Protein AF-A0A194AIV4-F1 (afdb_monomer_lite)

Organism: NCBI:txid1592317

Foldseek 3Di:
DLVLVLLLVLLLQLQVQLLVLCLVQVCVQQQAPQNQDDDPVRFGQQDSSHTPSSLVRSQVSQLVSCVVSPHHSVLSNVLSNQLSVLQSVLSRVCRVVVHDPPDDDQCSRLLSSLLRSLVVCCVVVVDDPVSSVVSSVVSSVVSVVVSVVLVCLLVVLVVVPPCPQFDSGSNLSVLLCQQEPPPDPPVVCVPPVPLQCCQAPPVCVVCVVVVNQVVQLVLLLPFAAAEDEDAFALDDPLQFQAKEWEFEQQQVVAHPPLLVSLLVPQLVDAGAEYEYQANLHQASGYDCVVSLVSVLSNLVSHHHNNHYEYEYESSDRPVCVVSCVVSVYHYADLAKDWDDDPNATEIEQEYHYCQHSNRGDPCSSCVVPDASHAYEYGHAACQCVVVCLRPHQEYEYEQQLQLQEADPPRGHPGRSHPDDNQQSAAWDDDPNHIYHYFNHSADYRRRGGDPRRGYIYMYTYRYPPPPPPPPDDDDDDDDDDDDDDDDDDDDDDDDD

Secondary structure (DSSP, 8-state):
-HHHHHHHHHHHHHHHHHHHHHHHHTTTT--BTTTT-B-TTSSBSS-TT-BHHHHHHHHHHHHHHHHHTTS-HHHHHHHHHHHHHHHHHHHHHHHHTTPPTT---TTTHHHHHHHHHHHHHHHHHT--HHHHHHHHHHHHHHHHHHHHHHHHHHHHTTTT-TT--S---HHHHHHHHHHHT---HHHHHHHSHHHIIIIIIIIHHHHHHTT-HHHHHHHHH-PEEEEEEEE-TT--GGGTT-EEEEE----TTTSTTHHHHHHHHGGG-EESEEEE-S---S-SSS--HHHHHHHHHHHHT-EESS-EEE---TT--GGGHHHHHHTTEEE-SSEEEEEEETTEEEEEEEPPPTTTT----HHHHTTTS-TTS-EEEE-SSGGGHHHHTTT-SEEEE-SSGGGSBEETTTEES----SS-GGGSSEEEEETTEEEEE---SS--SSS--BS---EEEEEEEEPPP-----PPP---------PPPP----------

Sequence (496 aa):
MLVYLKILILLWLINFAPPLAAYFFEDKGNLPVDRGKAWLDGEPLLGSHKTFRGLGAGLVFGLFFGYALGLTPWTGGICALLSMLGDLCSSFVKRRLKIPSGNDRPGLDQGVEGFLPLVYLRYHLGLPWVDLVLMLVVFSGVAYVGSRMYKAFLQSATSRYADYPRPLNPRVLTKELASCHLQSRFWRSCIHFEDAIYYHLIIQTVFKTLGLYNRGKANALCFERNDMEIQLDHLPAPFDEFRILFMSDLHLDGLPGLSERLVSLLPKIKVDLCLLGGDYRMATHGSYRDSLTRLEMVMAAIRSRHGICAVLGNHDCIEMTDALMGMGVQVLVNDALCIKKQGEYLWIAGADDPHYYKCHNIDQTFEAVPRGDCTIFLAHSPELYREVCSRADLYLAGHTHGGQIRIPPLGPVFTHCKAPRRVCSGRWLEESMQGYTSNGVGVSGVPVRFNCPGEIVVLTLRCPPQTRETGKPGTNQRQTDARPPQTHADQGHKMP

Structure (mmCIF, N/CA/C/O backbone):
data_AF-A0A194AIV4-F1
#
_entry.id   AF-A0A194AIV4-F1
#
loop_
_atom_site.group_PDB
_atom_site.id
_atom_site.type_symbol
_atom_site.label_atom_id
_atom_site.label_alt_id
_atom_site.label_comp_id
_atom_site.label_asym_id
_atom_site.label_entity_id
_atom_site.label_seq_id
_atom_site.pdbx_PDB_ins_code
_atom_site.Cartn_x
_atom_site.Cartn_y
_atom_site.Cartn_z
_atom_site.occupancy
_atom_site.B_iso_or_equiv
_atom_site.auth_seq_id
_atom_site.auth_comp_id
_atom_site.auth_asym_id
_atom_site.auth_atom_id
_atom_site.pdbx_PDB_model_num
ATOM 1 N N . MET A 1 1 ? 29.571 8.278 -39.350 1.00 71.12 1 MET A N 1
ATOM 2 C CA . MET A 1 1 ? 29.276 8.567 -37.924 1.00 71.12 1 MET A CA 1
ATOM 3 C C . MET A 1 1 ? 27.793 8.403 -37.574 1.00 71.12 1 MET A C 1
ATOM 5 O O . MET A 1 1 ? 27.490 7.609 -36.696 1.00 71.12 1 MET A O 1
ATOM 9 N N . LEU A 1 2 ? 26.862 9.070 -38.274 1.00 86.31 2 LEU A N 1
ATOM 10 C CA . LEU A 1 2 ? 25.426 9.034 -37.938 1.00 86.31 2 LEU A CA 1
ATOM 11 C C . LEU A 1 2 ? 24.788 7.627 -37.996 1.00 86.31 2 LEU A C 1
ATOM 13 O O . LEU A 1 2 ? 23.965 7.298 -37.149 1.00 86.31 2 LEU A O 1
ATOM 17 N N . VAL A 1 3 ? 25.184 6.782 -38.957 1.00 89.25 3 VAL A N 1
ATOM 18 C CA . VAL A 1 3 ? 24.656 5.407 -39.098 1.00 89.25 3 VAL A CA 1
ATOM 19 C C . VAL A 1 3 ? 25.043 4.520 -37.908 1.00 89.25 3 VAL A C 1
ATOM 21 O O . VAL A 1 3 ? 24.182 3.854 -37.345 1.00 89.25 3 VAL A O 1
ATOM 24 N N . TYR A 1 4 ? 26.304 4.564 -37.469 1.00 92.81 4 TYR A N 1
ATOM 25 C CA . TYR A 1 4 ? 26.781 3.796 -36.309 1.00 92.81 4 TYR A CA 1
ATOM 26 C C . TYR A 1 4 ? 26.043 4.183 -35.026 1.00 92.81 4 TYR A C 1
ATOM 28 O O . TYR A 1 4 ? 25.624 3.316 -34.265 1.00 92.81 4 TYR A O 1
ATOM 36 N N . LEU A 1 5 ? 25.816 5.485 -34.816 1.00 93.75 5 LEU A N 1
ATOM 37 C CA . LEU A 1 5 ? 25.061 5.967 -33.663 1.00 93.75 5 LEU A CA 1
ATOM 38 C C . LEU A 1 5 ? 23.611 5.462 -33.687 1.00 93.75 5 LEU A C 1
ATOM 40 O O . LEU A 1 5 ? 23.116 4.996 -32.666 1.00 93.75 5 LEU A O 1
ATOM 44 N N . LYS A 1 6 ? 22.945 5.488 -34.850 1.00 94.56 6 LYS A N 1
ATOM 45 C CA . LYS A 1 6 ? 21.593 4.927 -35.015 1.00 94.56 6 LYS A CA 1
ATOM 46 C C . LYS A 1 6 ? 21.546 3.434 -34.680 1.00 94.56 6 LYS A C 1
ATOM 48 O O . LYS A 1 6 ? 20.629 3.005 -33.992 1.00 94.56 6 LYS A O 1
ATOM 53 N N . ILE A 1 7 ? 22.536 2.658 -35.125 1.00 94.94 7 ILE A N 1
ATOM 54 C CA . ILE A 1 7 ? 22.637 1.224 -34.811 1.00 94.94 7 ILE A CA 1
ATOM 55 C C . ILE A 1 7 ? 22.781 1.009 -33.302 1.00 94.94 7 ILE A C 1
ATOM 57 O O . ILE A 1 7 ? 22.031 0.225 -32.728 1.00 94.94 7 ILE A O 1
ATOM 61 N N . LEU A 1 8 ? 23.700 1.727 -32.650 1.00 95.94 8 LEU A N 1
ATOM 62 C CA . LEU A 1 8 ? 23.910 1.614 -31.205 1.00 95.94 8 LEU A CA 1
ATOM 63 C C . LEU A 1 8 ? 22.645 1.983 -30.419 1.00 95.94 8 LEU A C 1
ATOM 65 O O . LEU A 1 8 ? 22.233 1.222 -29.546 1.00 95.94 8 LEU A O 1
ATOM 69 N N . ILE A 1 9 ? 21.985 3.090 -30.779 1.00 95.44 9 ILE A N 1
ATOM 70 C CA . ILE A 1 9 ? 20.716 3.511 -30.167 1.00 95.44 9 ILE A C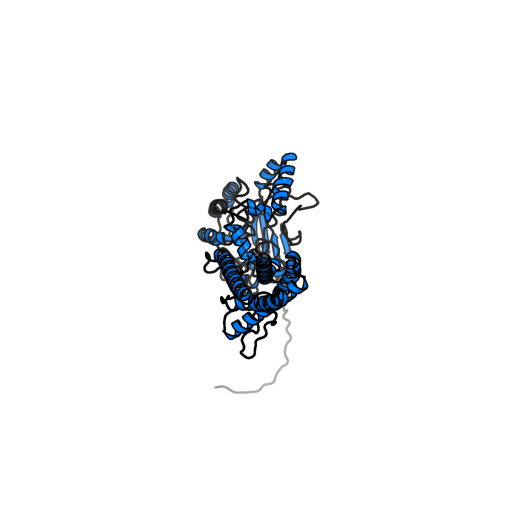A 1
ATOM 71 C C . ILE A 1 9 ? 19.643 2.434 -30.344 1.00 95.44 9 ILE A C 1
ATOM 73 O O . ILE A 1 9 ? 18.975 2.084 -29.374 1.00 95.44 9 ILE A O 1
ATOM 77 N N . LEU A 1 10 ? 19.495 1.875 -31.549 1.00 96.56 10 LEU A N 1
ATOM 78 C CA . LEU A 1 10 ? 18.532 0.806 -31.813 1.00 96.56 10 LEU A CA 1
ATOM 79 C C . LEU A 1 10 ? 18.778 -0.404 -30.900 1.00 96.56 10 LEU A C 1
ATOM 81 O O . LEU A 1 10 ? 17.843 -0.888 -30.265 1.00 96.56 10 LEU A O 1
ATOM 85 N N . LEU A 1 11 ? 20.024 -0.878 -30.808 1.00 96.06 11 LEU A N 1
ATOM 86 C CA . LEU A 1 11 ? 20.362 -2.044 -29.989 1.00 96.06 11 LEU A CA 1
ATOM 87 C C . LEU A 1 11 ? 20.164 -1.778 -28.492 1.00 96.06 11 LEU A C 1
ATOM 89 O O . LEU A 1 11 ? 19.662 -2.653 -27.787 1.00 96.06 11 LEU A O 1
ATOM 93 N N . TRP A 1 12 ? 20.504 -0.584 -27.997 1.00 95.56 12 TRP A N 1
ATOM 94 C CA . TRP A 1 12 ? 20.231 -0.214 -26.606 1.00 95.56 12 TRP A CA 1
ATOM 95 C C . TRP A 1 12 ? 18.732 -0.168 -26.310 1.00 95.56 12 TRP A C 1
ATOM 97 O O . TRP A 1 12 ? 18.305 -0.697 -25.289 1.00 95.56 12 TRP A O 1
ATOM 107 N N . LEU A 1 13 ? 17.921 0.396 -27.211 1.00 95.25 13 LEU A N 1
ATOM 108 C CA . LEU A 1 13 ? 16.466 0.436 -27.049 1.00 95.25 13 LEU A CA 1
ATOM 109 C C . LEU A 1 13 ? 15.864 -0.972 -27.027 1.00 95.25 13 LEU A C 1
ATOM 111 O O . LEU A 1 13 ? 15.069 -1.275 -26.141 1.00 95.25 13 LEU A O 1
ATOM 115 N N . ILE A 1 14 ? 16.280 -1.849 -27.944 1.00 96.25 14 ILE A N 1
ATOM 116 C CA . ILE A 1 14 ? 15.830 -3.248 -27.994 1.00 96.25 14 ILE A CA 1
ATOM 117 C C . ILE A 1 14 ? 16.113 -3.966 -26.667 1.00 96.25 14 ILE A C 1
ATOM 119 O O . ILE A 1 14 ? 15.210 -4.590 -26.114 1.00 96.25 14 ILE A O 1
ATOM 123 N N . ASN A 1 15 ? 17.333 -3.853 -26.133 1.00 93.50 15 ASN A N 1
ATOM 124 C CA . ASN A 1 15 ? 17.729 -4.551 -24.902 1.00 93.50 15 ASN A CA 1
ATOM 125 C C . ASN A 1 15 ? 17.188 -3.886 -23.626 1.00 93.50 15 ASN A C 1
ATOM 127 O O . ASN A 1 15 ? 17.048 -4.537 -22.593 1.00 93.50 15 ASN A O 1
ATOM 131 N N . PHE A 1 16 ? 16.804 -2.611 -23.698 1.00 92.12 16 PHE A N 1
ATOM 132 C CA . PHE A 1 16 ? 16.085 -1.927 -22.625 1.00 92.12 16 PHE A CA 1
ATOM 133 C C . PHE A 1 16 ? 14.576 -2.237 -22.614 1.00 92.12 16 PHE A C 1
ATOM 135 O O . PHE A 1 16 ? 13.912 -2.050 -21.593 1.00 92.12 16 PHE A O 1
ATOM 142 N N . ALA A 1 17 ? 14.013 -2.756 -23.709 1.00 94.00 17 ALA A N 1
ATOM 143 C CA . ALA A 1 17 ? 12.579 -3.025 -23.808 1.00 94.00 17 ALA A CA 1
ATOM 144 C C . ALA A 1 17 ? 12.070 -4.079 -22.800 1.00 94.00 17 ALA A C 1
ATOM 146 O O . ALA A 1 17 ? 11.049 -3.817 -22.160 1.00 94.00 17 ALA A O 1
ATOM 147 N N . PRO A 1 18 ? 12.737 -5.236 -22.581 1.00 91.56 18 PRO A N 1
ATOM 148 C CA . PRO A 1 18 ? 12.290 -6.216 -21.590 1.00 91.56 18 PRO A CA 1
ATOM 149 C C . PRO A 1 18 ? 12.192 -5.684 -20.146 1.00 91.56 18 PRO A C 1
ATOM 151 O O . PRO A 1 18 ? 11.129 -5.870 -19.541 1.00 91.56 18 PRO A O 1
ATOM 154 N N . PRO A 1 19 ? 13.217 -5.018 -19.561 1.00 87.56 19 PRO A N 1
ATOM 155 C CA . PRO A 1 19 ? 13.099 -4.462 -18.212 1.00 87.56 19 PRO A CA 1
ATOM 156 C C . PRO A 1 19 ? 12.070 -3.327 -18.138 1.00 87.56 19 PRO A C 1
ATOM 158 O O . PRO A 1 19 ? 11.345 -3.235 -17.149 1.00 87.56 19 PRO A O 1
ATOM 161 N N . LEU A 1 20 ? 11.927 -2.518 -19.193 1.00 88.38 20 LEU A N 1
ATOM 162 C CA . LEU A 1 20 ? 10.895 -1.482 -19.263 1.00 88.38 20 LEU A CA 1
ATOM 163 C C . LEU A 1 20 ? 9.480 -2.082 -19.298 1.00 88.38 20 LEU A C 1
ATOM 165 O O . LEU A 1 20 ? 8.585 -1.625 -18.591 1.00 88.38 20 LEU A O 1
ATOM 169 N N . ALA A 1 21 ? 9.268 -3.153 -20.064 1.00 88.75 21 ALA A N 1
ATOM 170 C CA . ALA A 1 21 ? 7.999 -3.873 -20.087 1.00 88.75 21 ALA A CA 1
ATOM 171 C C . ALA A 1 21 ? 7.703 -4.546 -18.739 1.00 88.75 21 ALA A C 1
ATOM 173 O O . ALA A 1 21 ? 6.559 -4.537 -18.290 1.00 88.75 21 ALA A O 1
ATOM 174 N N . ALA A 1 22 ? 8.719 -5.085 -18.059 1.00 85.25 22 ALA A N 1
ATOM 175 C CA . ALA A 1 22 ? 8.568 -5.578 -16.692 1.00 85.25 22 ALA A CA 1
ATOM 176 C C . ALA A 1 22 ? 8.137 -4.466 -15.730 1.00 85.25 22 ALA A C 1
ATOM 178 O O . ALA A 1 22 ? 7.220 -4.667 -14.935 1.00 85.25 22 ALA A O 1
ATOM 179 N N . TYR A 1 23 ? 8.728 -3.277 -15.868 1.00 83.69 23 TYR A N 1
ATOM 180 C CA . TYR A 1 23 ? 8.311 -2.104 -15.116 1.00 83.69 23 TYR A CA 1
ATOM 181 C C . TYR A 1 23 ? 6.868 -1.705 -15.429 1.00 83.69 23 TYR A C 1
ATOM 183 O O . TYR A 1 23 ? 6.163 -1.338 -14.506 1.00 83.69 23 TYR A O 1
ATOM 191 N N . PHE A 1 24 ? 6.378 -1.772 -16.672 1.00 83.75 24 PHE A N 1
ATOM 192 C CA . PHE A 1 24 ? 5.019 -1.309 -16.994 1.00 83.75 24 PHE A CA 1
ATOM 193 C C . PHE A 1 24 ? 3.895 -2.333 -16.780 1.00 83.75 24 PHE A C 1
ATOM 195 O O . PHE A 1 24 ? 2.754 -1.946 -16.507 1.00 83.75 24 PHE A O 1
ATOM 202 N N . PHE A 1 25 ? 4.196 -3.624 -16.888 1.00 83.31 25 PHE A N 1
ATOM 203 C CA . PHE A 1 25 ? 3.178 -4.674 -16.882 1.00 83.31 25 PHE A CA 1
ATOM 204 C C . PHE A 1 25 ? 3.181 -5.553 -15.623 1.00 83.31 25 PHE A C 1
ATOM 206 O O . PHE A 1 25 ? 2.296 -6.396 -15.513 1.00 83.31 25 PHE A O 1
ATOM 213 N N . GLU A 1 26 ? 4.089 -5.342 -14.659 1.00 79.56 26 GLU A N 1
ATOM 214 C CA . GLU A 1 26 ? 4.160 -6.115 -13.398 1.00 79.56 26 GLU A CA 1
ATOM 215 C C . GLU A 1 26 ? 4.180 -7.629 -13.673 1.00 79.56 26 GLU A C 1
ATOM 217 O O . GLU A 1 26 ? 5.079 -8.117 -14.360 1.00 79.56 26 GLU A O 1
ATOM 222 N N . ASP A 1 27 ? 3.176 -8.365 -13.200 1.00 77.56 27 ASP A N 1
ATOM 223 C CA . ASP A 1 27 ? 3.040 -9.807 -13.403 1.00 77.56 27 ASP A CA 1
ATOM 224 C C . ASP A 1 27 ? 2.264 -10.169 -14.671 1.00 77.56 27 ASP A C 1
ATOM 226 O O . ASP A 1 27 ? 2.250 -11.320 -15.109 1.00 77.56 27 ASP A O 1
ATOM 230 N N . LYS A 1 28 ? 1.656 -9.189 -15.347 1.00 81.88 28 LYS A N 1
ATOM 231 C CA . LYS A 1 28 ? 0.917 -9.452 -16.584 1.00 81.88 28 LYS A CA 1
ATOM 232 C C . LYS A 1 28 ? 1.886 -9.895 -17.679 1.00 81.88 28 LYS A C 1
ATOM 234 O O . LYS A 1 28 ? 2.810 -9.171 -18.057 1.00 81.88 28 LYS A O 1
ATOM 239 N N . GLY A 1 29 ? 1.654 -11.101 -18.198 1.00 82.69 29 GLY A N 1
ATOM 240 C CA . GLY A 1 29 ? 2.465 -11.698 -19.261 1.00 82.69 29 GLY A CA 1
ATOM 241 C C . GLY A 1 29 ? 3.865 -12.139 -18.818 1.00 82.69 29 GLY A C 1
ATOM 242 O O . GLY A 1 29 ? 4.733 -12.324 -19.671 1.00 82.69 29 GLY A O 1
ATOM 243 N N . ASN A 1 30 ? 4.110 -12.319 -17.516 1.00 86.69 30 ASN A N 1
ATOM 244 C CA . ASN A 1 30 ? 5.410 -12.741 -16.980 1.00 86.69 30 ASN A CA 1
ATOM 245 C C . ASN A 1 30 ? 5.723 -14.243 -17.176 1.00 86.69 30 ASN A C 1
ATOM 247 O O . ASN A 1 30 ? 6.713 -14.722 -16.631 1.00 86.69 30 ASN A O 1
ATOM 251 N N . LEU A 1 31 ? 4.922 -14.980 -17.960 1.00 90.62 31 LEU A N 1
ATOM 252 C CA . LEU A 1 31 ? 5.116 -16.411 -18.197 1.00 90.62 31 LEU A CA 1
ATOM 253 C C . LEU A 1 31 ? 6.537 -16.685 -18.733 1.00 90.62 31 LEU A C 1
ATOM 255 O O . LEU A 1 31 ? 6.888 -16.154 -19.801 1.00 90.62 31 LEU A O 1
ATOM 259 N N . PRO A 1 32 ? 7.336 -17.525 -18.043 1.00 92.38 32 PRO A N 1
ATOM 260 C CA . PRO A 1 32 ? 8.650 -17.920 -18.522 1.00 92.38 32 PRO A CA 1
ATOM 261 C C . PRO A 1 32 ? 8.560 -18.644 -19.865 1.00 92.38 32 PRO A C 1
ATOM 263 O O . PRO A 1 32 ? 7.668 -19.465 -20.090 1.00 92.38 32 PRO A O 1
ATOM 266 N N . VAL A 1 33 ? 9.509 -18.366 -20.755 1.00 93.25 33 VAL A N 1
ATOM 267 C CA . VAL A 1 33 ? 9.576 -18.955 -22.101 1.00 93.25 33 VAL A CA 1
ATOM 268 C C . VAL A 1 33 ? 9.741 -20.472 -22.028 1.00 93.25 33 VAL A C 1
ATOM 270 O O . VAL A 1 33 ? 9.138 -21.203 -22.811 1.00 93.25 33 VAL A O 1
ATOM 273 N N . ASP A 1 34 ? 10.501 -20.955 -21.045 1.00 91.81 34 ASP A N 1
ATOM 274 C CA . ASP A 1 34 ? 10.696 -22.382 -20.785 1.00 91.81 34 ASP A CA 1
ATOM 275 C C . ASP A 1 34 ? 9.549 -23.036 -19.997 1.00 91.81 34 ASP A C 1
ATOM 277 O O . ASP A 1 34 ? 9.544 -24.257 -19.834 1.00 91.81 34 ASP A O 1
ATOM 281 N N . ARG A 1 35 ? 8.570 -22.253 -19.520 1.00 91.19 35 ARG A N 1
ATOM 282 C CA . ARG A 1 35 ? 7.464 -22.704 -18.658 1.00 91.19 35 ARG A CA 1
ATOM 283 C C . ARG A 1 35 ? 7.943 -23.499 -17.433 1.00 91.19 35 ARG A C 1
ATOM 285 O O . ARG A 1 35 ? 7.277 -24.446 -17.022 1.00 91.19 35 ARG A O 1
ATOM 292 N N . GLY A 1 36 ? 9.108 -23.145 -16.884 1.00 87.81 36 GLY A N 1
ATOM 293 C CA . GLY A 1 36 ? 9.690 -23.811 -15.715 1.00 87.81 36 GLY A CA 1
ATOM 294 C C . GLY A 1 36 ? 10.303 -25.186 -16.000 1.00 87.81 36 GLY A C 1
ATOM 295 O O . GLY A 1 36 ? 10.618 -25.916 -15.065 1.00 87.81 36 GLY A O 1
ATOM 296 N N . LYS A 1 37 ? 10.478 -25.567 -17.272 1.00 92.12 37 LYS A N 1
ATOM 297 C CA . LYS A 1 37 ? 11.114 -26.840 -17.626 1.00 92.12 37 LYS A CA 1
ATOM 298 C C . LYS A 1 37 ? 12.606 -26.825 -17.295 1.00 92.12 37 LYS A C 1
ATOM 300 O O . LYS A 1 37 ? 13.325 -25.884 -17.636 1.00 92.12 37 LYS A O 1
ATOM 305 N N . ALA A 1 38 ? 13.069 -27.914 -16.692 1.00 92.62 38 ALA A N 1
ATOM 306 C CA . ALA A 1 38 ? 14.486 -28.211 -16.548 1.00 92.62 38 ALA A CA 1
ATOM 307 C C . ALA A 1 38 ? 15.055 -28.823 -17.837 1.00 92.62 38 ALA A C 1
ATOM 309 O O . ALA A 1 38 ? 14.328 -29.388 -18.660 1.00 92.62 38 ALA A O 1
ATOM 310 N N . TRP A 1 39 ? 16.367 -28.708 -18.008 1.00 94.06 39 TRP A N 1
ATOM 311 C CA . TRP A 1 39 ? 17.115 -29.446 -19.021 1.00 94.06 39 TRP A CA 1
ATOM 312 C C . TRP A 1 39 ? 17.615 -30.787 -18.464 1.00 94.06 39 TRP A C 1
ATOM 314 O O . TRP A 1 39 ? 17.350 -31.143 -17.319 1.00 94.06 39 TRP A O 1
ATOM 324 N N . LEU A 1 40 ? 18.373 -31.525 -19.275 1.00 92.62 40 LEU A N 1
ATOM 325 C CA . LEU A 1 40 ? 18.909 -32.853 -18.960 1.00 92.62 40 LEU A CA 1
ATOM 326 C C . LEU A 1 40 ? 19.802 -32.907 -17.708 1.00 92.62 40 LEU A C 1
ATOM 328 O O . LEU A 1 40 ? 19.974 -33.975 -17.136 1.00 92.62 40 LEU A O 1
ATOM 332 N N . ASP A 1 41 ? 20.373 -31.783 -17.282 1.00 89.19 41 ASP A N 1
ATOM 333 C CA . ASP A 1 41 ? 21.214 -31.679 -16.082 1.00 89.19 41 ASP A CA 1
ATOM 334 C C . ASP A 1 41 ? 20.437 -31.254 -14.823 1.00 89.19 41 ASP A C 1
ATOM 336 O O . ASP A 1 41 ? 21.047 -30.978 -13.794 1.00 89.19 41 ASP A O 1
ATOM 340 N N . GLY A 1 42 ? 19.103 -31.178 -14.896 1.00 88.44 42 GLY A N 1
ATOM 341 C CA . GLY A 1 42 ? 18.236 -30.774 -13.787 1.00 88.44 42 GLY A CA 1
ATOM 342 C C . GLY A 1 42 ? 18.148 -29.263 -13.556 1.00 88.44 42 GLY A C 1
ATOM 343 O O . GLY A 1 42 ? 17.267 -28.817 -12.824 1.00 88.44 42 GLY A O 1
ATOM 344 N N . GLU A 1 43 ? 18.987 -28.458 -14.211 1.00 90.69 43 GLU A N 1
ATOM 345 C CA . GLU A 1 43 ? 18.936 -26.997 -14.118 1.00 90.69 43 GLU A CA 1
ATOM 346 C C . GLU A 1 43 ? 17.839 -26.425 -15.035 1.00 90.69 43 GLU A C 1
ATOM 348 O O . GLU A 1 43 ? 17.595 -26.980 -16.118 1.00 90.69 43 GLU A O 1
ATOM 353 N N . PRO A 1 44 ? 17.215 -25.279 -14.686 1.00 90.81 44 PRO A N 1
ATOM 354 C CA . PRO A 1 44 ? 16.241 -24.605 -15.548 1.00 90.81 44 PRO A CA 1
ATOM 355 C C . PRO A 1 44 ? 16.773 -24.401 -16.971 1.00 90.81 44 PRO A C 1
ATOM 357 O O . PRO A 1 44 ? 17.961 -24.124 -17.150 1.00 90.81 44 PRO A O 1
ATOM 360 N N . LEU A 1 45 ? 15.917 -24.506 -17.991 1.00 92.56 45 LEU A N 1
ATOM 361 C CA . LEU A 1 45 ? 16.334 -24.351 -19.389 1.00 92.56 45 LEU A CA 1
ATOM 362 C C . LEU A 1 45 ? 16.833 -22.928 -19.686 1.00 92.56 45 LEU A C 1
ATOM 364 O O . LEU A 1 45 ? 17.941 -22.745 -20.183 1.00 92.56 45 LEU A O 1
ATOM 368 N N . LEU A 1 46 ? 16.031 -21.914 -19.356 1.00 90.50 46 LEU A N 1
ATOM 369 C CA . LEU A 1 46 ? 16.354 -20.497 -19.561 1.00 90.50 46 LEU A CA 1
ATOM 370 C C . LEU A 1 46 ? 16.307 -19.725 -18.239 1.00 90.50 46 LEU A C 1
ATOM 372 O O . LEU A 1 46 ? 17.110 -18.812 -18.036 1.00 90.50 46 LEU A O 1
ATOM 376 N N . GLY A 1 47 ? 15.414 -20.119 -17.331 1.00 86.94 47 GLY A N 1
ATOM 377 C CA . GLY A 1 47 ? 15.153 -19.458 -16.058 1.00 86.94 47 GLY A CA 1
ATOM 378 C C . GLY A 1 47 ? 13.964 -18.494 -16.119 1.00 86.94 47 GLY A C 1
ATOM 379 O O . GLY A 1 47 ? 13.560 -18.017 -17.179 1.00 86.94 47 GLY A O 1
ATOM 380 N N . SER A 1 48 ? 13.434 -18.157 -14.944 1.00 85.88 48 SER A N 1
ATOM 381 C CA . SER A 1 48 ? 12.171 -17.421 -14.769 1.00 85.88 48 SER A CA 1
ATOM 382 C C . SER A 1 48 ? 12.161 -15.996 -15.337 1.00 85.88 48 SER A C 1
ATOM 384 O O . SER A 1 48 ? 11.104 -15.469 -15.667 1.00 85.88 48 SER A O 1
ATOM 386 N N . HIS A 1 49 ? 13.327 -15.363 -15.496 1.00 84.25 49 HIS A N 1
ATOM 387 C CA . HIS A 1 49 ? 13.427 -13.979 -15.978 1.00 84.25 49 HIS A CA 1
ATOM 388 C C . HIS A 1 49 ? 13.289 -13.837 -17.502 1.00 84.25 49 HIS A C 1
ATOM 390 O O . HIS A 1 49 ? 13.141 -12.718 -17.999 1.00 84.25 49 HIS A O 1
ATOM 396 N N . LYS A 1 50 ? 13.334 -14.939 -18.264 1.00 91.38 50 LYS A N 1
ATOM 397 C CA . LYS A 1 50 ? 13.132 -14.917 -19.719 1.00 91.38 50 LYS A CA 1
ATOM 398 C C . LYS A 1 50 ? 11.660 -15.147 -20.014 1.00 91.38 50 LYS A C 1
ATOM 400 O O . LYS A 1 50 ? 11.180 -16.269 -19.925 1.00 91.38 50 LYS A O 1
ATOM 405 N N . THR A 1 51 ? 10.941 -14.075 -20.340 1.00 93.56 51 THR A N 1
ATOM 406 C CA . THR A 1 51 ? 9.472 -14.076 -20.444 1.00 93.56 51 THR A CA 1
ATOM 407 C C . THR A 1 51 ? 8.997 -13.779 -21.861 1.00 93.56 51 THR A C 1
ATOM 409 O O . THR A 1 51 ? 9.640 -13.020 -22.589 1.00 93.56 51 THR A O 1
ATOM 412 N N . PHE A 1 52 ? 7.834 -14.321 -22.241 1.00 93.50 52 PHE A N 1
ATOM 413 C CA . PHE A 1 52 ? 7.222 -14.018 -23.542 1.00 93.50 52 PHE A CA 1
ATOM 414 C C . PHE A 1 52 ? 6.935 -12.523 -23.715 1.00 93.50 52 PHE A C 1
ATOM 416 O O . PHE A 1 52 ? 7.165 -11.978 -24.793 1.00 93.50 52 PHE A O 1
ATOM 423 N N . ARG A 1 53 ? 6.511 -11.836 -22.645 1.00 94.25 53 ARG A N 1
ATOM 424 C CA . ARG A 1 53 ? 6.366 -10.374 -22.642 1.00 94.25 53 ARG A CA 1
ATOM 425 C C . ARG A 1 53 ? 7.676 -9.674 -22.987 1.00 94.25 53 ARG A C 1
ATOM 427 O O . ARG A 1 53 ? 7.663 -8.762 -23.807 1.00 94.25 53 ARG A O 1
ATOM 434 N N . GLY A 1 54 ? 8.781 -10.061 -22.346 1.00 92.75 54 GLY A N 1
ATOM 435 C CA . GLY A 1 54 ? 10.084 -9.437 -22.575 1.00 92.75 54 GLY A CA 1
ATOM 436 C C . GLY A 1 54 ? 10.521 -9.554 -24.035 1.00 92.75 54 GLY A C 1
ATOM 437 O O . GLY A 1 54 ? 10.831 -8.544 -24.662 1.00 92.75 54 GLY A O 1
ATOM 438 N N . LEU A 1 55 ? 10.440 -10.766 -24.595 1.00 94.75 55 LEU A N 1
ATOM 439 C CA . LEU A 1 55 ? 10.758 -11.016 -26.005 1.00 94.75 55 LEU A CA 1
ATOM 440 C C . LEU A 1 55 ? 9.849 -10.213 -26.947 1.00 94.75 55 LEU A C 1
ATOM 442 O O . LEU A 1 55 ? 10.330 -9.574 -27.883 1.00 94.75 55 LEU A O 1
ATOM 446 N N . GLY A 1 56 ? 8.540 -10.201 -26.678 1.00 95.56 56 GLY A N 1
ATOM 447 C CA . GLY A 1 56 ? 7.569 -9.436 -27.459 1.00 95.56 56 GLY A CA 1
ATOM 448 C C . GLY A 1 56 ? 7.849 -7.931 -27.438 1.00 95.56 56 GLY A C 1
ATOM 449 O O . GLY A 1 56 ? 7.823 -7.289 -28.486 1.00 95.56 56 GLY A O 1
ATOM 450 N N . ALA A 1 57 ? 8.188 -7.373 -26.273 1.00 95.81 57 ALA A N 1
ATOM 451 C CA . ALA A 1 57 ? 8.552 -5.964 -26.136 1.00 95.81 57 ALA A CA 1
ATOM 452 C C . ALA A 1 57 ? 9.805 -5.611 -26.953 1.00 95.81 57 ALA A C 1
ATOM 454 O O . ALA A 1 57 ? 9.802 -4.601 -27.657 1.00 95.81 57 ALA A O 1
ATOM 455 N N . GLY A 1 58 ? 10.836 -6.466 -26.920 1.00 96.56 58 GLY A N 1
ATOM 456 C CA . GLY A 1 58 ? 12.045 -6.305 -27.734 1.00 96.56 58 GLY A CA 1
ATOM 457 C C . GLY A 1 58 ? 11.743 -6.249 -29.233 1.00 96.56 58 GLY A C 1
ATOM 458 O O . GLY A 1 58 ? 12.219 -5.349 -29.925 1.00 96.56 58 GLY A O 1
ATOM 459 N N . LEU A 1 59 ? 10.894 -7.156 -29.730 1.00 97.31 59 LEU A N 1
ATOM 460 C CA . LEU A 1 59 ? 10.476 -7.186 -31.138 1.00 97.31 59 LEU A CA 1
ATOM 461 C C . LEU A 1 59 ? 9.701 -5.928 -31.548 1.00 97.31 59 LEU A C 1
ATOM 463 O O . LEU A 1 59 ? 10.003 -5.333 -32.584 1.00 97.31 59 LEU A O 1
ATOM 467 N N . VAL A 1 60 ? 8.738 -5.494 -30.729 1.00 96.75 60 VAL A N 1
ATOM 468 C CA . VAL A 1 60 ? 7.964 -4.267 -30.981 1.00 96.75 60 VAL A CA 1
ATOM 469 C C . VAL A 1 60 ? 8.884 -3.046 -31.027 1.00 96.75 60 VAL A C 1
ATOM 471 O O . VAL A 1 60 ? 8.773 -2.232 -31.944 1.00 96.75 60 VAL A O 1
ATOM 474 N N . PHE A 1 61 ? 9.833 -2.940 -30.090 1.00 97.25 61 PHE A N 1
ATOM 475 C CA . PHE A 1 61 ? 10.812 -1.852 -30.078 1.00 97.25 61 PHE A CA 1
ATOM 476 C C . PHE A 1 61 ? 11.721 -1.892 -31.306 1.00 97.25 61 PHE A C 1
ATOM 478 O O . PHE A 1 61 ? 11.956 -0.848 -31.907 1.00 97.25 61 PHE A O 1
ATOM 485 N N . GLY A 1 62 ? 12.180 -3.073 -31.726 1.00 97.12 62 GLY A N 1
ATOM 486 C CA . GLY A 1 62 ? 12.976 -3.228 -32.942 1.00 97.12 62 GLY A CA 1
ATOM 487 C C . GLY A 1 62 ? 12.261 -2.729 -34.192 1.00 97.12 62 GLY A C 1
ATOM 488 O O . GLY A 1 62 ? 12.826 -1.939 -34.945 1.00 97.12 62 GLY A O 1
ATOM 489 N N . LEU A 1 63 ? 11.008 -3.147 -34.395 1.00 97.06 63 LEU A N 1
ATOM 490 C CA . LEU A 1 63 ? 10.193 -2.724 -35.539 1.00 97.06 63 LEU A CA 1
ATOM 491 C C . LEU A 1 63 ? 9.956 -1.205 -35.532 1.00 97.06 63 LEU A C 1
ATOM 493 O O . LEU A 1 63 ? 10.190 -0.534 -36.539 1.00 97.06 63 LEU A O 1
ATOM 497 N N . PHE A 1 64 ? 9.524 -0.663 -34.390 1.00 96.88 64 PHE A N 1
ATOM 498 C CA . PHE A 1 64 ? 9.166 0.748 -34.253 1.00 96.88 64 PHE A CA 1
ATOM 499 C C . PHE A 1 64 ? 10.385 1.674 -34.324 1.00 96.88 64 PHE A C 1
ATOM 501 O O . PHE A 1 64 ? 10.424 2.592 -35.144 1.00 96.88 64 PHE A O 1
ATOM 508 N N . PHE A 1 65 ? 11.405 1.435 -33.495 1.00 96.31 65 PHE A N 1
ATOM 509 C CA . PHE A 1 65 ? 12.586 2.297 -33.448 1.00 96.31 65 PHE A CA 1
ATOM 510 C C . PHE A 1 65 ? 13.525 2.072 -34.629 1.00 96.31 65 PHE A C 1
ATOM 512 O O . PHE A 1 65 ? 14.217 3.009 -35.021 1.00 96.31 65 PHE A O 1
ATOM 519 N N . GLY A 1 66 ? 13.506 0.891 -35.255 1.00 95.25 66 GLY A N 1
ATOM 520 C CA . GLY A 1 66 ? 14.153 0.684 -36.549 1.00 95.25 66 GLY A CA 1
ATOM 521 C C . GLY A 1 66 ? 13.631 1.687 -37.577 1.00 95.25 66 GLY A C 1
ATOM 522 O O . GLY A 1 66 ? 14.416 2.445 -38.145 1.00 95.25 66 GLY A O 1
ATOM 523 N N . TYR A 1 67 ? 12.305 1.771 -37.722 1.00 94.94 67 TYR A N 1
ATOM 524 C CA . TYR A 1 67 ? 11.660 2.758 -38.588 1.00 94.94 67 TYR A CA 1
ATOM 525 C C . TYR A 1 67 ? 11.952 4.205 -38.164 1.00 94.94 67 TYR A C 1
ATOM 527 O O . TYR A 1 67 ? 12.381 5.012 -38.988 1.00 94.94 67 TYR A O 1
ATOM 535 N N . ALA A 1 68 ? 11.794 4.533 -36.876 1.00 94.44 68 ALA A N 1
ATOM 536 C CA . ALA A 1 68 ? 11.995 5.894 -36.367 1.00 94.44 68 ALA A CA 1
ATOM 537 C C . ALA A 1 68 ? 13.432 6.414 -36.562 1.00 94.44 68 ALA A C 1
ATOM 539 O O . ALA A 1 68 ? 13.646 7.608 -36.764 1.00 94.44 68 ALA 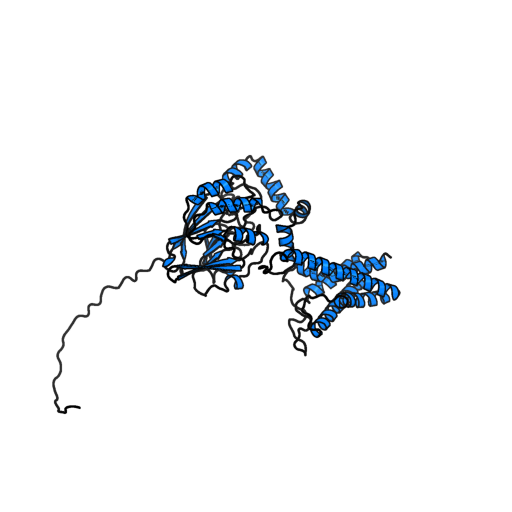A O 1
ATOM 540 N N . LEU A 1 69 ? 14.429 5.525 -36.540 1.00 94.56 69 LEU A N 1
ATOM 541 C CA . LEU A 1 69 ? 15.832 5.864 -36.793 1.00 94.56 69 LEU A CA 1
ATOM 542 C C . LEU A 1 69 ? 16.173 5.911 -38.295 1.00 94.56 69 LEU A C 1
ATOM 544 O O . LEU A 1 69 ? 17.310 6.226 -38.664 1.00 94.56 69 LEU A O 1
ATOM 548 N N . GLY A 1 70 ? 15.204 5.658 -39.177 1.00 92.12 70 GLY A N 1
ATOM 549 C CA . GLY A 1 70 ? 15.364 5.674 -40.631 1.00 92.12 70 GLY A CA 1
ATOM 550 C C . GLY A 1 70 ? 15.972 4.393 -41.208 1.00 92.12 70 GLY A C 1
ATOM 551 O O . GLY A 1 70 ? 16.577 4.444 -42.275 1.00 92.12 70 GLY A O 1
ATOM 552 N N . LEU A 1 71 ? 15.862 3.265 -40.500 1.00 90.81 71 LEU A N 1
ATOM 553 C CA . LEU A 1 71 ? 16.105 1.927 -41.046 1.00 90.81 71 LEU A CA 1
ATOM 554 C C . LEU A 1 71 ? 14.777 1.334 -41.534 1.00 90.81 71 LEU A C 1
ATOM 556 O O . LEU A 1 71 ? 13.699 1.808 -41.176 1.00 90.81 71 LEU A O 1
ATOM 560 N N . THR A 1 72 ? 14.826 0.267 -42.333 1.00 93.38 72 THR A N 1
ATOM 561 C CA . THR A 1 72 ? 13.582 -0.446 -42.655 1.00 93.38 72 THR A CA 1
ATOM 562 C C . THR A 1 72 ? 13.032 -1.122 -41.389 1.00 93.38 72 THR A C 1
ATOM 564 O O . THR A 1 72 ? 13.828 -1.604 -40.569 1.00 93.38 72 THR A O 1
ATOM 567 N N . PRO A 1 73 ? 11.699 -1.216 -41.218 1.00 92.94 73 PRO A N 1
ATOM 568 C CA . PRO A 1 73 ? 11.110 -1.932 -40.087 1.00 92.94 73 PRO A CA 1
ATOM 569 C C . PRO A 1 73 ? 11.643 -3.365 -39.977 1.00 92.94 73 PRO A C 1
ATOM 571 O O . PRO A 1 73 ? 11.959 -3.827 -38.886 1.00 92.94 73 PRO A O 1
ATOM 574 N N . TRP A 1 74 ? 11.839 -4.041 -41.113 1.00 94.38 74 TRP A N 1
ATOM 575 C CA . TRP A 1 74 ? 12.386 -5.397 -41.177 1.00 94.38 74 TRP A CA 1
ATOM 576 C C . TRP A 1 74 ? 13.818 -5.486 -40.660 1.00 94.38 74 TRP A C 1
ATOM 578 O O . TRP A 1 74 ? 14.130 -6.397 -39.898 1.00 94.38 74 TRP A O 1
ATOM 588 N N . THR A 1 75 ? 14.678 -4.524 -41.007 1.00 94.31 75 THR A N 1
ATOM 589 C CA . THR A 1 75 ? 16.044 -4.449 -40.470 1.00 94.31 75 THR A CA 1
ATOM 590 C C . THR A 1 75 ? 16.007 -4.344 -38.944 1.00 94.31 75 THR A C 1
ATOM 592 O O . THR A 1 75 ? 16.707 -5.091 -38.265 1.00 94.31 75 THR A O 1
ATOM 595 N N . GLY A 1 76 ? 15.156 -3.470 -38.397 1.00 96.19 76 GLY A N 1
ATOM 596 C CA . GLY A 1 76 ? 14.981 -3.328 -36.950 1.00 96.19 76 GLY A CA 1
ATOM 597 C C . GLY A 1 76 ? 14.402 -4.578 -36.278 1.00 96.19 76 GLY A C 1
ATOM 598 O O . GLY A 1 76 ? 14.902 -5.008 -35.239 1.00 96.19 76 GLY A O 1
ATOM 599 N N . GLY A 1 77 ? 13.400 -5.207 -36.896 1.00 97.06 77 GLY A N 1
ATOM 600 C CA . GLY A 1 77 ? 12.783 -6.444 -36.416 1.00 97.06 77 GLY A CA 1
ATOM 601 C C . GLY A 1 77 ? 13.747 -7.633 -36.393 1.00 97.06 77 GLY A C 1
ATOM 602 O O . GLY A 1 77 ? 13.788 -8.361 -35.404 1.00 97.06 77 GLY A O 1
ATOM 603 N N . ILE A 1 78 ? 14.575 -7.800 -37.431 1.00 97.50 78 ILE A N 1
ATOM 604 C CA . ILE A 1 78 ? 15.615 -8.842 -37.478 1.00 97.50 78 ILE A CA 1
ATOM 605 C C . ILE A 1 78 ? 16.669 -8.588 -36.400 1.00 97.50 78 ILE A C 1
ATOM 607 O O . ILE A 1 78 ? 17.032 -9.515 -35.677 1.00 97.50 78 ILE A O 1
ATOM 611 N N . CYS A 1 79 ? 17.121 -7.340 -36.233 1.00 97.25 79 CYS A N 1
ATOM 612 C CA . CYS A 1 79 ? 18.031 -6.986 -35.144 1.00 97.25 79 CYS A CA 1
ATOM 613 C C . CYS A 1 79 ? 17.438 -7.337 -33.776 1.00 97.25 79 CYS A C 1
ATOM 615 O O . CYS A 1 79 ? 18.136 -7.918 -32.949 1.00 97.25 79 CYS A O 1
ATOM 617 N N . ALA A 1 80 ? 16.156 -7.045 -33.543 1.00 97.38 80 ALA A N 1
ATOM 618 C CA . ALA A 1 80 ? 15.499 -7.410 -32.293 1.00 97.38 80 ALA A CA 1
ATOM 619 C C . ALA A 1 80 ? 15.404 -8.920 -32.097 1.00 97.38 80 ALA A C 1
ATOM 621 O O . ALA A 1 80 ? 15.752 -9.406 -31.026 1.00 97.38 80 ALA A O 1
ATOM 622 N N . LEU A 1 81 ? 15.004 -9.671 -33.125 1.00 97.62 81 LEU A N 1
ATOM 623 C CA . LEU A 1 81 ? 14.939 -11.129 -33.060 1.00 97.62 81 LEU A CA 1
ATOM 624 C C . LEU A 1 81 ? 16.305 -11.738 -32.720 1.00 97.62 81 LEU A C 1
ATOM 626 O O . LEU A 1 81 ? 16.396 -12.579 -31.830 1.00 97.62 81 LEU A O 1
ATOM 630 N N . LEU A 1 82 ? 17.363 -11.291 -33.400 1.00 97.12 82 LEU A N 1
ATOM 631 C CA . LEU A 1 82 ? 18.726 -11.771 -33.180 1.00 97.12 82 LEU A CA 1
ATOM 632 C C . LEU A 1 82 ? 19.257 -11.386 -31.797 1.00 97.12 82 LEU A C 1
ATOM 634 O O . LEU A 1 82 ? 19.932 -12.192 -31.163 1.00 97.12 82 LEU A O 1
ATOM 638 N N . SER A 1 83 ? 18.933 -10.186 -31.314 1.00 96.56 83 SER A N 1
ATOM 639 C CA . SER A 1 83 ? 19.352 -9.728 -29.988 1.00 96.56 83 SER A CA 1
ATOM 640 C C . SER A 1 83 ? 18.647 -10.517 -28.883 1.00 96.56 83 SER A C 1
ATOM 642 O O . SER A 1 83 ? 19.300 -11.035 -27.983 1.00 96.56 83 SER A O 1
ATOM 644 N N . MET A 1 84 ? 17.332 -10.720 -29.017 1.00 96.56 84 MET A N 1
ATOM 645 C CA . MET A 1 84 ? 16.540 -11.551 -28.109 1.00 96.56 84 MET A CA 1
ATOM 646 C C . MET A 1 84 ? 16.981 -13.019 -28.133 1.00 96.56 84 MET A C 1
ATOM 648 O O . MET A 1 84 ? 17.045 -13.656 -27.086 1.00 96.56 84 MET A O 1
ATOM 652 N N . LEU A 1 85 ? 17.343 -13.564 -29.299 1.00 95.62 85 LEU A N 1
ATOM 653 C CA . LEU A 1 85 ? 17.936 -14.899 -29.387 1.00 95.62 85 LEU A CA 1
ATOM 654 C C . LEU A 1 85 ? 19.284 -14.958 -28.658 1.00 95.62 85 LEU A C 1
ATOM 656 O O . LEU A 1 85 ? 19.546 -15.920 -27.940 1.00 95.62 85 LEU A O 1
ATOM 660 N N . GLY A 1 86 ? 20.112 -13.922 -28.807 1.00 93.75 86 GLY A N 1
ATOM 661 C CA . GLY A 1 86 ? 21.362 -13.783 -28.068 1.00 93.75 86 GLY A CA 1
ATOM 662 C C . GLY A 1 86 ? 21.145 -13.803 -26.554 1.00 93.75 86 GLY A C 1
ATOM 663 O O . GLY A 1 86 ? 21.797 -14.578 -25.858 1.00 93.75 86 GLY A O 1
ATOM 664 N N . ASP A 1 87 ? 20.161 -13.050 -26.063 1.00 92.31 87 ASP A N 1
ATOM 665 C CA . ASP A 1 87 ? 19.772 -13.020 -24.649 1.00 92.31 87 ASP A CA 1
ATOM 666 C C . ASP A 1 87 ? 19.320 -14.402 -24.123 1.00 92.31 87 ASP A C 1
ATOM 668 O O . ASP A 1 87 ? 19.693 -14.830 -23.023 1.00 92.31 87 ASP A O 1
ATOM 672 N N . LEU A 1 88 ? 18.555 -15.155 -24.923 1.00 94.38 88 LEU A N 1
ATOM 673 C CA . LEU A 1 88 ? 18.157 -16.529 -24.593 1.00 94.38 88 LEU A CA 1
ATOM 674 C C . LEU A 1 88 ? 19.359 -17.482 -24.547 1.00 94.38 88 LEU A C 1
ATOM 676 O O . LEU A 1 88 ? 19.482 -18.263 -23.600 1.00 94.38 88 LEU A O 1
ATOM 680 N N . CYS A 1 89 ? 20.262 -17.394 -25.527 1.00 93.00 89 CYS A N 1
ATOM 681 C CA . CYS A 1 89 ? 21.493 -18.183 -25.575 1.00 93.00 89 CYS A CA 1
ATOM 682 C C . CYS A 1 89 ? 22.384 -17.905 -24.358 1.00 93.00 89 CYS A C 1
ATOM 684 O O . CYS A 1 89 ? 22.832 -18.843 -23.695 1.00 93.00 89 CYS A O 1
ATOM 686 N N . SER A 1 90 ? 22.587 -16.633 -24.007 1.00 91.19 90 SER A N 1
ATOM 687 C CA . SER A 1 90 ? 23.334 -16.250 -22.807 1.00 91.19 90 SER A CA 1
ATOM 688 C C . SER A 1 90 ? 22.670 -16.778 -21.543 1.00 91.19 90 SER A C 1
ATOM 690 O O . SER A 1 90 ? 23.353 -17.307 -20.665 1.00 91.19 90 SER A O 1
ATOM 692 N N . SER A 1 91 ? 21.335 -16.737 -21.458 1.00 90.50 91 SER A N 1
ATOM 693 C CA . SER A 1 91 ? 20.610 -17.330 -20.331 1.00 90.50 91 SER A CA 1
ATOM 694 C C . SER A 1 91 ? 20.858 -18.829 -20.210 1.00 90.50 91 SER A C 1
ATOM 696 O O . SER A 1 91 ? 21.221 -19.282 -19.123 1.00 90.50 91 SER A O 1
ATOM 698 N N . PHE A 1 92 ? 20.725 -19.574 -21.312 1.00 92.69 92 PHE A N 1
ATOM 699 C CA . PHE A 1 92 ? 20.969 -21.016 -21.367 1.00 92.69 92 PHE A CA 1
ATOM 700 C C . PHE A 1 92 ? 22.381 -21.361 -20.878 1.00 92.69 92 PHE A C 1
ATOM 702 O O . PHE A 1 92 ? 22.538 -22.159 -19.950 1.00 92.69 92 PHE A O 1
ATOM 709 N N . VAL A 1 93 ? 23.405 -20.685 -21.416 1.00 91.31 93 VAL A N 1
ATOM 710 C CA . VAL A 1 93 ? 24.806 -20.861 -20.996 1.00 91.31 93 VAL A CA 1
ATOM 711 C C . VAL A 1 93 ? 24.979 -20.534 -19.511 1.00 91.31 93 VAL A C 1
ATOM 713 O O . VAL A 1 93 ? 25.609 -21.301 -18.783 1.00 91.31 93 VAL A O 1
ATOM 716 N N . LYS A 1 94 ? 24.367 -19.452 -19.009 1.00 90.56 94 LYS A N 1
ATOM 717 C CA . LYS A 1 94 ? 24.413 -19.107 -17.578 1.00 90.56 94 LYS A CA 1
ATOM 718 C C . LYS A 1 94 ? 23.819 -20.199 -16.687 1.00 90.56 94 LYS A C 1
ATOM 720 O O . LYS A 1 94 ? 24.374 -20.438 -15.616 1.00 90.56 94 LYS A O 1
ATOM 725 N N . ARG A 1 95 ? 22.742 -20.873 -17.115 1.00 91.44 95 ARG A N 1
ATOM 726 C CA . ARG A 1 95 ? 22.160 -22.004 -16.365 1.00 91.44 95 ARG A CA 1
ATOM 727 C C . ARG A 1 95 ? 23.152 -23.164 -16.265 1.00 91.44 95 ARG A C 1
ATOM 729 O O . ARG A 1 95 ? 23.335 -23.704 -15.183 1.00 91.44 95 ARG A O 1
ATOM 736 N N . ARG A 1 96 ? 23.872 -23.472 -17.353 1.00 93.25 96 ARG A N 1
ATOM 737 C CA . ARG A 1 96 ? 24.897 -24.539 -17.367 1.00 93.25 96 ARG A CA 1
ATOM 738 C C . ARG A 1 96 ? 26.080 -24.231 -16.451 1.00 93.25 96 ARG A C 1
ATOM 740 O O . ARG A 1 96 ? 26.706 -25.129 -15.905 1.00 93.25 96 ARG A O 1
ATOM 747 N N . LEU A 1 97 ? 26.370 -22.946 -16.272 1.00 88.81 97 LEU A N 1
ATOM 748 C CA . LEU A 1 97 ? 27.411 -22.453 -15.372 1.00 88.81 97 LEU A CA 1
ATOM 749 C C . LEU A 1 97 ? 26.916 -22.261 -13.928 1.00 88.81 97 LEU A C 1
ATOM 751 O O . LEU A 1 97 ? 27.640 -21.673 -13.127 1.00 88.81 97 LEU A O 1
ATOM 755 N N . LYS A 1 98 ? 25.696 -22.720 -13.599 1.00 85.38 98 LYS A N 1
ATOM 756 C CA . LYS A 1 98 ? 25.057 -22.599 -12.275 1.00 85.38 98 LYS A CA 1
ATOM 757 C C . LYS A 1 98 ? 24.996 -21.166 -11.739 1.00 85.38 98 LYS A C 1
ATOM 759 O O . LYS A 1 98 ? 25.007 -20.921 -10.536 1.00 85.38 98 LYS A O 1
ATOM 764 N N . ILE A 1 99 ? 24.927 -20.190 -12.638 1.00 84.56 99 ILE A N 1
ATOM 765 C CA . ILE A 1 99 ? 24.750 -18.787 -12.262 1.00 84.56 99 ILE A CA 1
ATOM 766 C C . ILE A 1 99 ? 23.258 -18.574 -11.982 1.00 84.56 99 ILE A C 1
ATOM 768 O O . ILE A 1 99 ? 22.458 -18.969 -12.821 1.00 84.56 99 ILE A O 1
ATOM 772 N N . PRO A 1 100 ? 22.829 -17.935 -10.880 1.00 78.56 100 PRO A N 1
ATOM 773 C CA . PRO A 1 100 ? 21.413 -17.638 -10.616 1.00 78.56 100 PRO A CA 1
ATOM 774 C C . PRO A 1 100 ? 20.748 -16.764 -11.691 1.00 78.56 100 PRO A C 1
ATOM 776 O O . PRO A 1 100 ? 21.424 -16.068 -12.454 1.00 78.56 100 PRO A O 1
ATOM 779 N N . SER A 1 101 ? 19.422 -16.844 -11.838 1.00 73.62 101 SER A N 1
ATOM 780 C CA . SER A 1 101 ? 18.699 -16.038 -12.834 1.00 73.62 101 SER A CA 1
ATOM 781 C C . SER A 1 101 ? 18.727 -14.561 -12.431 1.00 73.62 101 SER A C 1
ATOM 783 O O . SER A 1 101 ? 18.732 -14.245 -11.250 1.00 73.62 101 SER A O 1
ATOM 785 N N . GLY A 1 102 ? 18.809 -13.653 -13.407 1.00 65.44 102 GLY A N 1
ATOM 786 C CA . GLY A 1 102 ? 18.879 -12.205 -13.145 1.00 65.44 102 GLY A CA 1
ATOM 787 C C . GLY A 1 102 ? 20.274 -11.655 -12.803 1.00 65.44 102 GLY A C 1
ATOM 788 O O . GLY A 1 102 ? 20.464 -10.435 -12.794 1.00 65.44 102 GLY A O 1
ATOM 789 N N . ASN A 1 103 ? 21.274 -12.520 -12.598 1.00 72.38 103 ASN A N 1
ATOM 790 C CA . ASN A 1 103 ? 22.665 -12.090 -12.468 1.00 72.38 103 ASN A CA 1
ATOM 791 C C . ASN A 1 103 ? 23.265 -11.743 -13.835 1.00 72.38 103 ASN A C 1
ATOM 793 O O . ASN A 1 103 ? 23.145 -12.519 -14.794 1.00 72.38 103 ASN A O 1
ATOM 797 N N . ASP A 1 104 ? 23.930 -10.586 -13.892 1.00 67.06 104 ASP A N 1
ATOM 798 C CA . ASP A 1 104 ? 24.654 -10.146 -15.084 1.00 67.06 104 ASP A CA 1
ATOM 799 C C . ASP A 1 104 ? 26.055 -10.736 -15.049 1.00 67.06 104 ASP A C 1
ATOM 801 O O . ASP A 1 104 ? 26.739 -10.670 -14.022 1.00 67.06 104 ASP A O 1
ATOM 805 N N . ARG A 1 105 ? 26.510 -11.256 -16.185 1.00 75.94 105 ARG A N 1
ATOM 806 C CA . ARG A 1 105 ? 27.911 -11.601 -16.393 1.00 75.94 105 ARG A CA 1
ATOM 807 C C . ARG A 1 105 ? 28.472 -10.698 -17.494 1.00 75.94 105 ARG A C 1
ATOM 809 O O . ARG A 1 105 ? 28.124 -10.907 -18.660 1.00 75.94 105 ARG A O 1
ATOM 816 N N . PRO A 1 106 ? 29.328 -9.715 -17.145 1.00 70.25 106 PRO A N 1
ATOM 817 C CA . PRO A 1 106 ? 29.897 -8.799 -18.124 1.00 70.25 106 PRO A CA 1
ATOM 818 C C . PRO A 1 106 ? 30.532 -9.571 -19.282 1.00 70.25 106 PRO A C 1
ATOM 820 O O . PRO A 1 106 ? 31.257 -10.544 -19.068 1.00 70.25 106 PRO A O 1
ATOM 823 N N . GLY A 1 107 ? 30.225 -9.151 -20.506 1.00 71.06 107 GLY A N 1
ATOM 824 C CA . GLY A 1 107 ? 30.734 -9.758 -21.735 1.00 71.06 107 GLY A CA 1
ATOM 825 C C . GLY A 1 107 ? 29.937 -10.968 -22.232 1.00 71.06 107 GLY A C 1
ATOM 826 O O . GLY A 1 107 ? 29.760 -11.087 -23.439 1.00 71.06 107 GLY A O 1
ATOM 827 N N . LEU A 1 108 ? 29.399 -11.821 -21.352 1.00 80.19 108 LEU A N 1
ATOM 828 C CA . LEU A 1 108 ? 28.553 -12.946 -21.782 1.00 80.19 108 LEU A CA 1
ATOM 829 C C . LEU A 1 108 ? 27.158 -12.466 -22.197 1.00 80.19 108 LEU A C 1
ATOM 831 O O . LEU A 1 108 ? 26.660 -12.866 -23.242 1.00 80.19 108 LEU A O 1
ATOM 835 N N . ASP A 1 109 ? 26.537 -11.602 -21.398 1.00 79.25 109 ASP A N 1
ATOM 836 C CA . ASP A 1 109 ? 25.186 -11.111 -21.685 1.00 79.25 109 ASP A CA 1
ATOM 837 C C . ASP A 1 109 ? 25.228 -10.091 -22.832 1.00 79.25 109 ASP A C 1
ATOM 839 O O . ASP A 1 109 ? 24.832 -10.381 -23.960 1.00 79.25 109 ASP A O 1
ATOM 843 N N . GLN A 1 110 ? 25.885 -8.952 -22.597 1.00 84.19 110 GLN A N 1
ATOM 844 C CA . GLN A 1 110 ? 25.903 -7.848 -23.558 1.00 84.19 110 GLN A CA 1
ATOM 845 C C . GLN A 1 110 ? 26.682 -8.180 -24.844 1.00 84.19 110 GLN A C 1
ATOM 847 O O . GLN A 1 110 ? 26.370 -7.669 -25.917 1.00 84.19 110 GLN A O 1
ATOM 852 N N . GLY A 1 111 ? 27.691 -9.052 -24.766 1.00 85.44 111 GLY A N 1
ATOM 853 C CA . GLY A 1 111 ? 28.468 -9.437 -25.942 1.00 85.44 111 GLY A CA 1
ATOM 854 C C . GLY A 1 111 ? 27.636 -10.246 -26.936 1.00 85.44 111 GLY A C 1
ATOM 855 O O . GLY A 1 111 ? 27.629 -9.944 -28.125 1.00 85.44 111 GLY A O 1
ATOM 856 N N . VAL A 1 112 ? 26.890 -11.247 -26.465 1.00 86.50 112 VAL A N 1
ATOM 857 C CA . VAL A 1 112 ? 26.094 -12.120 -27.344 1.00 86.50 112 VAL A CA 1
ATOM 858 C C . VAL A 1 112 ? 24.843 -11.396 -27.856 1.00 86.50 112 VAL A C 1
ATOM 860 O O . VAL A 1 112 ? 24.523 -11.510 -29.041 1.00 86.50 112 VAL A O 1
ATOM 863 N N . GLU A 1 113 ? 24.189 -10.598 -27.004 1.00 89.81 113 GLU A N 1
ATOM 864 C CA . GLU A 1 113 ? 23.033 -9.756 -27.359 1.00 89.81 113 GLU A CA 1
ATOM 865 C C . GLU A 1 113 ? 23.342 -8.775 -28.501 1.00 89.81 113 GLU A C 1
ATOM 867 O O . GLU A 1 113 ? 22.488 -8.529 -29.357 1.00 89.81 113 GLU A O 1
ATOM 872 N N . GLY A 1 114 ? 24.558 -8.215 -28.522 1.00 91.50 114 GLY A N 1
ATOM 873 C CA . GLY A 1 114 ? 25.011 -7.279 -29.553 1.00 91.50 114 GLY A CA 1
ATOM 874 C C . GLY A 1 114 ? 25.644 -7.951 -30.774 1.00 91.50 114 GLY A C 1
ATOM 875 O O . GLY A 1 114 ? 25.532 -7.434 -31.885 1.00 91.50 114 GLY A O 1
ATOM 876 N N . PHE A 1 115 ? 26.289 -9.110 -30.607 1.00 94.38 115 PHE A N 1
ATOM 877 C CA . PHE A 1 115 ? 27.071 -9.748 -31.669 1.00 94.38 115 PHE A CA 1
ATOM 878 C C . PHE A 1 115 ? 26.221 -10.174 -32.872 1.00 94.38 115 PHE A C 1
ATOM 880 O O . PHE A 1 115 ? 26.532 -9.785 -33.998 1.00 94.38 115 PHE A O 1
ATOM 887 N N . LEU A 1 116 ? 25.136 -10.932 -32.661 1.00 94.06 116 LEU A N 1
ATOM 888 C CA . LEU A 1 116 ? 24.325 -11.455 -33.772 1.00 94.06 116 LEU A CA 1
ATOM 889 C C . LEU A 1 116 ? 23.682 -10.332 -34.616 1.00 94.06 116 LEU A C 1
ATOM 891 O O . LEU A 1 116 ? 23.825 -10.369 -35.843 1.00 94.06 116 LEU A O 1
ATOM 895 N N . PRO A 1 117 ? 23.048 -9.299 -34.019 1.00 95.62 117 PRO A N 1
ATOM 896 C CA . PRO A 1 117 ? 22.539 -8.158 -34.781 1.00 95.62 117 PRO A CA 1
ATOM 897 C C . PRO A 1 117 ? 23.629 -7.395 -35.538 1.00 95.62 117 PRO A C 1
ATOM 899 O O . PRO A 1 117 ? 23.416 -7.002 -36.685 1.00 95.62 117 PRO A O 1
ATOM 902 N N . LEU A 1 118 ? 24.803 -7.188 -34.931 1.00 96.19 118 LEU A N 1
ATOM 903 C CA . LEU A 1 118 ? 25.895 -6.451 -35.572 1.00 96.19 118 LEU A CA 1
ATOM 904 C C . LEU A 1 118 ? 26.502 -7.220 -36.749 1.00 96.19 118 LEU A C 1
ATOM 906 O O . LEU A 1 118 ? 26.817 -6.606 -37.766 1.00 96.19 118 LEU A O 1
ATOM 910 N N . VAL A 1 119 ? 26.615 -8.549 -36.658 1.00 95.94 119 VAL A N 1
ATOM 911 C CA . VAL A 1 119 ? 27.031 -9.394 -37.789 1.00 95.94 119 VAL A CA 1
ATOM 912 C C . VAL A 1 119 ? 26.037 -9.265 -38.944 1.00 95.94 119 VAL A C 1
ATOM 914 O O . VAL A 1 119 ? 26.452 -9.044 -40.082 1.00 95.94 119 VAL A O 1
ATOM 917 N N . TYR A 1 120 ? 24.733 -9.327 -38.664 1.00 95.75 120 TYR A N 1
ATOM 918 C CA . TYR A 1 120 ? 23.698 -9.115 -39.678 1.00 95.75 120 TYR A CA 1
ATOM 919 C C . TYR A 1 120 ? 23.806 -7.728 -40.331 1.00 95.75 120 TYR A C 1
ATOM 921 O O . TYR A 1 120 ? 23.889 -7.622 -41.556 1.00 95.75 120 TYR A O 1
ATOM 929 N N . LEU A 1 121 ? 23.881 -6.665 -39.526 1.00 93.94 121 LEU A N 1
ATOM 930 C CA . LEU A 1 121 ? 23.988 -5.288 -40.014 1.00 93.94 121 LEU A CA 1
ATOM 931 C C . LEU A 1 121 ? 25.267 -5.048 -40.811 1.00 93.94 121 LEU A C 1
ATOM 933 O O . LEU A 1 121 ? 25.244 -4.299 -41.781 1.00 93.94 121 LEU A O 1
ATOM 937 N N . ARG A 1 122 ? 26.370 -5.708 -40.450 1.00 94.88 122 ARG A N 1
ATOM 938 C CA . ARG A 1 122 ? 27.616 -5.654 -41.212 1.00 94.88 122 ARG A CA 1
ATOM 939 C C . ARG A 1 122 ? 27.415 -6.155 -42.639 1.00 94.88 122 ARG A C 1
ATOM 941 O O . ARG A 1 122 ? 27.828 -5.476 -43.572 1.00 94.88 122 ARG A O 1
ATOM 948 N N . TYR A 1 123 ? 26.790 -7.319 -42.818 1.00 94.31 123 TYR A N 1
ATOM 949 C CA . TYR A 1 123 ? 26.509 -7.850 -44.156 1.00 94.31 123 TYR A CA 1
ATOM 950 C C . TYR A 1 123 ? 25.460 -7.023 -44.903 1.00 94.31 123 TYR A C 1
ATOM 952 O O . TYR A 1 123 ? 25.608 -6.797 -46.098 1.00 94.31 123 TYR A O 1
ATOM 960 N N . HIS A 1 124 ? 24.436 -6.540 -44.201 1.00 92.81 124 HIS A N 1
ATOM 961 C CA . HIS A 1 124 ? 23.334 -5.795 -44.806 1.00 92.81 124 HIS A CA 1
ATOM 962 C C . HIS A 1 124 ? 23.713 -4.361 -45.219 1.00 92.81 124 HIS A C 1
ATOM 964 O O . HIS A 1 124 ? 23.225 -3.868 -46.229 1.00 92.81 124 HIS A O 1
ATOM 970 N N . LEU A 1 125 ? 24.582 -3.694 -44.451 1.00 91.00 125 LEU A N 1
ATOM 971 C CA . LEU A 1 125 ? 24.991 -2.297 -44.662 1.00 91.00 125 LEU A CA 1
ATOM 972 C C . LEU A 1 125 ? 26.436 -2.152 -45.171 1.00 91.00 125 LEU A C 1
ATOM 974 O O . LEU A 1 125 ? 26.906 -1.031 -45.346 1.00 91.00 125 LEU A O 1
ATOM 978 N N . GLY A 1 126 ? 27.152 -3.260 -45.387 1.00 92.12 126 GLY A N 1
ATOM 979 C CA . GLY A 1 126 ? 28.525 -3.256 -45.903 1.00 92.12 126 GLY A CA 1
ATOM 980 C C . GLY A 1 126 ? 29.567 -2.689 -44.933 1.00 92.12 126 GLY A C 1
ATOM 981 O O . GLY A 1 126 ? 30.532 -2.065 -45.368 1.00 92.12 126 GLY A O 1
ATOM 982 N N . LEU A 1 127 ? 29.383 -2.872 -43.621 1.00 91.75 127 LEU A N 1
ATOM 983 C CA . LEU A 1 127 ? 30.284 -2.292 -42.617 1.00 91.75 127 LEU A CA 1
ATOM 984 C C . LEU A 1 127 ? 31.627 -3.058 -42.537 1.00 91.75 127 LEU A C 1
ATOM 986 O O . LEU A 1 127 ? 31.644 -4.291 -42.615 1.00 91.75 127 LEU A O 1
ATOM 990 N N . PRO A 1 128 ? 32.762 -2.368 -42.326 1.00 94.38 128 PRO A N 1
ATOM 991 C CA . PRO A 1 128 ? 34.041 -2.991 -41.992 1.00 94.38 128 PRO A CA 1
ATOM 992 C C . PRO A 1 128 ? 33.990 -3.842 -40.713 1.00 94.38 128 PRO A C 1
ATOM 994 O O . PRO A 1 128 ? 33.263 -3.546 -39.766 1.00 94.38 128 PRO A O 1
ATOM 997 N N . TRP A 1 129 ? 34.834 -4.878 -40.637 1.00 93.00 129 TRP A N 1
ATOM 998 C CA . TRP A 1 129 ? 34.964 -5.710 -39.429 1.00 93.00 129 TRP A CA 1
ATOM 999 C C . TRP A 1 129 ? 35.465 -4.930 -38.209 1.00 93.00 129 TRP A C 1
ATOM 1001 O O . TRP A 1 129 ? 35.020 -5.194 -37.095 1.00 93.00 129 TRP A O 1
ATOM 1011 N N . VAL A 1 13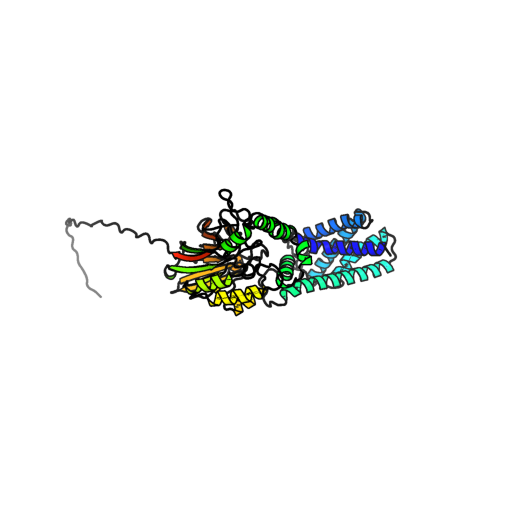0 ? 36.354 -3.956 -38.420 1.00 93.94 130 VAL A N 1
ATOM 1012 C CA . VAL A 1 130 ? 36.867 -3.087 -37.348 1.00 93.94 130 VAL A CA 1
ATOM 1013 C C . VAL A 1 130 ? 35.722 -2.323 -36.682 1.00 93.94 130 VAL A C 1
ATOM 1015 O O . VAL A 1 130 ? 35.648 -2.270 -35.456 1.00 93.94 130 VAL A O 1
ATOM 1018 N N . ASP A 1 131 ? 34.778 -1.820 -37.477 1.00 92.38 131 ASP A N 1
ATOM 1019 C CA . ASP A 1 131 ? 33.630 -1.075 -36.964 1.00 92.38 131 ASP A CA 1
ATOM 1020 C C . ASP A 1 131 ? 32.670 -1.968 -36.178 1.00 92.38 131 ASP A C 1
ATOM 1022 O O . ASP A 1 131 ? 32.118 -1.531 -35.171 1.00 92.38 131 ASP A O 1
ATOM 1026 N N . LEU A 1 132 ? 32.485 -3.226 -36.598 1.00 93.75 132 LEU A N 1
ATOM 1027 C CA . LEU A 1 132 ? 31.708 -4.206 -35.835 1.00 93.75 132 LEU A CA 1
ATOM 1028 C C . LEU A 1 132 ? 32.306 -4.411 -34.444 1.00 93.75 132 LEU A C 1
ATOM 1030 O O . LEU A 1 132 ? 31.578 -4.346 -33.455 1.00 93.75 132 LEU A O 1
ATOM 1034 N N . VAL A 1 133 ? 33.621 -4.639 -34.367 1.00 94.12 133 VAL A N 1
ATOM 1035 C CA . VAL A 1 133 ? 34.319 -4.847 -33.091 1.00 94.12 133 VAL A CA 1
ATOM 1036 C C . VAL A 1 133 ? 34.198 -3.602 -32.214 1.00 94.12 133 VAL A C 1
ATOM 1038 O O . VAL A 1 133 ? 33.831 -3.715 -31.046 1.00 94.12 133 VAL A O 1
ATOM 1041 N N . LEU A 1 134 ? 34.427 -2.412 -32.778 1.00 94.56 134 LEU A N 1
ATOM 1042 C CA . LEU A 1 134 ? 34.312 -1.153 -32.044 1.00 94.56 134 LEU A CA 1
ATOM 1043 C C . LEU A 1 134 ? 32.887 -0.930 -31.517 1.00 94.56 134 LEU A C 1
ATOM 1045 O O . LEU A 1 134 ? 32.706 -0.626 -30.338 1.00 94.56 134 LEU A O 1
ATOM 1049 N N . MET A 1 135 ? 31.868 -1.121 -32.359 1.00 94.69 135 MET A N 1
ATOM 1050 C CA . MET A 1 135 ? 30.468 -0.999 -31.948 1.00 94.69 135 MET A CA 1
ATOM 1051 C C . MET A 1 135 ? 30.101 -2.014 -30.873 1.00 94.69 135 MET A C 1
ATOM 1053 O O . MET A 1 135 ? 29.393 -1.654 -29.940 1.00 94.69 135 MET A O 1
ATOM 1057 N N . LEU A 1 136 ? 30.582 -3.255 -30.966 1.00 94.38 136 LEU A N 1
ATOM 1058 C CA . LEU A 1 136 ? 30.301 -4.281 -29.967 1.00 94.38 136 LEU A CA 1
ATOM 1059 C C . LEU A 1 136 ? 30.898 -3.917 -28.603 1.00 94.38 136 LEU A C 1
ATOM 1061 O O . LEU A 1 136 ? 30.227 -4.074 -27.582 1.00 94.38 136 LEU A O 1
ATOM 1065 N N . VAL A 1 137 ? 32.126 -3.390 -28.583 1.00 93.69 137 VAL A N 1
ATOM 1066 C CA . VAL A 1 137 ? 32.780 -2.902 -27.359 1.00 93.69 137 VAL A CA 1
ATOM 1067 C C . VAL A 1 137 ? 31.996 -1.736 -26.757 1.00 93.69 137 VAL A C 1
ATOM 1069 O O . VAL A 1 137 ? 31.685 -1.761 -25.566 1.00 93.69 137 VAL A O 1
ATOM 1072 N N . VAL A 1 138 ? 31.619 -0.745 -27.572 1.00 94.56 138 VAL A N 1
ATOM 1073 C CA . VAL A 1 138 ? 30.844 0.423 -27.117 1.00 94.56 138 VAL A CA 1
ATOM 1074 C C . VAL A 1 138 ? 29.461 0.009 -26.612 1.00 94.56 138 VAL A C 1
ATOM 1076 O O . VAL A 1 138 ? 29.065 0.409 -25.517 1.00 94.56 138 VAL A O 1
ATOM 1079 N N . PHE A 1 139 ? 28.744 -0.823 -27.370 1.00 94.25 139 PHE A N 1
ATOM 1080 C CA . PHE A 1 139 ? 27.442 -1.361 -26.987 1.00 94.25 139 PHE A CA 1
ATOM 1081 C C . PHE A 1 139 ? 27.528 -2.071 -25.637 1.00 94.25 139 PHE A C 1
ATOM 1083 O O . PHE A 1 139 ? 26.782 -1.722 -24.722 1.00 94.25 139 PHE A O 1
ATOM 1090 N N . SER A 1 140 ? 28.478 -3.001 -25.503 1.00 92.25 140 SER A N 1
ATOM 1091 C CA . SER A 1 140 ? 28.636 -3.821 -24.303 1.00 92.25 140 SER A CA 1
ATOM 1092 C C . SER A 1 140 ? 29.026 -2.991 -23.085 1.00 92.25 140 SER A C 1
ATOM 1094 O O . SER A 1 140 ? 28.471 -3.194 -22.008 1.00 92.25 140 SER A O 1
ATOM 1096 N N . GLY A 1 141 ? 29.942 -2.031 -23.252 1.00 91.06 141 GLY A N 1
ATOM 1097 C CA . GLY A 1 141 ? 30.372 -1.138 -22.179 1.00 91.06 141 GLY A CA 1
ATOM 1098 C C . GLY A 1 141 ? 29.227 -0.273 -21.653 1.00 91.06 141 GLY A C 1
ATOM 1099 O O . GLY A 1 141 ? 28.979 -0.251 -20.448 1.00 91.06 141 GLY A O 1
ATOM 1100 N N . VAL A 1 142 ? 28.484 0.384 -22.548 1.00 90.50 142 VAL A N 1
ATOM 1101 C CA . VAL A 1 142 ? 27.343 1.234 -22.167 1.00 90.50 142 VAL A CA 1
ATOM 1102 C C . VAL A 1 142 ? 26.209 0.405 -21.567 1.00 90.50 142 VAL A C 1
ATOM 1104 O O . VAL A 1 142 ? 25.678 0.781 -20.525 1.00 90.50 142 VAL A O 1
ATOM 1107 N N . ALA A 1 143 ? 25.867 -0.741 -22.164 1.00 87.75 143 ALA A N 1
ATOM 1108 C CA . ALA A 1 143 ? 24.823 -1.623 -21.643 1.00 87.75 143 ALA A CA 1
ATOM 1109 C C . ALA A 1 143 ? 25.181 -2.171 -20.250 1.00 87.75 143 ALA A C 1
ATOM 1111 O O . ALA A 1 143 ? 24.332 -2.207 -19.359 1.00 87.75 143 ALA A O 1
ATOM 1112 N N . TYR A 1 144 ? 26.448 -2.532 -20.024 1.00 88.56 144 TYR A N 1
ATOM 1113 C CA . TYR A 1 144 ? 26.923 -2.993 -18.723 1.00 88.56 144 TYR A CA 1
ATOM 1114 C C . TYR A 1 144 ? 26.873 -1.890 -17.659 1.00 88.56 144 TYR A C 1
ATOM 1116 O O . TYR A 1 144 ? 26.320 -2.107 -16.578 1.00 88.56 144 TYR A O 1
ATOM 1124 N N . VAL A 1 145 ? 27.405 -0.698 -17.960 1.00 87.94 145 VAL A N 1
ATOM 1125 C CA . VAL A 1 145 ? 27.346 0.454 -17.043 1.00 87.94 145 VAL A CA 1
ATOM 1126 C C . VAL A 1 145 ? 25.893 0.822 -16.746 1.00 87.94 145 VAL A C 1
ATOM 1128 O O . VAL A 1 145 ? 25.541 0.987 -15.581 1.00 87.94 145 VAL A O 1
ATOM 1131 N N . GLY A 1 146 ? 25.033 0.861 -17.767 1.00 84.44 146 GLY A N 1
ATOM 1132 C CA . GLY A 1 146 ? 23.601 1.113 -17.622 1.00 84.44 146 GLY A CA 1
ATOM 1133 C C . GLY A 1 146 ? 22.910 0.093 -16.714 1.00 84.44 146 GLY A C 1
ATOM 1134 O O . GLY A 1 146 ? 22.200 0.491 -15.792 1.00 84.44 146 GLY A O 1
ATOM 1135 N N . SER A 1 147 ? 23.176 -1.207 -16.897 1.00 83.00 147 SER A N 1
ATOM 1136 C CA . SER A 1 147 ? 22.633 -2.254 -16.019 1.00 83.00 147 SER A CA 1
ATOM 1137 C C . SER A 1 147 ? 23.104 -2.090 -14.572 1.00 83.00 147 SER A C 1
ATOM 1139 O O . SER A 1 147 ? 22.302 -2.175 -13.639 1.00 83.00 147 SER A O 1
ATOM 1141 N N . ARG A 1 148 ? 24.394 -1.785 -14.355 1.00 83.94 148 ARG A N 1
ATOM 1142 C CA . ARG A 1 148 ? 24.920 -1.542 -13.002 1.00 83.94 148 ARG A CA 1
ATOM 1143 C C . ARG A 1 148 ? 24.316 -0.305 -12.359 1.00 83.94 148 ARG A C 1
ATOM 1145 O O . ARG A 1 148 ? 23.963 -0.374 -11.189 1.00 83.94 148 ARG A O 1
ATOM 1152 N N . MET A 1 149 ? 24.177 0.794 -13.097 1.00 82.44 149 MET A N 1
ATOM 1153 C CA . MET A 1 149 ? 23.533 2.009 -12.595 1.00 82.44 149 MET A CA 1
ATOM 1154 C C . MET A 1 149 ? 22.070 1.751 -12.239 1.00 82.44 149 MET A C 1
ATOM 1156 O O . MET A 1 149 ? 21.631 2.156 -11.169 1.00 82.44 149 MET A O 1
ATOM 1160 N N . TYR A 1 150 ? 21.335 1.027 -13.087 1.00 77.00 150 TYR A N 1
ATOM 1161 C CA . TYR A 1 150 ? 19.950 0.643 -12.820 1.00 77.00 150 TYR A CA 1
ATOM 1162 C C . TYR A 1 150 ? 19.835 -0.225 -11.558 1.00 77.00 150 TYR A C 1
ATOM 1164 O O . TYR A 1 150 ? 19.029 0.070 -10.679 1.00 77.00 150 TYR A O 1
ATOM 1172 N N . LYS A 1 151 ? 20.692 -1.244 -11.408 1.00 76.12 151 LYS A N 1
ATOM 1173 C CA . LYS A 1 151 ? 20.741 -2.085 -10.202 1.00 76.12 151 LYS A CA 1
ATOM 1174 C C . LYS A 1 151 ? 21.153 -1.305 -8.957 1.00 76.12 151 LYS A C 1
ATOM 1176 O O . LYS A 1 151 ? 20.524 -1.483 -7.925 1.00 76.12 151 LYS A O 1
ATOM 1181 N N . ALA A 1 152 ? 22.151 -0.429 -9.049 1.00 77.12 152 ALA A N 1
ATOM 1182 C CA . ALA A 1 152 ? 22.586 0.411 -7.936 1.00 77.12 152 ALA A CA 1
ATOM 1183 C C . ALA A 1 152 ? 21.485 1.389 -7.502 1.00 77.12 152 ALA A C 1
ATOM 1185 O O . ALA A 1 152 ? 21.246 1.548 -6.310 1.00 77.12 152 ALA A O 1
ATOM 1186 N N . PHE A 1 153 ? 20.769 1.991 -8.455 1.00 74.31 153 PHE A N 1
ATOM 1187 C CA . PHE A 1 153 ? 19.606 2.831 -8.176 1.00 74.31 153 PHE A CA 1
ATOM 1188 C C . PHE A 1 153 ? 18.513 2.037 -7.448 1.00 74.31 153 PHE A C 1
ATOM 1190 O O . PHE A 1 153 ? 18.055 2.460 -6.391 1.00 74.31 153 PHE A O 1
ATOM 1197 N N . LEU A 1 154 ? 18.161 0.846 -7.941 1.00 68.62 154 LEU A N 1
ATOM 1198 C CA . LEU A 1 154 ? 17.183 -0.022 -7.278 1.00 68.62 154 LEU A CA 1
ATOM 1199 C C . LEU A 1 154 ? 17.638 -0.485 -5.882 1.00 68.62 154 LEU A C 1
ATOM 1201 O O . LEU A 1 154 ? 16.848 -0.450 -4.947 1.00 68.62 154 LEU A O 1
ATOM 1205 N N . GLN A 1 155 ? 18.905 -0.872 -5.721 1.00 68.62 155 GLN A N 1
ATOM 1206 C CA . GLN A 1 155 ? 19.472 -1.315 -4.442 1.00 68.62 155 GLN A CA 1
ATOM 1207 C C . GLN A 1 155 ? 19.638 -0.172 -3.435 1.00 68.62 155 GLN A C 1
ATOM 1209 O O . GLN A 1 155 ? 19.581 -0.411 -2.232 1.00 68.62 155 GLN A O 1
ATOM 1214 N N . SER A 1 156 ? 19.806 1.072 -3.894 1.00 68.19 156 SER A N 1
ATOM 1215 C CA . SER A 1 156 ? 19.878 2.231 -2.995 1.00 68.19 156 SER A CA 1
ATOM 1216 C C . SER A 1 156 ? 18.583 2.450 -2.205 1.00 68.19 156 SER A C 1
ATOM 1218 O O . SER A 1 156 ? 18.628 2.988 -1.103 1.00 68.19 156 SER A O 1
ATOM 1220 N N . ALA A 1 157 ? 17.446 1.981 -2.734 1.00 61.84 157 ALA A N 1
ATOM 1221 C CA . ALA A 1 157 ? 16.155 2.007 -2.051 1.00 61.84 157 ALA A CA 1
ATOM 1222 C C . ALA A 1 157 ? 16.053 0.979 -0.909 1.00 61.84 157 ALA A C 1
ATOM 1224 O O . ALA A 1 157 ? 15.265 1.160 0.011 1.00 61.84 157 ALA A O 1
ATOM 1225 N N . THR A 1 158 ? 16.835 -0.106 -0.966 1.00 63.47 158 THR A N 1
ATOM 1226 C CA . THR A 1 158 ? 16.772 -1.226 -0.009 1.00 63.47 158 THR A CA 1
ATOM 1227 C C . THR A 1 158 ? 17.925 -1.232 0.978 1.00 63.47 158 THR A C 1
ATOM 1229 O O . THR A 1 158 ? 17.798 -1.807 2.049 1.00 63.47 158 THR A O 1
ATOM 1232 N N . SER A 1 159 ? 19.056 -0.592 0.657 1.00 55.84 159 SER A N 1
ATOM 1233 C CA . SER A 1 159 ? 20.311 -0.701 1.417 1.00 55.84 159 SER A CA 1
ATOM 1234 C C . SER A 1 159 ? 20.262 -0.169 2.856 1.00 55.84 159 SER A C 1
ATOM 1236 O O . SER A 1 159 ? 21.261 -0.270 3.562 1.00 55.84 159 SER A O 1
ATOM 1238 N N . ARG A 1 160 ? 19.146 0.430 3.289 1.00 58.91 160 ARG A N 1
ATOM 1239 C CA . ARG A 1 160 ? 18.935 0.873 4.677 1.00 58.91 160 ARG A CA 1
ATOM 1240 C C . ARG A 1 160 ? 18.203 -0.150 5.548 1.00 58.91 160 ARG A C 1
ATOM 1242 O O . ARG A 1 160 ? 18.265 -0.023 6.763 1.00 58.91 160 ARG A O 1
ATOM 1249 N N . TYR A 1 161 ? 17.583 -1.163 4.943 1.00 59.34 161 TYR A N 1
ATOM 1250 C CA . TYR A 1 161 ? 16.886 -2.241 5.639 1.00 59.34 161 TYR A CA 1
ATOM 1251 C C . TYR A 1 161 ? 17.630 -3.553 5.422 1.00 59.34 161 TYR A C 1
ATOM 1253 O O . TYR A 1 161 ? 17.698 -4.045 4.298 1.00 59.34 161 TYR A O 1
ATOM 1261 N N . ALA A 1 162 ? 18.189 -4.115 6.497 1.00 56.44 162 ALA A N 1
ATOM 1262 C CA . ALA A 1 162 ? 18.823 -5.433 6.443 1.00 56.44 162 ALA A CA 1
ATOM 1263 C C . ALA A 1 162 ? 17.808 -6.524 6.047 1.00 56.44 162 ALA A C 1
ATOM 1265 O O . ALA A 1 162 ? 18.123 -7.366 5.211 1.00 56.44 162 ALA A O 1
ATOM 1266 N N . ASP A 1 163 ? 16.573 -6.408 6.551 1.00 67.12 163 ASP A N 1
ATOM 1267 C CA . ASP A 1 163 ? 15.456 -7.329 6.319 1.00 67.12 163 ASP A CA 1
ATOM 1268 C C . ASP A 1 163 ? 14.265 -6.579 5.700 1.00 67.12 163 ASP A C 1
ATOM 1270 O O . ASP A 1 163 ? 13.232 -6.359 6.328 1.00 67.12 163 ASP A O 1
ATOM 1274 N N . TYR A 1 164 ? 14.435 -6.095 4.467 1.00 75.06 164 TYR A N 1
ATOM 1275 C CA . TYR A 1 164 ? 13.399 -5.344 3.751 1.00 75.06 164 TYR A CA 1
ATOM 1276 C C . TYR A 1 164 ? 12.124 -6.201 3.556 1.00 75.06 164 TYR A C 1
ATOM 1278 O O . TYR A 1 164 ? 12.185 -7.203 2.839 1.00 75.06 164 TYR A O 1
ATOM 1286 N N . PRO A 1 165 ? 10.965 -5.825 4.139 1.00 77.38 165 PRO A N 1
ATOM 1287 C CA . PRO A 1 165 ? 9.801 -6.716 4.235 1.00 77.38 165 PRO A CA 1
ATOM 1288 C C . PRO A 1 165 ? 8.907 -6.716 2.985 1.00 77.38 165 PRO A C 1
ATOM 1290 O O . PRO A 1 165 ? 8.007 -7.545 2.857 1.00 77.38 165 PRO A O 1
ATOM 1293 N N . ARG A 1 166 ? 9.128 -5.780 2.052 1.00 82.94 166 ARG A N 1
ATOM 1294 C CA . ARG A 1 166 ? 8.338 -5.638 0.820 1.00 82.94 166 ARG A CA 1
ATOM 1295 C C . ARG A 1 166 ? 8.964 -6.421 -0.343 1.00 82.94 166 ARG A C 1
ATOM 1297 O O . ARG A 1 166 ? 10.184 -6.587 -0.396 1.00 82.94 166 ARG A O 1
ATOM 1304 N N . PRO A 1 167 ? 8.174 -6.837 -1.350 1.00 76.81 167 PRO A N 1
ATOM 1305 C CA . PRO A 1 167 ? 8.716 -7.477 -2.544 1.00 76.81 167 PRO A CA 1
ATOM 1306 C C . PRO A 1 167 ? 9.733 -6.592 -3.279 1.00 76.81 167 PRO A C 1
ATOM 1308 O O . PRO A 1 167 ? 9.457 -5.437 -3.616 1.00 76.81 167 PRO A O 1
ATOM 1311 N N . LEU A 1 168 ? 10.894 -7.162 -3.612 1.00 74.06 168 LEU A N 1
ATOM 1312 C CA . LEU A 1 168 ? 11.947 -6.495 -4.383 1.00 74.06 168 LEU A CA 1
ATOM 1313 C C . LEU A 1 168 ? 11.592 -6.427 -5.876 1.00 74.06 168 LEU A C 1
ATOM 1315 O O . LEU A 1 168 ? 12.176 -7.126 -6.705 1.00 74.06 168 LEU A O 1
ATOM 1319 N N . ASN A 1 169 ? 10.630 -5.574 -6.235 1.00 75.19 169 ASN A N 1
ATOM 1320 C CA . ASN A 1 169 ? 10.300 -5.287 -7.629 1.00 75.19 169 ASN A CA 1
ATOM 1321 C C . ASN A 1 169 ? 10.604 -3.818 -8.001 1.00 75.19 169 ASN A C 1
ATOM 1323 O O . ASN A 1 169 ? 10.473 -2.921 -7.165 1.00 75.19 169 ASN A O 1
ATOM 1327 N N . PRO A 1 170 ? 10.991 -3.523 -9.259 1.00 74.06 170 PRO A N 1
ATOM 1328 C CA . PRO A 1 170 ? 11.390 -2.170 -9.652 1.00 74.06 170 PRO A CA 1
ATOM 1329 C C . PRO A 1 170 ? 10.330 -1.086 -9.429 1.00 74.06 170 PRO A C 1
ATOM 1331 O O . PRO A 1 170 ? 10.680 0.067 -9.181 1.00 74.06 170 PRO A O 1
ATOM 1334 N N . ARG A 1 171 ? 9.039 -1.429 -9.514 1.00 80.44 171 ARG A N 1
ATOM 1335 C CA . ARG A 1 171 ? 7.944 -0.475 -9.299 1.00 80.44 171 ARG A CA 1
ATOM 1336 C C . ARG A 1 171 ? 7.848 -0.046 -7.845 1.00 80.44 171 ARG A C 1
ATOM 1338 O O . ARG A 1 171 ? 7.793 1.153 -7.594 1.00 80.44 171 ARG A O 1
ATOM 1345 N N . VAL A 1 172 ? 7.837 -1.002 -6.920 1.00 81.56 172 VAL A N 1
ATOM 1346 C CA . VAL A 1 172 ? 7.803 -0.754 -5.475 1.00 81.56 172 VAL A CA 1
ATOM 1347 C C . VAL A 1 172 ? 9.015 0.079 -5.089 1.00 81.56 172 VAL A C 1
ATOM 1349 O O . VAL A 1 172 ? 8.849 1.162 -4.545 1.00 81.56 172 VAL A O 1
ATOM 1352 N N . LEU A 1 173 ? 10.213 -0.328 -5.512 1.00 80.06 173 LEU A N 1
ATOM 1353 C CA . LEU A 1 173 ? 11.446 0.409 -5.225 1.00 80.06 173 LEU A CA 1
ATOM 1354 C C . LEU A 1 173 ? 11.412 1.843 -5.773 1.00 80.06 173 LEU A C 1
ATOM 1356 O O . LEU A 1 173 ? 11.796 2.782 -5.085 1.00 80.06 173 LEU A O 1
ATOM 1360 N N . THR A 1 174 ? 10.889 2.048 -6.984 1.00 78.56 174 THR A N 1
ATOM 1361 C CA . THR A 1 174 ? 10.740 3.402 -7.544 1.00 78.56 174 THR A CA 1
ATOM 1362 C C . THR A 1 174 ? 9.740 4.240 -6.748 1.00 78.56 174 THR A C 1
ATOM 1364 O O . THR A 1 174 ? 9.998 5.417 -6.503 1.00 78.56 174 THR A O 1
ATOM 1367 N N . LYS A 1 175 ? 8.613 3.649 -6.326 1.00 83.62 175 LYS A N 1
ATOM 1368 C CA . LYS A 1 175 ? 7.631 4.322 -5.465 1.00 83.62 175 LYS A CA 1
ATOM 1369 C C . LYS A 1 175 ? 8.248 4.703 -4.124 1.00 83.62 175 LYS A C 1
ATOM 1371 O O . LYS A 1 175 ? 8.013 5.809 -3.666 1.00 83.62 175 LYS A O 1
ATOM 1376 N N . GLU A 1 176 ? 9.076 3.847 -3.535 1.00 82.06 176 GLU A N 1
ATOM 1377 C CA . GLU A 1 176 ? 9.765 4.117 -2.266 1.00 82.06 176 GLU A CA 1
ATOM 1378 C C . GLU A 1 176 ? 10.785 5.244 -2.383 1.00 82.06 176 GLU A C 1
ATOM 1380 O O . GLU A 1 176 ? 10.755 6.189 -1.597 1.00 82.06 176 GLU A O 1
ATOM 1385 N N . LEU A 1 177 ? 11.626 5.211 -3.420 1.00 77.88 177 LEU A N 1
ATOM 1386 C CA . LEU A 1 177 ? 12.558 6.301 -3.713 1.00 77.88 177 LEU A CA 1
ATOM 1387 C C . LEU A 1 177 ? 11.810 7.623 -3.928 1.00 77.88 177 LEU A C 1
ATOM 1389 O O . LEU A 1 177 ? 12.221 8.668 -3.420 1.00 77.88 177 LEU A O 1
ATOM 1393 N N . ALA A 1 178 ? 10.687 7.581 -4.652 1.00 78.19 178 ALA A N 1
ATOM 1394 C CA . ALA A 1 178 ? 9.816 8.738 -4.825 1.00 78.19 178 ALA A CA 1
ATOM 1395 C C . ALA A 1 178 ? 9.234 9.234 -3.499 1.00 78.19 178 ALA A C 1
ATOM 1397 O O . ALA A 1 178 ? 9.160 10.440 -3.268 1.00 78.19 178 ALA A O 1
ATOM 1398 N N . SER A 1 179 ? 8.891 8.302 -2.619 1.00 80.88 179 SER A N 1
ATOM 1399 C CA . SER A 1 179 ? 8.184 8.564 -1.379 1.00 80.88 179 SER A CA 1
ATOM 1400 C C . SER A 1 179 ? 9.077 9.097 -0.257 1.00 80.88 179 SER A C 1
ATOM 1402 O O . SER A 1 179 ? 8.657 10.000 0.463 1.00 80.88 179 SER A O 1
ATOM 1404 N N . CYS A 1 180 ? 10.316 8.613 -0.111 1.00 72.62 180 CYS A N 1
ATOM 1405 C CA . CYS A 1 180 ? 11.213 9.064 0.964 1.00 72.62 180 CYS A CA 1
ATOM 1406 C C . CYS A 1 180 ? 12.348 10.000 0.496 1.00 72.62 180 CYS A C 1
ATOM 1408 O O . CYS A 1 180 ? 12.894 10.750 1.308 1.00 72.62 180 CYS A O 1
ATOM 1410 N N . HIS A 1 181 ? 12.760 9.975 -0.782 1.00 70.38 181 HIS A N 1
ATOM 1411 C CA . HIS A 1 181 ? 14.016 10.626 -1.212 1.00 70.38 181 HIS A CA 1
ATOM 1412 C C . HIS A 1 181 ? 13.869 11.724 -2.255 1.00 70.38 181 HIS A C 1
ATOM 1414 O O . HIS A 1 181 ? 14.696 12.639 -2.305 1.00 70.38 181 HIS A O 1
ATOM 1420 N N . LEU A 1 182 ? 12.830 11.682 -3.083 1.00 66.12 182 LEU A N 1
ATOM 1421 C CA . LEU A 1 182 ? 12.596 12.737 -4.061 1.00 66.12 182 LEU A CA 1
ATOM 1422 C C . LEU A 1 182 ? 12.025 13.981 -3.367 1.00 66.12 182 LEU A C 1
ATOM 1424 O O . LEU A 1 182 ? 10.831 14.101 -3.129 1.00 66.12 182 LEU A O 1
ATOM 1428 N N . GLN A 1 183 ? 12.900 14.946 -3.072 1.00 60.53 183 GLN A N 1
ATOM 1429 C CA . GLN A 1 183 ? 12.516 16.261 -2.537 1.00 60.53 183 GLN A CA 1
ATOM 1430 C C . GLN A 1 183 ? 12.033 17.246 -3.625 1.00 60.53 183 GLN A C 1
ATOM 1432 O O . GLN A 1 183 ? 11.518 18.323 -3.318 1.00 60.53 183 GLN A O 1
ATOM 1437 N N . SER A 1 184 ? 12.216 16.924 -4.913 1.00 56.69 184 SER A N 1
ATOM 1438 C CA . SER A 1 184 ? 11.960 17.865 -6.012 1.00 56.69 184 SER A CA 1
ATOM 1439 C C . SER A 1 184 ? 10.477 17.958 -6.391 1.00 56.69 184 SER A C 1
ATOM 1441 O O . SER A 1 184 ? 9.903 17.040 -6.978 1.00 56.69 184 SER A O 1
ATOM 1443 N N . ARG A 1 185 ? 9.877 19.138 -6.162 1.00 52.09 185 ARG A N 1
ATOM 1444 C CA . ARG A 1 185 ? 8.502 19.483 -6.586 1.00 52.09 185 ARG A CA 1
ATOM 1445 C C . ARG A 1 185 ? 8.300 19.480 -8.111 1.00 52.09 185 ARG A C 1
ATOM 1447 O O . ARG A 1 185 ? 7.157 19.408 -8.553 1.00 52.09 185 ARG A O 1
ATOM 1454 N N . PHE A 1 186 ? 9.367 19.579 -8.909 1.00 47.00 186 PHE A N 1
ATOM 1455 C CA . PHE A 1 186 ? 9.276 19.666 -10.374 1.00 47.00 186 PHE A CA 1
ATOM 1456 C C . PHE A 1 186 ? 8.861 18.327 -10.998 1.00 47.00 186 PHE A C 1
ATOM 1458 O O . PHE A 1 186 ? 7.862 18.263 -11.711 1.00 47.00 186 PHE A O 1
ATOM 1465 N N . TRP A 1 187 ? 9.546 17.238 -10.638 1.00 46.69 187 TRP A N 1
ATOM 1466 C CA . TRP A 1 187 ? 9.226 15.891 -11.127 1.00 46.69 187 TRP A CA 1
ATOM 1467 C C . TRP A 1 187 ? 7.837 15.404 -10.670 1.00 46.69 187 TRP A C 1
ATOM 1469 O O . TRP A 1 187 ? 7.199 14.630 -11.378 1.00 46.69 187 TRP A O 1
ATOM 1479 N N . ARG A 1 188 ? 7.311 15.938 -9.553 1.00 50.09 188 ARG A N 1
ATOM 1480 C CA . ARG A 1 188 ? 5.945 15.683 -9.052 1.00 50.09 188 ARG A CA 1
ATOM 1481 C C . ARG A 1 188 ? 4.852 16.076 -10.051 1.00 50.09 188 ARG A C 1
ATOM 1483 O O . ARG A 1 188 ? 3.907 15.315 -10.237 1.00 50.09 188 ARG A O 1
ATOM 1490 N N . SER A 1 189 ? 4.972 17.243 -10.690 1.00 46.00 189 SER A N 1
ATOM 1491 C CA . SER A 1 189 ? 3.936 17.739 -11.613 1.00 46.00 189 SER A CA 1
ATOM 1492 C C . SER A 1 189 ? 3.873 16.912 -12.896 1.00 46.00 189 SER A C 1
ATOM 1494 O O . SER A 1 189 ? 2.817 16.822 -13.503 1.00 46.00 189 SER A O 1
ATOM 1496 N N . CYS A 1 190 ? 4.976 16.270 -13.285 1.00 42.62 190 CYS A N 1
ATOM 1497 C CA . CYS A 1 190 ? 5.022 15.423 -14.475 1.00 42.62 190 CYS A CA 1
ATOM 1498 C C . CYS A 1 190 ? 4.512 13.992 -14.223 1.00 42.62 190 CYS A C 1
ATOM 1500 O O . CYS A 1 190 ? 4.074 13.346 -15.167 1.00 42.62 190 CYS A O 1
ATOM 1502 N N . ILE A 1 191 ? 4.572 13.491 -12.979 1.00 45.16 191 ILE A N 1
ATOM 1503 C CA . ILE A 1 191 ? 4.208 12.101 -12.631 1.00 45.16 191 ILE A CA 1
ATOM 1504 C C . ILE A 1 191 ? 2.760 11.993 -12.105 1.00 45.16 191 ILE A C 1
ATOM 1506 O O . ILE A 1 191 ? 2.082 11.019 -12.410 1.00 45.16 191 ILE A O 1
ATOM 1510 N N . HIS A 1 192 ? 2.259 13.004 -11.381 1.00 46.62 192 HIS A N 1
ATOM 1511 C CA . HIS A 1 192 ? 0.887 13.067 -10.838 1.00 46.62 192 HIS A CA 1
ATOM 1512 C C . HIS A 1 192 ? 0.175 14.364 -11.262 1.00 46.62 192 HIS A C 1
ATOM 1514 O O . HIS A 1 192 ? -0.318 15.133 -10.434 1.00 46.62 192 HIS A O 1
ATOM 1520 N N . PHE A 1 193 ? 0.186 14.647 -12.567 1.00 41.38 193 PHE A N 1
ATOM 1521 C CA . PHE A 1 193 ? -0.355 15.885 -13.143 1.00 41.38 193 PHE A CA 1
ATOM 1522 C C . PHE A 1 193 ? -1.855 16.075 -12.844 1.00 41.38 193 PHE A C 1
ATOM 1524 O O . PHE A 1 193 ? -2.285 17.179 -12.508 1.00 41.38 193 PHE A O 1
ATOM 1531 N N . GLU A 1 194 ? -2.638 14.994 -12.906 1.00 43.94 194 GLU A N 1
ATOM 1532 C CA . GLU A 1 194 ? -4.097 15.024 -12.730 1.00 43.94 194 GLU A CA 1
ATOM 1533 C C . GLU A 1 194 ? -4.507 15.331 -11.279 1.00 43.94 194 GLU A C 1
ATOM 1535 O O . GLU A 1 194 ? -5.296 16.250 -11.046 1.00 43.94 194 GLU A O 1
ATOM 1540 N N . ASP A 1 195 ? -3.905 14.659 -10.292 1.00 52.41 195 ASP A N 1
ATOM 1541 C CA . ASP A 1 195 ? -4.250 14.840 -8.874 1.00 52.41 195 ASP A CA 1
ATOM 1542 C C . ASP A 1 195 ? -3.845 16.226 -8.343 1.00 52.41 195 ASP A C 1
ATOM 1544 O O . ASP A 1 195 ? -4.578 16.857 -7.576 1.00 52.41 195 ASP A O 1
ATOM 1548 N N . ALA A 1 196 ? -2.690 16.747 -8.770 1.00 50.38 196 ALA A N 1
ATOM 1549 C CA . ALA A 1 196 ? -2.183 18.034 -8.296 1.00 50.38 196 ALA A CA 1
ATOM 1550 C C . ALA A 1 196 ? -2.997 19.229 -8.828 1.00 50.38 196 ALA A C 1
ATOM 1552 O O . ALA A 1 196 ? -3.261 20.174 -8.079 1.00 50.38 196 ALA A O 1
ATOM 1553 N N . ILE A 1 197 ? -3.411 19.198 -10.098 1.00 51.12 197 ILE A N 1
ATOM 1554 C CA . ILE A 1 197 ? -4.195 20.281 -10.713 1.00 51.12 197 ILE A CA 1
ATOM 1555 C C . ILE A 1 197 ? -5.645 20.234 -10.235 1.00 51.12 197 ILE A C 1
ATOM 1557 O O . ILE A 1 197 ? -6.210 21.266 -9.860 1.00 51.12 197 ILE A O 1
ATOM 1561 N N . TYR A 1 198 ? -6.244 19.044 -10.204 1.00 58.88 198 TYR A N 1
ATOM 1562 C CA . TYR A 1 198 ? -7.659 18.899 -9.894 1.00 58.88 198 TYR A CA 1
ATOM 1563 C C . TYR A 1 198 ? -7.973 19.216 -8.423 1.00 58.88 198 TYR A C 1
ATOM 1565 O O . TYR A 1 198 ? -8.853 20.033 -8.137 1.00 58.88 198 TYR A O 1
ATOM 1573 N N . TYR A 1 199 ? -7.212 18.664 -7.469 1.00 62.44 199 TYR A N 1
ATOM 1574 C CA . TYR A 1 199 ? -7.481 18.893 -6.045 1.00 62.44 199 TYR A CA 1
ATOM 1575 C C . TYR A 1 199 ? -7.069 20.290 -5.596 1.00 62.44 199 TYR A C 1
ATOM 1577 O O . TYR A 1 199 ? -7.871 21.037 -5.034 1.00 62.44 199 TYR A O 1
ATOM 1585 N N . HIS A 1 200 ? -5.811 20.665 -5.814 1.00 62.94 200 HIS A N 1
ATOM 1586 C CA . HIS A 1 200 ? -5.295 21.892 -5.214 1.00 62.94 200 HIS A CA 1
ATOM 1587 C C . HIS A 1 200 ? -5.695 23.145 -5.987 1.00 62.94 200 HIS A C 1
ATOM 1589 O O . HIS A 1 200 ? -5.895 24.182 -5.363 1.00 62.94 200 HIS A O 1
ATOM 1595 N N . LEU A 1 201 ? -5.849 23.081 -7.312 1.00 61.09 201 LEU A N 1
ATOM 1596 C CA . LEU A 1 201 ? -6.193 24.270 -8.087 1.00 61.09 201 LEU A CA 1
ATOM 1597 C C . LEU A 1 201 ? -7.703 24.416 -8.260 1.00 61.09 201 LEU A C 1
ATOM 1599 O O . LEU A 1 201 ? -8.235 25.479 -7.964 1.00 61.09 201 LEU A O 1
ATOM 1603 N N . ILE A 1 202 ? -8.414 23.372 -8.688 1.00 71.38 202 ILE A N 1
ATOM 1604 C CA . ILE A 1 202 ? -9.841 23.492 -9.025 1.00 71.38 202 ILE A CA 1
ATOM 1605 C C . ILE A 1 202 ? -10.700 23.468 -7.758 1.00 71.38 202 ILE A C 1
ATOM 1607 O O . ILE A 1 202 ? -11.382 24.450 -7.465 1.00 71.38 202 ILE A O 1
ATOM 1611 N N . ILE A 1 203 ? -10.633 22.398 -6.960 1.00 76.19 203 ILE A N 1
ATOM 1612 C CA . ILE A 1 203 ? -11.502 22.244 -5.780 1.00 76.19 203 ILE A CA 1
ATOM 1613 C C . ILE A 1 203 ? -11.234 23.346 -4.748 1.00 76.19 203 ILE A C 1
ATOM 1615 O O . ILE A 1 203 ? -12.170 23.980 -4.255 1.00 76.19 203 ILE A O 1
ATOM 1619 N N . GLN A 1 204 ? -9.964 23.628 -4.442 1.00 81.50 204 GLN A N 1
ATOM 1620 C CA . GLN A 1 204 ? -9.631 24.691 -3.494 1.00 81.50 204 GLN A CA 1
ATOM 1621 C C . GLN A 1 204 ? -10.118 26.065 -3.975 1.00 81.50 204 GLN A C 1
ATOM 1623 O O . GLN A 1 204 ? -10.652 26.826 -3.166 1.00 81.50 204 GLN A O 1
ATOM 1628 N N . THR A 1 205 ? -9.950 26.387 -5.264 1.00 83.12 205 THR A N 1
ATOM 1629 C CA . THR A 1 205 ? -10.432 27.659 -5.824 1.00 83.12 205 THR A CA 1
ATOM 1630 C C . THR A 1 205 ? -11.947 27.741 -5.740 1.00 83.12 205 THR A C 1
ATOM 1632 O O . THR A 1 205 ? -12.455 28.741 -5.251 1.00 83.12 205 THR A O 1
ATOM 1635 N N . VAL A 1 206 ? -12.674 26.674 -6.085 1.00 87.19 206 VAL A N 1
ATOM 1636 C CA . VAL A 1 206 ? -14.139 26.620 -5.954 1.00 87.19 206 VAL A CA 1
ATOM 1637 C C . VAL A 1 206 ? -14.578 26.894 -4.513 1.00 87.19 206 VAL A C 1
ATOM 1639 O O . VAL A 1 206 ? -15.382 27.794 -4.282 1.00 87.19 206 VAL A O 1
ATOM 1642 N N . PHE A 1 207 ? -14.018 26.199 -3.517 1.00 89.25 207 PHE A N 1
ATOM 1643 C CA . PHE A 1 207 ? -14.387 26.430 -2.114 1.00 89.25 207 PHE A CA 1
ATOM 1644 C C . PHE A 1 207 ? -14.007 27.826 -1.608 1.00 89.25 207 PHE A C 1
ATOM 1646 O O . PHE A 1 207 ? -14.721 28.376 -0.766 1.00 89.25 207 PHE A O 1
ATOM 1653 N N . LYS A 1 208 ? -12.901 28.407 -2.091 1.00 88.62 208 LYS A N 1
ATOM 1654 C CA . LYS A 1 208 ? -12.516 29.788 -1.766 1.00 88.62 208 LYS A CA 1
ATOM 1655 C C . LYS A 1 208 ? -13.490 30.790 -2.384 1.00 88.62 208 LYS A C 1
ATOM 1657 O O . LYS A 1 208 ? -13.981 31.651 -1.663 1.00 88.62 208 LYS A O 1
ATOM 1662 N N . THR A 1 209 ? -13.823 30.637 -3.665 1.00 91.62 209 THR A N 1
ATOM 1663 C CA . THR A 1 209 ? -14.765 31.507 -4.387 1.00 91.62 209 THR A CA 1
ATOM 1664 C C . THR A 1 209 ? -16.175 31.431 -3.802 1.00 91.62 209 THR A C 1
ATOM 1666 O O . THR A 1 209 ? -16.846 32.450 -3.693 1.00 91.62 209 THR A O 1
ATOM 1669 N N . LEU A 1 210 ? -16.610 30.252 -3.345 1.00 92.44 210 LEU A N 1
ATOM 1670 C CA . LEU A 1 210 ? -17.898 30.070 -2.666 1.00 92.44 210 LEU A CA 1
ATOM 1671 C C . LEU A 1 210 ? -17.896 30.526 -1.193 1.00 92.44 210 LEU A C 1
ATOM 1673 O O . LEU A 1 210 ? -18.912 30.394 -0.516 1.00 92.44 210 LEU A O 1
ATOM 1677 N N . GLY A 1 211 ? -16.767 30.999 -0.649 1.00 92.88 211 GLY A N 1
ATOM 1678 C CA . GLY A 1 211 ? -16.651 31.393 0.764 1.00 92.88 211 GLY A CA 1
ATOM 1679 C C . GLY A 1 211 ? -16.752 30.227 1.761 1.00 92.88 211 GLY A C 1
ATOM 1680 O O . GLY A 1 211 ? -16.872 30.432 2.967 1.00 92.88 211 GLY A O 1
ATOM 1681 N N . LEU A 1 212 ? -16.684 28.987 1.278 1.00 94.44 212 LEU A N 1
ATOM 1682 C CA . LEU A 1 212 ? -16.884 27.770 2.065 1.00 94.44 212 LEU A CA 1
ATOM 1683 C C . LEU A 1 212 ? -15.576 27.179 2.607 1.00 94.44 212 LEU A C 1
ATOM 1685 O O . LEU A 1 212 ? -15.614 26.339 3.501 1.00 94.44 212 LEU A O 1
ATOM 1689 N N . TYR A 1 213 ? -14.416 27.615 2.114 1.00 92.88 213 TYR A N 1
ATOM 1690 C CA . TYR A 1 213 ? -13.118 27.032 2.470 1.00 92.88 213 TYR A CA 1
ATOM 1691 C C . TYR A 1 213 ? -12.825 27.049 3.979 1.00 92.88 213 TYR A C 1
ATOM 1693 O O . TYR A 1 213 ? -12.490 26.017 4.558 1.00 92.88 213 TYR A O 1
ATOM 1701 N N . ASN A 1 214 ? -13.003 28.195 4.642 1.00 93.94 214 ASN A N 1
ATOM 1702 C CA . ASN A 1 214 ? -12.736 28.314 6.080 1.00 93.94 214 ASN A CA 1
ATOM 1703 C C . ASN A 1 214 ? -13.725 27.494 6.917 1.00 93.94 214 ASN A C 1
ATOM 1705 O O . ASN A 1 214 ? -13.320 26.861 7.889 1.00 93.94 214 ASN A O 1
ATOM 1709 N N . ARG A 1 215 ? -14.998 27.438 6.502 1.00 95.44 215 ARG A N 1
ATOM 1710 C CA . ARG A 1 215 ? -16.002 26.563 7.122 1.00 95.44 215 ARG A CA 1
ATOM 1711 C C . ARG A 1 215 ? -15.617 25.094 6.965 1.00 95.44 215 ARG A C 1
ATOM 1713 O O . ARG A 1 215 ? -15.662 24.351 7.934 1.00 95.44 215 ARG A O 1
ATOM 1720 N N . GLY A 1 216 ? -15.189 24.689 5.773 1.00 95.25 216 GLY A N 1
ATOM 1721 C CA . GLY A 1 216 ? -14.726 23.332 5.501 1.00 95.25 216 GLY A CA 1
ATOM 1722 C C . GLY A 1 216 ? -13.506 22.944 6.337 1.00 95.25 216 GLY A C 1
ATOM 1723 O O . GLY A 1 216 ? -13.467 21.835 6.863 1.00 95.25 216 GLY A O 1
ATOM 1724 N N . LYS A 1 217 ? -12.544 23.859 6.517 1.00 94.62 217 LYS A N 1
ATOM 1725 C CA . LYS A 1 217 ? -11.396 23.670 7.420 1.00 94.62 217 LYS A CA 1
ATOM 1726 C C . LYS A 1 217 ? -11.822 23.533 8.881 1.00 94.62 217 LYS A C 1
ATOM 1728 O O . LYS A 1 217 ? -11.315 22.667 9.585 1.00 94.62 217 LYS A O 1
ATOM 1733 N N . ALA A 1 218 ? -12.751 24.373 9.336 1.00 95.25 218 ALA A N 1
ATOM 1734 C CA . ALA A 1 218 ? -13.283 24.289 10.693 1.00 95.25 218 ALA A CA 1
ATOM 1735 C C . ALA A 1 218 ? -14.013 22.955 10.923 1.00 95.25 218 ALA A C 1
ATOM 1737 O O . ALA A 1 218 ? -13.769 22.293 11.925 1.00 95.25 218 ALA A O 1
ATOM 1738 N N . ASN A 1 219 ? -14.823 22.511 9.956 1.00 96.31 219 ASN A N 1
ATOM 1739 C CA . ASN A 1 219 ? -15.449 21.189 9.980 1.00 96.31 219 ASN A CA 1
ATOM 1740 C C . ASN A 1 219 ? -14.404 20.067 10.018 1.00 96.31 219 ASN A C 1
ATOM 1742 O O . ASN A 1 219 ? -14.592 19.089 10.729 1.00 96.31 219 ASN A O 1
ATOM 1746 N N . ALA A 1 220 ? -13.303 20.207 9.271 1.00 94.88 220 ALA A N 1
ATOM 1747 C CA . ALA A 1 220 ? -12.229 19.221 9.250 1.00 94.88 220 ALA A CA 1
ATOM 1748 C C . ALA A 1 220 ? -11.511 19.091 10.598 1.00 94.88 220 ALA A C 1
ATOM 1750 O O . ALA A 1 220 ? -11.156 17.987 10.995 1.00 94.88 220 ALA A O 1
ATOM 1751 N N . LEU A 1 221 ? -11.354 20.195 11.334 1.00 94.88 221 LEU A N 1
ATOM 1752 C CA . LEU A 1 221 ? -10.867 20.150 12.712 1.00 94.88 221 LEU A CA 1
ATOM 1753 C C . LEU A 1 221 ? -11.896 19.544 13.667 1.00 94.88 221 LEU A C 1
ATOM 1755 O O . LEU A 1 221 ? -11.510 19.043 14.715 1.00 94.88 221 LEU A O 1
ATOM 1759 N N . CYS A 1 222 ? -13.185 19.578 13.330 1.00 94.12 222 CYS A N 1
ATOM 1760 C CA . CYS A 1 222 ? -14.280 19.044 14.132 1.00 94.12 222 CYS A CA 1
ATOM 1761 C C . CYS A 1 222 ? -14.544 17.553 13.912 1.00 94.12 222 CYS A C 1
ATOM 1763 O O . CYS A 1 222 ? -15.664 17.170 13.595 1.00 94.12 222 CYS A O 1
ATOM 1765 N N . PHE A 1 223 ? -13.531 16.714 14.137 1.00 95.75 223 PHE A N 1
ATOM 1766 C CA . PHE A 1 223 ? -13.739 15.268 14.194 1.00 95.75 223 PHE A CA 1
ATOM 1767 C C . PHE A 1 223 ? -14.502 14.847 15.460 1.00 95.75 223 PHE A C 1
ATOM 1769 O O . PHE A 1 223 ? -14.424 15.504 16.511 1.00 95.75 223 PHE A O 1
ATOM 1776 N N . GLU A 1 224 ? -15.227 13.741 15.337 1.00 95.62 224 GLU A N 1
ATOM 1777 C CA . GLU A 1 224 ? -16.104 13.170 16.355 1.00 95.62 224 GLU A CA 1
ATOM 1778 C C . GLU A 1 224 ? -15.462 11.948 17.022 1.00 95.62 224 GLU A C 1
ATOM 1780 O O . GLU A 1 224 ? -14.550 11.321 16.485 1.00 95.62 224 GLU A O 1
ATOM 1785 N N . ARG A 1 225 ? -15.932 11.610 18.223 1.00 96.81 225 ARG A N 1
ATOM 1786 C CA . ARG A 1 225 ? -15.645 10.318 18.848 1.00 96.81 225 ARG A CA 1
ATOM 1787 C C . ARG A 1 225 ? -16.836 9.406 18.594 1.00 96.81 225 ARG A C 1
ATOM 1789 O O . ARG A 1 225 ? -17.949 9.758 18.974 1.00 96.81 225 ARG A O 1
ATOM 1796 N N . ASN A 1 226 ? -16.579 8.252 17.996 1.00 97.50 226 ASN A N 1
ATOM 1797 C CA . ASN A 1 226 ? -17.588 7.258 17.673 1.00 97.50 226 ASN A CA 1
ATOM 1798 C C . ASN A 1 226 ? -17.368 6.002 18.527 1.00 97.50 226 ASN A C 1
ATOM 1800 O O . ASN A 1 226 ? -16.443 5.229 18.278 1.00 97.50 226 ASN A O 1
ATOM 1804 N N . ASP A 1 227 ? -18.174 5.833 19.575 1.00 98.12 227 ASP A N 1
ATOM 1805 C CA . ASP A 1 227 ? -18.159 4.640 20.425 1.00 98.12 227 ASP A CA 1
ATOM 1806 C C . ASP A 1 227 ? -19.152 3.612 19.896 1.00 98.12 227 ASP A C 1
ATOM 1808 O O . ASP A 1 227 ? -20.316 3.935 19.651 1.00 98.12 227 ASP A O 1
ATOM 1812 N N . MET A 1 228 ? -18.716 2.364 19.738 1.00 97.31 228 MET A N 1
ATOM 1813 C CA . MET A 1 228 ? -19.584 1.340 19.177 1.00 97.31 228 MET A CA 1
ATOM 1814 C C . MET A 1 228 ? -19.220 -0.075 19.630 1.00 97.31 228 MET A C 1
ATOM 1816 O O . MET A 1 228 ? -18.058 -0.387 19.876 1.00 97.31 228 MET A O 1
ATOM 1820 N N . GLU A 1 229 ? -20.220 -0.951 19.687 1.00 98.00 229 GLU A N 1
ATOM 1821 C CA . GLU A 1 229 ? -20.040 -2.349 20.091 1.00 98.00 229 GLU A CA 1
ATOM 1822 C C . GLU A 1 229 ? -20.024 -3.282 18.879 1.00 98.00 229 GLU A C 1
ATOM 1824 O O . GLU A 1 229 ? -20.865 -3.155 17.981 1.00 98.00 229 GLU A O 1
ATOM 1829 N N . ILE A 1 230 ? -19.063 -4.200 18.843 1.00 97.56 230 ILE A N 1
ATOM 1830 C CA . ILE A 1 230 ? -18.889 -5.187 17.776 1.00 97.56 230 ILE A CA 1
ATOM 1831 C C . ILE A 1 230 ? -18.951 -6.570 18.413 1.00 97.56 230 ILE A C 1
ATOM 1833 O O . ILE A 1 230 ? -18.095 -6.925 19.221 1.00 97.56 230 ILE A O 1
ATOM 1837 N N . GLN A 1 231 ? -19.974 -7.340 18.058 1.00 97.38 231 GLN A N 1
ATOM 1838 C CA . GLN A 1 231 ? -20.146 -8.700 18.556 1.00 97.38 231 GLN A CA 1
ATOM 1839 C C . GLN A 1 231 ? -19.437 -9.676 17.624 1.00 97.38 231 GLN A C 1
ATOM 1841 O O . GLN A 1 231 ? -19.877 -9.788 16.492 1.00 97.38 231 GLN A O 1
ATOM 1846 N N . LEU A 1 232 ? -18.398 -10.389 18.054 1.00 96.88 232 LEU A N 1
ATOM 1847 C CA . LEU A 1 232 ? -17.696 -11.352 17.189 1.00 96.88 232 LEU A CA 1
ATOM 1848 C C . LEU A 1 232 ? -18.036 -12.784 17.599 1.00 96.88 232 LEU A C 1
ATOM 1850 O O . LEU A 1 232 ? -17.953 -13.118 18.779 1.00 96.88 232 LEU A O 1
ATOM 1854 N N . ASP A 1 233 ? -18.390 -13.624 16.625 1.00 92.50 233 ASP A N 1
ATOM 1855 C CA . ASP A 1 233 ? -18.883 -14.986 16.871 1.00 92.50 233 ASP A CA 1
ATOM 1856 C C . ASP A 1 233 ? -17.853 -15.877 17.573 1.00 92.50 233 ASP A C 1
ATOM 1858 O O . ASP A 1 233 ? -18.208 -16.672 18.443 1.00 92.50 233 ASP A O 1
ATOM 1862 N N . HIS A 1 234 ? -16.574 -15.690 17.250 1.00 93.44 234 HIS A N 1
ATOM 1863 C CA . HIS A 1 234 ? -15.473 -16.473 17.801 1.00 93.44 234 HIS A CA 1
ATOM 1864 C C . HIS A 1 234 ? -14.715 -15.762 18.932 1.00 93.44 234 HIS A C 1
ATOM 1866 O O . HIS A 1 234 ? -13.648 -16.229 19.323 1.00 93.44 234 HIS A O 1
ATOM 1872 N N . LEU A 1 235 ? -15.228 -14.646 19.477 1.00 97.50 235 LEU A N 1
ATOM 1873 C CA . LEU A 1 235 ? -14.531 -13.919 20.544 1.00 97.50 235 LEU A CA 1
ATOM 1874 C C . LEU A 1 235 ? -14.391 -14.788 21.804 1.00 97.50 235 LEU A C 1
ATOM 1876 O O . LEU A 1 235 ? -15.411 -15.183 22.379 1.00 97.50 235 LEU A O 1
ATOM 1880 N N . PRO A 1 236 ? -13.170 -15.038 22.310 1.00 96.69 236 PRO A N 1
ATOM 1881 C CA . PRO A 1 236 ? -13.016 -15.771 23.556 1.00 96.69 236 PRO A CA 1
ATOM 1882 C C . PRO A 1 236 ? -13.532 -14.947 24.738 1.00 96.69 236 PRO A C 1
ATOM 1884 O O . PRO A 1 236 ? -13.280 -13.743 24.828 1.00 96.69 236 PRO A O 1
ATOM 1887 N N . ALA A 1 237 ? -14.185 -15.607 25.697 1.00 96.25 237 ALA A N 1
ATOM 1888 C CA . ALA A 1 237 ? -14.836 -14.953 26.837 1.00 96.25 237 ALA A CA 1
ATOM 1889 C C . ALA A 1 237 ? -13.955 -13.947 27.617 1.00 96.25 237 ALA A C 1
ATOM 1891 O O . ALA A 1 237 ? -14.466 -12.892 27.998 1.00 96.25 237 ALA A O 1
ATOM 1892 N N . PRO A 1 238 ? -12.640 -14.178 27.837 1.00 97.06 238 PRO A N 1
ATOM 1893 C CA . PRO A 1 238 ? -11.779 -13.194 28.492 1.00 97.06 238 PRO A CA 1
ATOM 1894 C C . PRO A 1 238 ? -11.664 -11.859 27.748 1.00 97.06 238 PRO A C 1
ATOM 1896 O O . PRO A 1 238 ? -11.291 -10.865 28.371 1.00 97.06 238 PRO A O 1
ATOM 1899 N N . PHE A 1 239 ? -11.945 -11.812 26.445 1.00 98.00 239 PHE A N 1
ATOM 1900 C CA . PHE A 1 239 ? -11.922 -10.599 25.624 1.00 98.00 239 PHE A CA 1
ATOM 1901 C C . PHE A 1 239 ? -13.287 -9.910 25.502 1.00 98.00 239 PHE A C 1
ATOM 1903 O O . PHE A 1 239 ? -13.385 -8.901 24.803 1.00 98.00 239 PHE A O 1
ATOM 1910 N N . ASP A 1 240 ? -14.321 -10.378 26.206 1.00 97.94 240 ASP A N 1
ATOM 1911 C CA . ASP A 1 240 ? -15.540 -9.583 26.354 1.00 97.94 240 ASP A CA 1
ATOM 1912 C C . ASP A 1 240 ? -15.204 -8.224 26.990 1.00 97.94 240 ASP A C 1
ATOM 1914 O O . ASP A 1 240 ? -14.350 -8.123 27.879 1.00 97.94 240 ASP A O 1
ATOM 1918 N N . GLU A 1 241 ? -15.830 -7.164 26.479 1.00 97.94 241 GLU A N 1
ATOM 1919 C CA . GLU A 1 241 ? -15.552 -5.768 26.840 1.00 97.94 241 GLU A CA 1
ATOM 1920 C C . GLU A 1 241 ? -14.147 -5.268 26.504 1.00 97.94 241 GLU A C 1
ATOM 1922 O O . GLU A 1 241 ? -13.758 -4.196 26.969 1.00 97.94 241 GLU A O 1
ATOM 1927 N N . PHE A 1 242 ? -13.382 -5.986 25.680 1.00 98.56 242 PHE A N 1
ATOM 1928 C CA . PHE A 1 242 ? -12.083 -5.502 25.231 1.00 98.56 242 PHE A CA 1
ATOM 1929 C C . PHE A 1 242 ? -12.255 -4.249 24.364 1.00 98.56 242 PHE A C 1
ATOM 1931 O O . PHE A 1 242 ? -12.986 -4.255 23.370 1.00 98.56 242 PHE A O 1
ATOM 1938 N N . ARG A 1 243 ? -11.594 -3.154 24.750 1.00 98.75 243 ARG A N 1
ATOM 1939 C CA . ARG A 1 243 ? -11.759 -1.839 24.118 1.00 98.75 243 ARG A CA 1
ATOM 1940 C C . ARG A 1 243 ? -10.588 -1.506 23.212 1.00 98.75 243 ARG A C 1
ATOM 1942 O O . ARG A 1 243 ? -9.438 -1.503 23.649 1.00 98.75 243 ARG A O 1
ATOM 1949 N N . ILE A 1 244 ? -10.889 -1.123 21.978 1.00 98.88 244 ILE A N 1
ATOM 1950 C CA . ILE A 1 244 ? -9.909 -0.754 20.959 1.00 98.88 244 ILE A CA 1
ATOM 1951 C C . ILE A 1 244 ? -10.145 0.693 20.537 1.00 98.88 244 ILE A C 1
ATOM 1953 O O . ILE A 1 244 ? -11.235 1.037 20.089 1.00 98.88 244 ILE A O 1
ATOM 1957 N N . LEU A 1 245 ? -9.123 1.541 20.649 1.00 98.88 245 LEU A N 1
ATOM 1958 C CA . LEU A 1 245 ? -9.099 2.835 19.967 1.00 98.88 245 LEU A CA 1
ATOM 1959 C C . LEU A 1 245 ? -8.575 2.611 18.550 1.00 98.88 245 LEU A C 1
ATOM 1961 O O . LEU A 1 245 ? -7.430 2.206 18.394 1.00 98.88 245 LEU A O 1
ATOM 1965 N N . PHE A 1 246 ? -9.378 2.893 17.533 1.00 98.88 246 PHE A N 1
ATOM 1966 C CA . PHE A 1 246 ? -8.964 2.848 16.139 1.00 98.88 246 PHE A CA 1
ATOM 1967 C C . PHE A 1 246 ? -8.901 4.262 15.558 1.00 98.88 246 PHE A C 1
ATOM 1969 O O . PHE A 1 246 ? -9.871 5.026 15.608 1.00 98.88 246 PHE A O 1
ATOM 1976 N N . MET A 1 247 ? -7.737 4.616 15.015 1.00 98.56 247 MET A N 1
ATOM 1977 C CA . MET A 1 247 ? -7.502 5.879 14.320 1.00 98.56 247 MET A CA 1
ATOM 1978 C C . MET A 1 247 ? -6.780 5.607 13.005 1.00 98.56 247 MET A C 1
ATOM 1980 O O . MET A 1 247 ? -5.868 4.791 12.954 1.00 98.56 247 MET A O 1
ATOM 1984 N N . SER A 1 248 ? -7.163 6.308 11.947 1.00 98.19 248 SER A N 1
ATOM 1985 C CA . SER A 1 248 ? -6.557 6.175 10.622 1.00 98.19 248 SER A CA 1
ATOM 1986 C C . SER A 1 248 ? -6.531 7.535 9.930 1.00 98.19 248 SER A C 1
ATOM 1988 O O . SER A 1 248 ? -7.262 8.446 10.338 1.00 98.19 248 SER A O 1
ATOM 1990 N N . ASP A 1 249 ? -5.689 7.671 8.906 1.00 97.88 249 ASP A N 1
ATOM 1991 C CA . ASP A 1 249 ? -5.635 8.836 8.021 1.00 97.88 249 ASP A CA 1
ATOM 1992 C C . ASP A 1 249 ? -5.413 10.135 8.803 1.00 97.88 249 ASP A C 1
ATOM 1994 O O . ASP A 1 249 ? -6.162 11.114 8.691 1.00 97.88 249 ASP A O 1
ATOM 1998 N N . LEU A 1 250 ? -4.417 10.113 9.693 1.00 97.50 250 LEU A N 1
ATOM 1999 C CA . LEU A 1 250 ? -4.131 11.223 10.597 1.00 97.50 250 LEU A CA 1
ATOM 2000 C C . LEU A 1 250 ? -3.611 12.449 9.840 1.00 97.50 250 LEU A C 1
ATOM 2002 O O . LEU A 1 250 ? -3.983 13.564 10.203 1.00 97.50 250 LEU A O 1
ATOM 2006 N N . HIS A 1 251 ? -2.758 12.247 8.825 1.00 96.06 251 HIS A N 1
ATOM 2007 C CA . HIS A 1 251 ? -2.114 13.298 8.021 1.00 96.06 251 HIS A CA 1
ATOM 2008 C C . HIS A 1 251 ? -1.704 14.530 8.845 1.00 96.06 251 HIS A C 1
ATOM 2010 O O . HIS A 1 251 ? -2.158 15.654 8.603 1.00 96.06 251 HIS A O 1
ATOM 2016 N N . LEU A 1 252 ? -0.890 14.317 9.879 1.00 95.31 252 LEU A N 1
ATOM 2017 C CA . LEU A 1 252 ? -0.689 15.300 10.949 1.00 95.31 252 LEU A CA 1
ATOM 2018 C C . LEU A 1 252 ? -0.005 16.597 10.483 1.00 95.31 252 LEU A C 1
ATOM 2020 O O . LEU A 1 252 ? -0.168 17.639 11.109 1.00 95.31 252 LEU A O 1
ATOM 2024 N N . ASP A 1 253 ? 0.713 16.554 9.366 1.00 90.62 253 ASP A N 1
ATOM 2025 C CA . ASP A 1 253 ? 1.341 17.684 8.670 1.00 90.62 253 ASP A CA 1
ATOM 2026 C C . ASP A 1 253 ? 0.397 18.406 7.679 1.00 90.62 253 ASP A C 1
ATOM 2028 O O . ASP A 1 253 ? 0.786 19.394 7.054 1.00 90.62 253 ASP A O 1
ATOM 2032 N N . GLY A 1 254 ? -0.852 17.948 7.526 1.00 88.00 254 GLY A N 1
ATOM 2033 C CA . GLY A 1 254 ? -1.817 18.477 6.554 1.00 88.00 254 GLY A CA 1
ATOM 2034 C C . GLY A 1 254 ? -2.819 19.506 7.090 1.00 88.00 254 GLY A C 1
ATOM 2035 O O . GLY A 1 254 ? -3.339 20.328 6.326 1.00 88.00 254 GLY A O 1
ATOM 2036 N N . LEU A 1 255 ? -3.101 19.496 8.397 1.00 91.44 255 LEU A N 1
ATOM 2037 C CA . LEU A 1 255 ? -4.117 20.354 9.015 1.00 91.44 255 LEU A CA 1
ATOM 2038 C C . LEU A 1 255 ? -3.635 20.939 10.356 1.00 91.44 255 LEU A C 1
ATOM 2040 O O . LEU A 1 255 ? -3.673 20.254 11.378 1.00 91.44 255 LEU A O 1
ATOM 2044 N N . PRO A 1 256 ? -3.236 22.227 10.391 1.00 92.81 256 PRO A N 1
ATOM 2045 C CA . PRO A 1 256 ? -2.822 22.883 11.630 1.00 92.81 256 PRO A CA 1
ATOM 2046 C C . PRO A 1 256 ? -3.924 22.855 12.697 1.00 92.81 256 PRO A C 1
ATOM 2048 O O . PRO A 1 256 ? -5.070 23.190 12.393 1.00 92.81 256 PRO A O 1
ATOM 2051 N N . GLY A 1 257 ? -3.574 22.503 13.938 1.00 94.19 257 GLY A N 1
ATOM 2052 C CA . GLY A 1 257 ? -4.509 22.379 15.063 1.00 94.19 257 GLY A CA 1
ATOM 2053 C C . GLY A 1 257 ? -5.030 20.957 15.306 1.00 94.19 257 GLY A C 1
ATOM 2054 O O . GLY A 1 257 ? -5.656 20.706 16.339 1.00 94.19 257 GLY A O 1
ATOM 2055 N N . LEU A 1 258 ? -4.808 20.021 14.372 1.00 96.06 258 LEU A N 1
ATOM 2056 C CA . LEU A 1 258 ? -5.317 18.653 14.485 1.00 96.06 258 LEU A CA 1
ATOM 2057 C C . LEU A 1 258 ? -4.622 17.870 15.608 1.00 96.06 258 LEU A C 1
ATOM 2059 O O . LEU A 1 258 ? -5.294 17.256 16.438 1.00 96.06 258 LEU A O 1
ATOM 2063 N N . SER A 1 259 ? -3.288 17.926 15.659 1.00 96.69 259 SER A N 1
ATOM 2064 C CA . SER A 1 259 ? -2.478 17.251 16.680 1.00 96.69 259 SER A CA 1
ATOM 2065 C C . SER A 1 259 ? -2.813 17.758 18.082 1.00 96.69 259 SER A C 1
ATOM 2067 O O . SER A 1 259 ? -3.013 16.968 18.999 1.00 96.69 259 SER A O 1
ATOM 2069 N N . GLU A 1 260 ? -2.951 19.074 18.246 1.00 96.50 260 GLU A N 1
ATOM 2070 C CA . GLU A 1 260 ? -3.292 19.714 19.516 1.00 96.50 260 GLU A CA 1
ATOM 2071 C C . GLU A 1 260 ? -4.681 19.278 19.999 1.00 96.50 260 GLU A C 1
ATOM 2073 O O . GLU A 1 260 ? -4.874 18.955 21.175 1.00 96.50 260 GLU A O 1
ATOM 2078 N N . ARG A 1 261 ? -5.650 19.194 19.079 1.00 95.62 261 ARG A N 1
ATOM 2079 C CA . ARG A 1 261 ? -6.987 18.687 19.396 1.00 95.62 261 ARG A CA 1
ATOM 2080 C C . ARG A 1 261 ? -6.947 17.220 19.818 1.00 95.62 261 ARG A C 1
ATOM 2082 O O . ARG A 1 261 ? -7.573 16.884 20.823 1.00 95.62 261 ARG A O 1
ATOM 2089 N N . LEU A 1 262 ? -6.208 16.367 19.108 1.00 97.62 262 LEU A N 1
ATOM 2090 C CA . LEU A 1 262 ? -6.021 14.962 19.486 1.00 97.62 262 LEU A CA 1
ATOM 2091 C C . LEU A 1 262 ? -5.428 14.836 20.893 1.00 97.62 262 LEU A C 1
ATOM 2093 O O . LEU A 1 262 ? -6.027 14.185 21.749 1.00 97.62 262 LEU A O 1
ATOM 2097 N N . VAL A 1 263 ? -4.326 15.535 21.171 1.00 97.44 263 VAL A N 1
ATOM 2098 C CA . VAL A 1 263 ? -3.662 15.537 22.487 1.00 97.44 263 VAL A CA 1
ATOM 2099 C C . VAL A 1 263 ? -4.606 15.996 23.608 1.00 97.44 263 VAL A C 1
ATOM 2101 O O . VAL A 1 263 ? -4.525 15.491 24.725 1.00 97.44 263 VAL A O 1
ATOM 2104 N N . SER A 1 264 ? -5.553 16.895 23.326 1.00 96.25 264 SER A N 1
ATOM 2105 C CA . SER A 1 264 ? -6.551 17.335 24.315 1.00 96.25 264 SER A CA 1
ATOM 2106 C C . SER A 1 264 ? -7.654 16.301 24.617 1.00 96.25 264 SER A C 1
ATOM 2108 O O . SER A 1 264 ? -8.259 16.326 25.696 1.00 96.25 264 SER A O 1
ATOM 2110 N N . LEU A 1 265 ? -7.944 15.400 23.670 1.00 95.62 265 LEU A N 1
ATOM 2111 C CA . LEU A 1 265 ? -9.047 14.434 23.748 1.00 95.62 265 LEU A CA 1
ATOM 2112 C C . LEU A 1 265 ? -8.584 13.051 24.218 1.00 95.62 265 LEU A C 1
ATOM 2114 O O . LEU A 1 265 ? -9.249 12.440 25.057 1.00 95.62 265 LEU A O 1
ATOM 2118 N N . LEU A 1 266 ? -7.443 12.576 23.714 1.00 97.38 266 LEU A N 1
ATOM 2119 C CA . LEU A 1 266 ? -6.937 11.216 23.927 1.00 97.38 266 LEU A CA 1
ATOM 2120 C C . LEU A 1 266 ? -6.725 10.825 25.400 1.00 97.38 266 LEU A C 1
ATOM 2122 O O . LEU A 1 266 ? -7.125 9.716 25.759 1.00 97.38 266 LEU A O 1
ATOM 2126 N N . PRO A 1 267 ? -6.237 11.699 26.308 1.00 96.88 267 PRO A N 1
ATOM 2127 C CA . PRO A 1 267 ? -6.048 11.332 27.714 1.00 96.88 267 PRO A CA 1
ATOM 2128 C C . PRO A 1 267 ? -7.342 10.932 28.441 1.00 96.88 267 PRO A C 1
ATOM 2130 O O . PRO A 1 267 ? -7.293 10.286 29.488 1.00 96.88 267 PRO A O 1
ATOM 2133 N N . LYS A 1 268 ? -8.507 11.316 27.899 1.00 95.88 268 LYS A N 1
ATOM 2134 C CA . LYS A 1 268 ? -9.836 10.997 28.445 1.00 95.88 268 LYS A CA 1
ATOM 2135 C C . LYS A 1 268 ? -10.347 9.624 27.987 1.00 95.88 268 LYS A C 1
ATOM 2137 O O . LYS A 1 268 ? -11.398 9.180 28.447 1.00 95.88 268 LYS A O 1
ATOM 2142 N N . ILE A 1 269 ? -9.632 8.956 27.082 1.00 96.94 269 ILE A N 1
ATOM 2143 C CA . ILE A 1 269 ? -10.024 7.692 26.460 1.00 96.94 269 ILE A CA 1
ATOM 2144 C C . ILE A 1 269 ? -9.069 6.603 26.953 1.00 96.94 269 ILE A C 1
ATOM 2146 O O . ILE A 1 269 ? -7.907 6.548 26.564 1.00 96.94 269 ILE A O 1
ATOM 2150 N N . LYS A 1 270 ? -9.566 5.737 27.842 1.00 97.12 270 LYS A N 1
ATOM 2151 C CA . LYS A 1 270 ? -8.843 4.547 28.309 1.00 97.12 270 LYS A CA 1
ATOM 2152 C C . LYS A 1 270 ? -9.304 3.339 27.508 1.00 97.12 270 LYS A C 1
ATOM 2154 O O . LYS A 1 270 ? -10.501 3.051 27.503 1.00 97.12 270 LYS A O 1
ATOM 2159 N N . VAL A 1 271 ? -8.367 2.643 26.881 1.00 98.56 271 VAL A N 1
ATOM 2160 C CA . VAL A 1 271 ? -8.621 1.451 26.061 1.00 98.56 271 VAL A CA 1
ATOM 2161 C C . VAL A 1 271 ? -7.644 0.338 26.416 1.00 98.56 271 VAL A C 1
ATOM 2163 O O . VAL A 1 271 ? -6.673 0.557 27.142 1.00 98.56 271 VAL A O 1
ATOM 2166 N N . ASP A 1 272 ? -7.901 -0.867 25.929 1.00 98.62 272 ASP A N 1
ATOM 2167 C CA . ASP A 1 272 ? -6.989 -1.991 26.087 1.00 98.62 272 ASP A CA 1
ATOM 2168 C C . ASP A 1 272 ? -5.920 -1.970 24.992 1.00 98.62 272 ASP A C 1
ATOM 2170 O O . ASP A 1 272 ? -4.750 -2.164 25.303 1.00 98.62 272 ASP A O 1
ATOM 2174 N N . LEU A 1 273 ? -6.277 -1.612 23.756 1.00 98.75 273 LEU A N 1
ATOM 2175 C CA . LEU A 1 273 ? -5.358 -1.518 22.617 1.00 98.75 273 LEU A CA 1
ATOM 2176 C C . LEU A 1 273 ? -5.632 -0.259 21.783 1.00 98.75 273 LEU A C 1
ATOM 2178 O O . LEU A 1 273 ? -6.779 0.169 21.658 1.00 98.75 273 LEU A O 1
ATOM 2182 N N . CYS A 1 274 ? -4.591 0.326 21.192 1.00 98.81 274 CYS A N 1
ATOM 2183 C CA . CYS A 1 274 ? -4.740 1.327 20.137 1.00 98.81 274 CYS A CA 1
ATOM 2184 C C . CYS A 1 274 ? -4.261 0.751 18.803 1.00 98.81 274 CYS A C 1
ATOM 2186 O O . CYS A 1 274 ? -3.136 0.264 18.721 1.00 98.81 274 CYS A O 1
ATOM 2188 N N . LEU A 1 275 ? -5.095 0.844 17.772 1.00 98.88 275 LEU A N 1
ATOM 2189 C CA . LEU A 1 275 ? -4.786 0.458 16.402 1.00 98.88 275 LEU A CA 1
ATOM 2190 C C . LEU A 1 275 ? -4.687 1.704 15.522 1.00 98.88 275 LEU A C 1
ATOM 2192 O O . LEU A 1 275 ? -5.588 2.548 15.515 1.00 98.88 275 LEU A O 1
ATOM 2196 N N . LEU A 1 276 ? -3.593 1.801 14.776 1.00 98.81 276 LEU A N 1
ATOM 2197 C CA . LEU A 1 276 ? -3.339 2.854 13.807 1.00 98.81 276 LEU A CA 1
ATOM 2198 C C . LEU A 1 276 ? -3.424 2.294 12.381 1.00 98.81 276 LEU A C 1
ATOM 2200 O O . LEU A 1 276 ? -2.679 1.390 12.010 1.00 98.81 276 LEU A O 1
ATOM 2204 N N . GLY A 1 277 ? -4.346 2.832 11.586 1.00 98.19 277 GLY A N 1
ATOM 2205 C CA . GLY A 1 277 ? -4.679 2.347 10.244 1.00 98.19 277 GLY A CA 1
ATOM 2206 C C . GLY A 1 277 ? -3.810 2.883 9.106 1.00 98.19 277 GLY A C 1
ATOM 2207 O O . GLY A 1 277 ? -4.174 2.681 7.955 1.00 98.19 277 GLY A O 1
ATOM 2208 N N . GLY A 1 278 ? -2.698 3.566 9.386 1.00 97.38 278 GLY A N 1
ATOM 2209 C CA . GLY A 1 278 ? -1.846 4.181 8.362 1.00 97.38 278 GLY A CA 1
ATOM 2210 C C . GLY A 1 278 ? -2.245 5.610 7.974 1.00 97.38 278 GLY A C 1
ATOM 2211 O O . GLY A 1 278 ? -3.180 6.195 8.528 1.00 97.38 278 GLY A O 1
ATOM 2212 N N . ASP A 1 279 ? -1.492 6.166 7.028 1.00 97.19 279 ASP A N 1
ATOM 2213 C CA . ASP A 1 279 ? -1.540 7.541 6.532 1.00 97.19 279 ASP A CA 1
ATOM 2214 C C . ASP A 1 279 ? -1.267 8.592 7.621 1.00 97.19 279 ASP A C 1
ATOM 2216 O O . ASP A 1 279 ? -2.079 9.461 7.959 1.00 97.19 279 ASP A O 1
ATOM 2220 N N . TYR A 1 280 ? -0.061 8.531 8.187 1.00 97.00 280 TYR A N 1
ATOM 2221 C CA . TYR A 1 280 ? 0.392 9.461 9.226 1.00 97.00 280 TYR A CA 1
ATOM 2222 C C . TYR A 1 280 ? 0.776 10.829 8.663 1.00 97.00 280 TYR A C 1
ATOM 2224 O O . TYR A 1 280 ? 0.625 11.857 9.338 1.00 97.00 280 TYR A O 1
ATOM 2232 N N . ARG A 1 281 ? 1.274 10.855 7.422 1.00 92.81 281 ARG A N 1
ATOM 2233 C CA . ARG A 1 281 ? 1.692 12.072 6.714 1.00 92.81 281 ARG A CA 1
ATOM 2234 C C . ARG A 1 281 ? 0.812 12.371 5.504 1.00 92.81 281 ARG A C 1
ATOM 2236 O O . ARG A 1 281 ? 0.239 11.476 4.899 1.00 92.81 281 ARG A O 1
ATOM 2243 N N . MET A 1 282 ? 0.706 13.636 5.125 1.00 88.81 282 MET A N 1
ATOM 2244 C CA . MET A 1 282 ? -0.086 14.103 3.991 1.00 88.81 282 MET A CA 1
ATOM 2245 C C . MET A 1 282 ? 0.714 14.045 2.694 1.00 88.81 282 MET A C 1
ATOM 2247 O O . MET A 1 282 ? 0.196 13.653 1.650 1.00 88.81 282 MET A O 1
ATOM 2251 N N . ALA A 1 283 ? 1.985 14.443 2.727 1.00 83.94 283 ALA A N 1
ATOM 2252 C CA . ALA A 1 283 ? 2.822 14.392 1.538 1.00 83.94 283 ALA A CA 1
ATOM 2253 C C . ALA A 1 283 ? 3.260 12.949 1.246 1.00 83.94 283 ALA A C 1
ATOM 2255 O O . ALA A 1 283 ? 3.831 12.276 2.094 1.00 83.94 283 ALA A O 1
ATOM 2256 N N . THR A 1 284 ? 3.053 12.492 0.012 1.00 81.44 284 THR A N 1
ATOM 2257 C CA . THR A 1 284 ? 3.545 11.194 -0.484 1.00 81.44 284 THR A CA 1
ATOM 2258 C C . THR A 1 284 ? 5.008 11.245 -0.940 1.00 81.44 284 THR A C 1
ATOM 2260 O O . THR A 1 284 ? 5.449 10.362 -1.663 1.00 81.44 284 THR A O 1
ATOM 2263 N N . HIS A 1 285 ? 5.740 12.313 -0.609 1.00 78.81 285 HIS A N 1
ATOM 2264 C CA . HIS A 1 285 ? 7.135 12.548 -0.990 1.00 78.81 285 HIS A CA 1
ATOM 2265 C C . HIS A 1 285 ? 7.800 13.517 -0.009 1.00 78.81 285 HIS A C 1
ATOM 2267 O O . HIS A 1 285 ? 7.130 14.273 0.700 1.00 78.81 285 HIS A O 1
ATOM 2273 N N . GLY A 1 286 ? 9.131 13.543 -0.026 1.00 78.44 286 GLY A N 1
ATOM 2274 C CA . GLY A 1 286 ? 9.925 14.475 0.765 1.00 78.44 286 GLY A CA 1
ATOM 2275 C C . GLY A 1 286 ? 10.028 14.104 2.246 1.00 78.44 286 GLY A C 1
ATOM 2276 O O . GLY A 1 286 ? 9.922 12.946 2.641 1.00 78.44 286 GLY A O 1
ATOM 2277 N N . SER A 1 287 ? 10.324 15.107 3.075 1.00 85.19 287 SER A N 1
ATOM 2278 C CA . SER A 1 287 ? 10.564 14.897 4.505 1.00 85.19 287 SER A CA 1
ATOM 2279 C C . SER A 1 287 ? 9.264 14.613 5.251 1.00 85.19 287 SER A C 1
ATOM 2281 O O . SER A 1 287 ? 8.358 15.439 5.257 1.00 85.19 287 SER A O 1
ATOM 2283 N N . TYR A 1 288 ? 9.238 13.501 5.978 1.00 89.69 288 TYR A N 1
ATOM 2284 C CA . TYR A 1 288 ? 8.150 13.097 6.870 1.00 89.69 288 TYR A CA 1
ATOM 2285 C C . TYR A 1 288 ? 8.411 13.442 8.347 1.00 89.69 288 TYR A C 1
ATOM 2287 O O . TYR A 1 288 ? 7.659 13.038 9.230 1.00 89.69 288 TYR A O 1
ATOM 2295 N N . ARG A 1 289 ? 9.478 14.203 8.632 1.00 90.81 289 ARG A N 1
ATOM 2296 C CA . ARG A 1 289 ? 9.901 14.537 10.003 1.00 90.81 289 ARG A CA 1
ATOM 2297 C C . ARG A 1 289 ? 8.837 15.291 10.803 1.00 90.81 289 ARG A C 1
ATOM 2299 O O . ARG A 1 289 ? 8.619 14.939 11.951 1.00 90.81 289 ARG A O 1
ATOM 2306 N N . ASP A 1 290 ? 8.169 16.285 10.208 1.00 91.75 290 ASP A N 1
ATOM 2307 C CA . ASP A 1 290 ? 7.128 17.058 10.911 1.00 91.75 290 ASP A CA 1
ATOM 2308 C C . ASP A 1 290 ? 5.940 16.166 11.302 1.00 91.75 290 ASP A C 1
ATOM 2310 O O . ASP A 1 290 ? 5.480 16.207 12.440 1.00 91.75 290 ASP A O 1
ATOM 2314 N N . SER A 1 291 ? 5.503 15.290 10.391 1.00 94.44 291 SER A N 1
ATOM 2315 C CA . SER A 1 291 ? 4.463 14.297 10.679 1.00 94.44 291 SER A CA 1
ATOM 2316 C C . SER A 1 291 ? 4.875 13.367 11.827 1.00 94.44 291 SER A C 1
ATOM 2318 O O . SER A 1 291 ? 4.097 13.194 12.761 1.00 94.44 291 SER A O 1
ATOM 2320 N N . LEU A 1 292 ? 6.112 12.852 11.831 1.00 95.06 292 LEU A N 1
ATOM 2321 C CA . LEU A 1 292 ? 6.614 12.010 12.923 1.00 95.06 292 LEU A CA 1
ATOM 2322 C C . LEU A 1 292 ? 6.691 12.745 14.264 1.00 95.06 292 LEU A C 1
ATOM 2324 O O . LEU A 1 292 ? 6.258 12.193 15.270 1.00 95.06 292 LEU A O 1
ATOM 2328 N N . THR A 1 293 ? 7.184 13.986 14.296 1.00 95.56 293 THR A N 1
ATOM 2329 C CA . THR A 1 293 ? 7.220 14.790 15.530 1.00 95.56 293 THR A CA 1
ATOM 2330 C C . THR A 1 293 ? 5.814 14.993 16.094 1.00 95.56 293 THR A C 1
ATOM 2332 O O . THR A 1 293 ? 5.584 14.850 17.293 1.00 95.56 293 THR A O 1
ATOM 2335 N N . ARG A 1 294 ? 4.837 15.282 15.231 1.00 97.00 294 ARG A N 1
ATOM 2336 C CA . ARG A 1 294 ? 3.435 15.415 15.643 1.00 97.00 294 ARG A CA 1
ATOM 2337 C C . ARG A 1 294 ? 2.841 14.087 16.095 1.00 97.00 294 ARG A C 1
ATOM 2339 O O . ARG A 1 294 ? 2.045 14.070 17.033 1.00 97.00 294 ARG A O 1
ATOM 2346 N N . LEU A 1 295 ? 3.204 12.990 15.438 1.00 97.00 295 LEU A N 1
ATOM 2347 C CA . LEU A 1 295 ? 2.741 11.655 15.794 1.00 97.00 295 LEU A CA 1
ATOM 2348 C C . LEU A 1 295 ? 3.256 11.247 17.173 1.00 97.00 295 LEU A C 1
ATOM 2350 O O . LEU A 1 295 ? 2.469 10.777 17.985 1.00 97.00 295 LEU A O 1
ATOM 2354 N N . GLU A 1 296 ? 4.527 11.510 17.472 1.00 96.69 296 GLU A N 1
ATOM 2355 C CA . GLU A 1 296 ? 5.122 11.279 18.791 1.00 96.69 296 GLU A CA 1
ATOM 2356 C C . GLU A 1 296 ? 4.327 11.992 19.899 1.00 96.69 296 GLU A C 1
ATOM 2358 O O . GLU A 1 296 ? 3.947 11.372 20.895 1.00 96.69 296 GLU A O 1
ATOM 2363 N N . MET A 1 297 ? 3.967 13.266 19.685 1.00 96.12 297 MET A N 1
ATOM 2364 C CA . MET A 1 297 ? 3.122 14.027 20.618 1.00 96.12 297 MET A CA 1
ATOM 2365 C C . MET A 1 297 ? 1.740 13.389 20.816 1.00 96.12 297 MET A C 1
ATOM 2367 O O . MET A 1 297 ? 1.248 13.305 21.942 1.00 96.12 297 MET A O 1
ATOM 2371 N N . VAL A 1 298 ? 1.099 12.953 19.726 1.00 97.31 298 VAL A N 1
ATOM 2372 C CA . VAL A 1 298 ? -0.222 12.308 19.763 1.00 97.31 298 VAL A CA 1
ATOM 2373 C C . VAL A 1 298 ? -0.149 10.975 20.508 1.00 97.31 298 VAL A C 1
ATOM 2375 O O . VAL A 1 298 ? -0.989 10.713 21.366 1.00 97.31 298 VAL A O 1
ATOM 2378 N N . MET A 1 299 ? 0.865 10.155 20.235 1.00 96.50 299 MET A N 1
ATOM 2379 C CA . MET A 1 299 ? 1.025 8.838 20.851 1.00 96.50 299 MET A CA 1
ATOM 2380 C C . MET A 1 299 ? 1.322 8.919 22.344 1.00 96.50 299 MET A C 1
ATOM 2382 O O . MET A 1 299 ? 0.759 8.145 23.114 1.00 96.50 299 MET A O 1
ATOM 2386 N N . ALA A 1 300 ? 2.100 9.912 22.782 1.00 96.00 300 ALA A N 1
ATOM 2387 C CA . ALA A 1 300 ? 2.339 10.163 24.203 1.00 96.00 300 ALA A CA 1
ATOM 2388 C C . ALA A 1 300 ? 1.048 10.464 24.998 1.00 96.00 300 ALA A C 1
ATOM 2390 O O . ALA A 1 300 ? 1.004 10.278 26.218 1.00 96.00 300 ALA A O 1
ATOM 2391 N N . ALA A 1 301 ? -0.018 10.915 24.327 1.00 96.81 301 ALA A N 1
ATOM 2392 C CA . ALA A 1 301 ? -1.316 11.185 24.941 1.00 96.81 301 ALA A CA 1
ATOM 2393 C C . ALA A 1 301 ? -2.234 9.946 25.026 1.00 96.81 301 ALA A C 1
ATOM 2395 O O . ALA A 1 301 ? -3.263 9.999 25.709 1.00 96.81 301 ALA A O 1
ATOM 2396 N N . ILE A 1 302 ? -1.886 8.839 24.359 1.00 97.44 302 ILE A N 1
ATOM 2397 C CA . ILE A 1 302 ? -2.699 7.616 24.300 1.00 97.44 302 ILE A CA 1
ATOM 2398 C C . ILE A 1 302 ? -2.549 6.812 25.596 1.00 97.44 302 ILE A C 1
ATOM 2400 O O . ILE A 1 302 ? -1.463 6.659 26.153 1.00 97.44 302 ILE A O 1
ATOM 2404 N N . ARG A 1 303 ? -3.669 6.275 26.095 1.00 96.12 303 ARG A N 1
ATOM 2405 C CA . ARG A 1 303 ? -3.721 5.413 27.283 1.00 96.12 303 ARG A CA 1
ATOM 2406 C C . ARG A 1 303 ? -4.272 4.039 26.905 1.00 96.12 303 ARG A C 1
ATOM 2408 O O . ARG A 1 303 ? -5.482 3.816 26.974 1.00 96.12 303 ARG A O 1
ATOM 2415 N N . SER A 1 304 ? -3.373 3.129 26.531 1.00 97.12 304 SER A N 1
ATOM 2416 C CA . SER A 1 304 ? -3.676 1.728 26.218 1.00 97.12 304 SER A CA 1
ATOM 2417 C C . SER A 1 304 ? -2.918 0.758 27.131 1.00 97.12 304 SER A C 1
ATOM 2419 O O . SER A 1 304 ? -1.823 1.063 27.601 1.00 97.12 304 SER A O 1
ATOM 2421 N N . ARG A 1 305 ? -3.508 -0.409 27.419 1.00 96.31 305 ARG A N 1
ATOM 2422 C CA . ARG A 1 305 ? -2.896 -1.433 28.291 1.00 96.31 305 ARG A CA 1
ATOM 2423 C C . ARG A 1 305 ? -1.900 -2.323 27.552 1.00 96.31 305 ARG A C 1
ATOM 2425 O O . ARG A 1 305 ? -0.857 -2.654 28.099 1.00 96.31 305 ARG A O 1
ATOM 2432 N N . HIS A 1 306 ? -2.232 -2.692 26.321 1.00 96.88 306 HIS A N 1
ATOM 2433 C CA . HIS A 1 306 ? -1.451 -3.553 25.436 1.00 96.88 306 HIS A CA 1
ATOM 2434 C C . HIS A 1 306 ? -0.648 -2.754 24.397 1.00 96.88 306 HIS A C 1
ATOM 2436 O O . HIS A 1 306 ? -0.148 -3.325 23.436 1.00 96.88 306 HIS A O 1
ATOM 2442 N N . GLY A 1 307 ? -0.509 -1.437 24.583 1.00 97.38 307 GLY A N 1
ATOM 2443 C CA . GLY A 1 307 ? 0.301 -0.586 23.712 1.00 97.38 307 GLY A CA 1
ATOM 2444 C C . GLY A 1 307 ? -0.413 -0.144 22.434 1.00 97.38 307 GLY A C 1
ATOM 2445 O O . GLY A 1 307 ? -1.645 -0.017 22.397 1.00 97.38 307 GLY A O 1
ATOM 2446 N N . ILE A 1 308 ? 0.382 0.188 21.421 1.00 98.56 308 ILE A N 1
ATOM 2447 C CA . ILE A 1 308 ? -0.071 0.729 20.137 1.00 98.56 308 ILE A CA 1
ATOM 2448 C C . ILE A 1 308 ? 0.436 -0.195 19.037 1.00 98.56 308 ILE A C 1
ATOM 2450 O O . ILE A 1 308 ? 1.620 -0.525 19.001 1.00 98.56 308 ILE A O 1
ATOM 2454 N N . CYS A 1 309 ? -0.455 -0.574 18.132 1.00 98.31 309 CYS A N 1
ATOM 2455 C CA . CYS A 1 309 ? -0.146 -1.357 16.949 1.00 98.31 309 CYS A CA 1
ATOM 2456 C C . CYS A 1 309 ? -0.534 -0.568 15.691 1.00 98.31 309 CYS A C 1
ATOM 2458 O O . CYS A 1 309 ? -1.508 0.186 15.711 1.00 98.31 309 CYS A O 1
ATOM 2460 N N . ALA A 1 310 ? 0.244 -0.695 14.619 1.00 98.44 310 ALA A N 1
ATOM 2461 C CA . ALA A 1 310 ? 0.122 0.129 13.423 1.00 98.44 310 ALA A CA 1
ATOM 2462 C C . ALA A 1 310 ? 0.336 -0.669 12.137 1.00 98.44 310 ALA A C 1
ATOM 2464 O O . ALA A 1 310 ? 1.186 -1.552 12.095 1.00 98.44 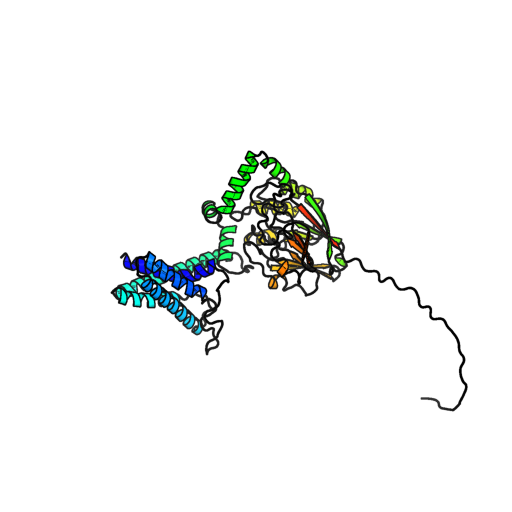310 ALA A O 1
ATOM 2465 N N . VAL A 1 311 ? -0.360 -0.280 11.072 1.00 98.44 311 VAL A N 1
ATOM 2466 C CA . VAL A 1 311 ? -0.004 -0.617 9.683 1.00 98.44 311 VAL A CA 1
ATOM 2467 C C . VAL A 1 311 ? 0.423 0.647 8.933 1.00 98.44 311 VAL A C 1
ATOM 2469 O O . VAL A 1 311 ? 0.277 1.765 9.442 1.00 98.44 311 VAL A O 1
ATOM 2472 N N . LEU A 1 312 ? 0.974 0.477 7.732 1.00 97.19 312 LEU A N 1
ATOM 2473 C CA . LEU A 1 312 ? 1.339 1.579 6.841 1.00 97.19 312 LEU A CA 1
ATOM 2474 C C . LEU A 1 312 ? 0.234 1.850 5.822 1.00 97.19 312 LEU A C 1
ATOM 2476 O O . LEU A 1 312 ? -0.395 0.920 5.316 1.00 97.19 312 LEU A O 1
ATOM 2480 N N . GLY A 1 313 ? 0.029 3.129 5.509 1.00 95.62 313 GLY A N 1
ATOM 2481 C CA . GLY A 1 313 ? -0.851 3.554 4.427 1.00 95.62 313 GLY A CA 1
ATOM 2482 C C . GLY A 1 313 ? -0.116 3.871 3.130 1.00 95.62 313 GLY A C 1
ATOM 2483 O O . GLY A 1 313 ? 1.106 3.739 3.026 1.00 95.62 313 GLY A O 1
ATOM 2484 N N . ASN A 1 314 ? -0.858 4.309 2.113 1.00 93.19 314 ASN A N 1
ATOM 2485 C CA . ASN A 1 314 ? -0.270 4.662 0.822 1.00 93.19 314 ASN A CA 1
ATOM 2486 C C . ASN A 1 314 ? 0.564 5.949 0.874 1.00 93.19 314 ASN A C 1
ATOM 2488 O O . ASN A 1 314 ? 1.366 6.196 -0.032 1.00 93.19 314 ASN A O 1
ATOM 2492 N N . HIS A 1 315 ? 0.384 6.778 1.903 1.00 92.62 315 HIS A N 1
ATOM 2493 C CA . HIS A 1 315 ? 1.223 7.944 2.137 1.00 92.62 315 HIS A CA 1
ATOM 2494 C C . HIS A 1 315 ? 2.506 7.604 2.884 1.00 92.62 315 HIS A C 1
ATOM 2496 O O . HIS A 1 315 ? 3.463 8.370 2.764 1.00 92.62 315 HIS A O 1
ATOM 2502 N N . ASP A 1 316 ? 2.564 6.482 3.598 1.00 92.88 316 ASP A N 1
ATOM 2503 C CA . ASP A 1 316 ? 3.683 6.142 4.467 1.00 92.88 316 ASP A CA 1
ATOM 2504 C C . ASP A 1 316 ? 4.701 5.274 3.734 1.00 92.88 316 ASP A C 1
ATOM 2506 O O . ASP A 1 316 ? 4.397 4.201 3.206 1.00 92.88 316 ASP A O 1
ATOM 2510 N N . CYS A 1 317 ? 5.948 5.735 3.713 1.00 88.50 317 CYS A N 1
ATOM 2511 C CA . CYS A 1 317 ? 7.024 4.913 3.191 1.00 88.50 317 CYS A CA 1
ATOM 2512 C C . CYS A 1 317 ? 7.581 3.990 4.270 1.00 88.50 317 CYS A C 1
ATOM 2514 O O . CYS A 1 317 ? 7.509 4.302 5.460 1.00 88.50 317 CYS A O 1
ATOM 2516 N N . ILE A 1 318 ? 8.171 2.870 3.850 1.00 88.62 318 ILE A N 1
ATOM 2517 C CA . ILE A 1 318 ? 8.715 1.877 4.784 1.00 88.62 318 ILE A CA 1
ATOM 2518 C C . ILE A 1 318 ? 9.794 2.475 5.702 1.00 88.62 318 ILE A C 1
ATOM 2520 O O . ILE A 1 318 ? 9.918 2.050 6.838 1.00 88.62 318 ILE A O 1
ATOM 2524 N N . GLU A 1 319 ? 10.480 3.553 5.288 1.00 87.31 319 GLU A N 1
ATOM 2525 C CA . GLU A 1 319 ? 11.452 4.260 6.143 1.00 87.31 319 GLU A CA 1
ATOM 2526 C C . GLU A 1 319 ? 10.870 4.839 7.448 1.00 87.31 319 GLU A C 1
ATOM 2528 O O . GLU A 1 319 ? 11.604 5.247 8.350 1.00 87.31 319 GLU A O 1
ATOM 2533 N N . MET A 1 320 ? 9.543 4.928 7.554 1.00 91.25 320 MET A N 1
ATOM 2534 C CA . MET A 1 320 ? 8.870 5.406 8.758 1.00 91.25 320 MET A CA 1
ATOM 2535 C C . MET A 1 320 ? 8.778 4.329 9.844 1.00 91.25 320 MET A C 1
ATOM 2537 O O . MET A 1 320 ? 8.613 4.688 11.010 1.00 91.25 320 MET A O 1
ATOM 2541 N N . THR A 1 321 ? 8.911 3.040 9.506 1.00 92.19 321 THR A N 1
ATOM 2542 C CA . THR A 1 321 ? 8.731 1.944 10.471 1.00 92.19 321 THR A CA 1
ATOM 2543 C C . THR A 1 321 ? 9.730 2.019 11.616 1.00 92.19 321 THR A C 1
ATOM 2545 O O . THR A 1 321 ? 9.331 1.853 12.761 1.00 92.19 321 THR A O 1
ATOM 2548 N N . ASP A 1 322 ? 10.995 2.346 11.345 1.00 90.06 322 ASP A N 1
ATOM 2549 C CA . ASP A 1 322 ? 12.029 2.440 12.388 1.00 90.06 322 ASP A CA 1
ATOM 2550 C C . ASP A 1 322 ? 11.731 3.547 13.394 1.00 90.06 322 ASP A C 1
ATOM 2552 O O . ASP A 1 322 ? 11.918 3.372 14.597 1.00 90.06 322 ASP A O 1
ATOM 2556 N N . ALA A 1 323 ? 11.217 4.682 12.916 1.00 92.25 323 ALA A N 1
ATOM 2557 C CA . ALA A 1 323 ? 10.817 5.773 13.790 1.00 92.25 323 ALA A CA 1
ATOM 2558 C C . ALA A 1 323 ? 9.587 5.400 14.627 1.00 92.25 323 ALA A C 1
ATOM 2560 O O . ALA A 1 323 ? 9.565 5.674 15.823 1.00 92.25 323 ALA A O 1
ATOM 2561 N N . LEU A 1 324 ? 8.591 4.742 14.024 1.00 95.19 324 LEU A N 1
ATOM 2562 C CA . LEU A 1 324 ? 7.406 4.249 14.733 1.00 95.19 324 LEU A CA 1
ATOM 2563 C C . LEU A 1 324 ? 7.787 3.226 15.814 1.00 95.19 324 LEU A C 1
ATOM 2565 O O . LEU A 1 324 ? 7.374 3.359 16.966 1.00 95.19 324 LEU A O 1
ATOM 2569 N N . MET A 1 325 ? 8.628 2.250 15.468 1.00 95.00 325 MET A N 1
ATOM 2570 C CA . MET A 1 325 ? 9.152 1.259 16.409 1.00 95.00 325 MET A CA 1
ATOM 2571 C C . MET A 1 325 ? 9.969 1.918 17.525 1.00 95.00 325 MET A C 1
ATOM 2573 O O . MET A 1 325 ? 9.803 1.574 18.694 1.00 95.00 325 MET A O 1
ATOM 2577 N N . GLY A 1 326 ? 10.782 2.928 17.196 1.00 94.31 326 GLY A N 1
ATOM 2578 C CA . GLY A 1 326 ? 11.517 3.737 18.173 1.00 94.31 326 GLY A CA 1
ATOM 2579 C C . GLY A 1 326 ? 10.618 4.502 19.154 1.00 94.31 326 GLY A C 1
ATOM 2580 O O . GLY A 1 326 ? 11.037 4.773 20.277 1.00 94.31 326 GLY A O 1
ATOM 2581 N N . MET A 1 327 ? 9.370 4.792 18.772 1.00 94.81 327 MET A N 1
ATOM 2582 C CA . MET A 1 327 ? 8.344 5.385 19.640 1.00 94.81 327 MET A CA 1
ATOM 2583 C C . MET A 1 327 ? 7.539 4.336 20.435 1.00 94.81 327 MET A C 1
ATOM 2585 O O . MET A 1 327 ? 6.582 4.687 21.126 1.00 94.81 327 MET A O 1
ATOM 2589 N N . GLY A 1 328 ? 7.904 3.051 20.356 1.00 94.94 328 GLY A N 1
ATOM 2590 C CA . GLY A 1 328 ? 7.230 1.953 21.056 1.00 94.94 328 GLY A CA 1
ATOM 2591 C C . GLY A 1 328 ? 5.981 1.420 20.349 1.00 94.94 328 GLY A C 1
ATOM 2592 O O . GLY A 1 328 ? 5.170 0.742 20.981 1.00 94.94 328 GLY A O 1
ATOM 2593 N N . VAL A 1 329 ? 5.802 1.725 19.059 1.00 97.06 329 VAL A N 1
ATOM 2594 C CA . VAL A 1 329 ? 4.699 1.199 18.245 1.00 97.06 329 VAL A CA 1
ATOM 2595 C C . VAL A 1 329 ? 5.074 -0.160 17.671 1.00 97.06 329 VAL A C 1
ATOM 2597 O O . VAL A 1 329 ? 6.126 -0.316 17.054 1.00 97.06 329 VAL A O 1
ATOM 2600 N N . GLN A 1 330 ? 4.176 -1.133 17.795 1.00 97.44 330 GLN A N 1
ATOM 2601 C CA . GLN A 1 330 ? 4.304 -2.397 17.086 1.00 97.44 330 GLN A CA 1
ATOM 2602 C C . GLN A 1 330 ? 3.779 -2.253 15.656 1.00 97.44 330 GLN A C 1
ATOM 2604 O O . GLN A 1 330 ? 2.569 -2.234 15.424 1.00 97.44 330 GLN A O 1
ATOM 2609 N N . VAL A 1 331 ? 4.691 -2.127 14.696 1.00 97.38 331 VAL A N 1
ATOM 2610 C CA . VAL A 1 331 ? 4.338 -1.993 13.280 1.00 97.38 331 VAL A CA 1
ATOM 2611 C C . VAL A 1 331 ? 4.198 -3.375 12.648 1.00 97.38 331 VAL A C 1
ATOM 2613 O O . VAL A 1 331 ? 5.131 -4.169 12.701 1.00 97.38 331 VAL A O 1
ATOM 2616 N N .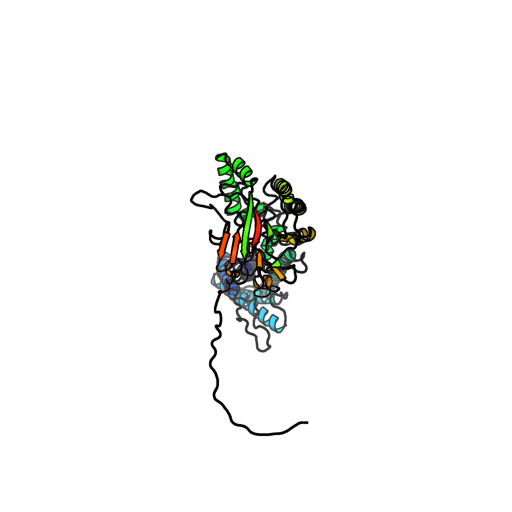 LEU A 1 332 ? 3.046 -3.649 12.041 1.00 97.38 332 LEU A N 1
ATOM 2617 C CA . LEU A 1 332 ? 2.757 -4.885 11.322 1.00 97.38 332 LEU A CA 1
ATOM 2618 C C . LEU A 1 332 ? 2.899 -4.641 9.818 1.00 97.38 332 LEU A C 1
ATOM 2620 O O . LEU A 1 332 ? 2.163 -3.843 9.235 1.00 97.38 332 LEU A O 1
ATOM 2624 N N . VAL A 1 333 ? 3.852 -5.330 9.192 1.00 96.00 333 VAL A N 1
ATOM 2625 C CA . VAL A 1 333 ? 4.064 -5.318 7.739 1.00 96.00 333 VAL A CA 1
ATOM 2626 C C . VAL A 1 333 ? 3.933 -6.751 7.243 1.00 96.00 333 VAL A C 1
ATOM 2628 O O . VAL A 1 333 ? 4.914 -7.488 7.202 1.00 96.00 333 VAL A O 1
ATOM 2631 N N . ASN A 1 334 ? 2.704 -7.136 6.894 1.00 96.88 334 ASN A N 1
ATOM 2632 C CA . ASN A 1 334 ? 2.329 -8.525 6.620 1.00 96.88 334 ASN A CA 1
ATOM 2633 C C . ASN A 1 334 ? 2.675 -9.459 7.789 1.00 96.88 334 ASN A C 1
ATOM 2635 O O . ASN A 1 334 ? 3.288 -10.504 7.593 1.00 96.88 334 ASN A O 1
ATOM 2639 N N . ASP A 1 335 ? 2.300 -9.055 9.000 1.00 96.75 335 ASP A N 1
ATOM 2640 C CA . ASP A 1 335 ? 2.638 -9.743 10.249 1.00 96.75 335 ASP A CA 1
ATOM 2641 C C . ASP A 1 335 ? 1.440 -9.726 11.212 1.00 96.75 335 ASP A C 1
ATOM 2643 O O . ASP A 1 335 ? 0.447 -9.032 10.969 1.00 96.75 335 ASP A O 1
ATOM 2647 N N . ALA A 1 336 ? 1.521 -10.468 12.314 1.00 98.12 336 ALA A N 1
ATOM 2648 C CA . ALA A 1 336 ? 0.457 -10.572 13.298 1.00 98.12 336 ALA A CA 1
ATOM 2649 C C . ALA A 1 336 ? 0.935 -10.366 14.743 1.00 98.12 336 ALA A C 1
ATOM 2651 O O . ALA A 1 336 ? 1.974 -10.856 15.178 1.00 98.12 336 ALA A O 1
ATOM 2652 N N . LEU A 1 337 ? 0.106 -9.682 15.530 1.00 98.12 337 LEU A N 1
ATOM 2653 C CA . LEU A 1 337 ? 0.256 -9.531 16.974 1.00 98.12 337 LEU A CA 1
ATOM 2654 C C . LEU A 1 337 ? -0.732 -10.447 17.699 1.00 98.12 337 LEU A C 1
ATOM 2656 O O . LEU A 1 337 ? -1.942 -10.336 17.522 1.00 98.12 337 LEU A O 1
ATOM 2660 N N . CYS A 1 338 ? -0.215 -11.295 18.585 1.00 98.00 338 CYS A N 1
ATOM 2661 C CA . CYS A 1 338 ? -1.012 -12.105 19.498 1.00 98.00 338 CYS A CA 1
ATOM 2662 C C . CYS A 1 338 ? -1.171 -11.421 20.863 1.00 98.00 338 CYS A C 1
ATOM 2664 O O . CYS A 1 338 ? -0.195 -11.222 21.590 1.00 98.00 338 CYS A O 1
ATOM 2666 N N . ILE A 1 339 ? -2.409 -11.153 21.275 1.00 98.06 339 ILE A N 1
ATOM 2667 C CA . ILE A 1 339 ? -2.737 -10.714 22.633 1.00 98.06 339 ILE A CA 1
ATOM 2668 C C . ILE A 1 339 ? -3.209 -11.929 23.422 1.00 98.06 339 ILE A C 1
ATOM 2670 O O . ILE A 1 339 ? -4.188 -12.570 23.055 1.00 98.06 339 ILE A O 1
ATOM 2674 N N . LYS A 1 340 ? -2.523 -12.244 24.525 1.00 96.94 340 LYS A N 1
ATOM 2675 C CA . LYS A 1 340 ? -2.878 -13.360 25.409 1.00 96.94 340 LYS A CA 1
ATOM 2676 C C . LYS A 1 340 ? -3.559 -12.855 26.677 1.00 96.94 340 LYS A C 1
ATOM 2678 O O . LYS A 1 340 ? -2.996 -12.023 27.391 1.00 96.94 340 LYS A O 1
ATOM 2683 N N . LYS A 1 341 ? -4.727 -13.407 27.012 1.00 95.50 341 LYS A N 1
ATOM 2684 C CA . LYS A 1 341 ? -5.459 -13.092 28.248 1.00 95.50 341 LYS A CA 1
ATOM 2685 C C . LYS A 1 341 ? -6.090 -14.357 28.819 1.00 95.50 341 LYS A C 1
ATOM 2687 O O . LYS A 1 341 ? -6.872 -15.015 28.155 1.00 95.50 341 LYS A O 1
ATOM 2692 N N . GLN A 1 342 ? -5.736 -14.701 30.060 1.00 94.88 342 GLN A N 1
ATOM 2693 C CA . GLN A 1 342 ? -6.274 -15.877 30.773 1.00 94.88 342 GLN A CA 1
ATOM 2694 C C . GLN A 1 342 ? -6.151 -17.211 30.004 1.00 94.88 342 GLN A C 1
ATOM 2696 O O . GLN A 1 342 ? -6.976 -18.097 30.168 1.00 94.88 342 GLN A O 1
ATOM 2701 N N . GLY A 1 343 ? -5.102 -17.371 29.191 1.00 94.06 343 GLY A N 1
ATOM 2702 C CA . GLY A 1 343 ? -4.883 -18.586 28.393 1.00 94.06 343 GLY A CA 1
ATOM 2703 C C . GLY A 1 343 ? -5.522 -18.560 27.004 1.00 94.06 343 GLY A C 1
ATOM 2704 O O . GLY A 1 343 ? -5.134 -19.381 26.186 1.00 94.06 343 GLY A O 1
ATOM 2705 N N . GLU A 1 344 ? -6.391 -17.587 26.730 1.00 96.88 344 GLU A N 1
ATOM 2706 C CA . GLU A 1 344 ? -7.025 -17.358 25.430 1.00 96.88 344 GLU A CA 1
ATOM 2707 C C . GLU A 1 344 ? -6.264 -16.315 24.602 1.00 96.88 344 GLU A C 1
ATOM 2709 O O . GLU A 1 344 ? -5.472 -15.523 25.140 1.00 96.88 344 GLU A O 1
ATOM 2714 N N . TYR A 1 345 ? -6.545 -16.292 23.299 1.00 97.38 345 TYR A N 1
ATOM 2715 C CA . TYR A 1 345 ? -5.806 -15.516 22.306 1.00 97.38 345 TYR A CA 1
ATOM 2716 C C . TYR A 1 345 ? -6.731 -14.634 21.459 1.00 97.38 345 TYR A C 1
ATOM 2718 O O . TYR A 1 345 ? -7.801 -15.060 21.035 1.00 97.38 345 TYR A O 1
ATOM 2726 N N . LEU A 1 346 ? -6.297 -13.401 21.204 1.00 98.44 346 LEU A N 1
ATOM 2727 C CA . LEU A 1 346 ? -6.884 -12.495 20.218 1.00 98.44 346 LEU A CA 1
ATOM 2728 C C . LEU A 1 346 ? -5.773 -12.046 19.274 1.00 98.44 346 LEU A C 1
ATOM 2730 O O . LEU A 1 346 ? -4.762 -11.503 19.729 1.00 98.44 346 LEU A O 1
ATOM 2734 N N . TRP A 1 347 ? -5.967 -12.245 17.975 1.00 98.69 347 TRP A N 1
ATOM 2735 C CA . TRP A 1 347 ? -4.971 -11.904 16.966 1.00 98.69 347 TRP A CA 1
ATOM 2736 C C . TRP A 1 347 ? -5.303 -10.595 16.265 1.00 98.69 347 TRP A C 1
ATOM 2738 O O . TRP A 1 347 ? -6.452 -10.336 15.911 1.00 98.69 347 TRP A O 1
ATOM 2748 N N . ILE A 1 348 ? -4.276 -9.781 16.031 1.00 98.81 348 ILE A N 1
ATOM 2749 C CA . ILE A 1 348 ? -4.323 -8.618 15.149 1.00 98.81 348 ILE A CA 1
ATOM 2750 C C . ILE A 1 348 ? -3.435 -8.930 13.949 1.00 98.81 348 ILE A C 1
ATOM 2752 O O . ILE A 1 348 ? -2.217 -8.963 14.084 1.00 98.81 348 ILE A O 1
ATOM 2756 N N . ALA A 1 349 ? -4.039 -9.176 12.794 1.00 98.62 349 ALA A N 1
ATOM 2757 C CA . ALA A 1 349 ? -3.352 -9.514 11.553 1.00 98.62 349 ALA A CA 1
ATOM 2758 C C . ALA A 1 349 ? -3.221 -8.249 10.690 1.00 98.62 349 ALA A C 1
ATOM 2760 O O . ALA A 1 349 ? -4.228 -7.715 10.230 1.00 98.62 349 ALA A O 1
ATOM 2761 N N . GLY A 1 350 ? -2.004 -7.734 10.510 1.00 98.31 350 GLY A N 1
ATOM 2762 C CA . GLY A 1 350 ? -1.737 -6.455 9.853 1.00 98.31 350 GLY A CA 1
ATOM 2763 C C . GLY A 1 350 ? -1.090 -6.612 8.479 1.00 98.31 350 GLY A C 1
ATOM 2764 O O . GLY A 1 350 ? 0.058 -7.045 8.378 1.00 98.31 350 GLY A O 1
ATOM 2765 N N . ALA A 1 351 ? -1.802 -6.218 7.424 1.00 97.62 351 ALA A N 1
ATOM 2766 C CA . ALA A 1 351 ? -1.279 -6.245 6.059 1.00 97.62 351 ALA A CA 1
ATOM 2767 C C . ALA A 1 351 ? -0.621 -4.915 5.665 1.00 97.62 351 ALA A C 1
ATOM 2769 O O . ALA A 1 351 ? -1.057 -3.835 6.068 1.00 97.62 351 ALA A O 1
ATOM 2770 N N . ASP A 1 352 ? 0.407 -5.005 4.822 1.00 96.00 352 ASP A N 1
ATOM 2771 C CA . ASP A 1 352 ? 1.003 -3.838 4.171 1.00 96.00 352 ASP A CA 1
ATOM 2772 C C . ASP A 1 352 ? 0.068 -3.247 3.094 1.00 96.00 352 ASP A C 1
ATOM 2774 O O . ASP A 1 352 ? -0.931 -3.858 2.712 1.00 96.00 352 ASP A O 1
ATOM 2778 N N . ASP A 1 353 ? 0.385 -2.056 2.581 1.00 94.94 353 ASP A N 1
ATOM 2779 C CA . ASP A 1 353 ? -0.514 -1.261 1.741 1.00 94.94 353 ASP A CA 1
ATOM 2780 C C . ASP A 1 353 ? -1.013 -2.022 0.488 1.00 94.94 353 ASP A C 1
ATOM 2782 O O . ASP A 1 353 ? -0.219 -2.340 -0.416 1.00 94.94 353 ASP A O 1
ATOM 2786 N N . PRO A 1 354 ? -2.334 -2.275 0.369 1.00 94.31 354 PRO A N 1
ATOM 2787 C CA . PRO A 1 354 ? -2.911 -2.918 -0.803 1.00 94.31 354 PRO A CA 1
ATOM 2788 C C . PRO A 1 354 ? -3.235 -1.959 -1.948 1.00 94.31 354 PRO A C 1
ATOM 2790 O O . PRO A 1 354 ? -3.523 -2.418 -3.056 1.00 94.31 354 PRO A O 1
ATOM 2793 N N . HIS A 1 355 ? -3.164 -0.648 -1.717 1.00 92.81 355 HIS A N 1
ATOM 2794 C CA . HIS A 1 355 ? -3.675 0.338 -2.654 1.00 92.81 355 HIS A CA 1
ATOM 2795 C C . HIS A 1 355 ? -2.610 0.843 -3.634 1.00 92.81 355 HIS A C 1
ATOM 2797 O O . HIS A 1 355 ? -2.715 0.649 -4.857 1.00 92.81 355 HIS A O 1
ATOM 2803 N N . TYR A 1 356 ? -1.577 1.503 -3.107 1.00 90.62 356 TYR A N 1
ATOM 2804 C CA . TYR A 1 356 ? -0.562 2.193 -3.895 1.00 90.62 356 TYR A CA 1
ATOM 2805 C C . TYR A 1 356 ? 0.666 1.320 -4.098 1.00 90.62 356 TYR A C 1
ATOM 2807 O O . TYR A 1 356 ? 1.019 1.034 -5.244 1.00 90.62 356 TYR A O 1
ATOM 2815 N N . TYR A 1 357 ? 1.304 0.871 -3.022 1.00 88.69 357 TYR A N 1
ATOM 2816 C CA . TYR A 1 357 ? 2.468 -0.006 -3.064 1.00 88.69 357 TYR A CA 1
ATOM 2817 C C . TYR A 1 357 ? 2.090 -1.410 -3.531 1.00 88.69 357 TYR A C 1
ATOM 2819 O O . TYR A 1 357 ? 2.825 -1.979 -4.340 1.00 88.69 357 TYR A O 1
ATOM 2827 N N . LYS A 1 358 ? 0.903 -1.894 -3.132 1.00 91.25 358 LYS A N 1
ATOM 2828 C CA . LYS A 1 358 ? 0.409 -3.260 -3.380 1.00 91.25 358 LYS A CA 1
ATOM 2829 C C . LYS A 1 358 ? 1.374 -4.320 -2.849 1.00 91.25 358 LYS A C 1
ATOM 2831 O O . LYS A 1 358 ? 1.700 -5.280 -3.541 1.00 91.25 358 LYS A O 1
ATOM 2836 N N . CYS A 1 359 ? 1.846 -4.100 -1.632 1.00 91.88 359 CYS A N 1
ATOM 2837 C CA . CYS A 1 359 ? 2.809 -4.972 -0.970 1.00 91.88 359 CYS A CA 1
ATOM 2838 C C . CYS A 1 359 ? 2.163 -5.905 0.061 1.00 91.88 359 CYS A C 1
ATOM 2840 O O . CYS A 1 359 ? 2.886 -6.613 0.758 1.00 91.88 359 CYS A O 1
ATOM 2842 N N . HIS A 1 360 ? 0.828 -5.921 0.156 1.00 94.19 360 HIS A N 1
ATOM 2843 C CA . HIS A 1 360 ? 0.095 -6.886 0.970 1.00 94.19 360 HIS A CA 1
ATOM 2844 C C . HIS A 1 360 ? 0.483 -8.330 0.614 1.00 94.19 360 HIS A C 1
ATOM 2846 O O . HIS A 1 360 ? 0.608 -8.690 -0.558 1.00 94.19 360 HIS A O 1
ATOM 2852 N N . ASN A 1 361 ? 0.631 -9.166 1.635 1.00 95.00 361 ASN A N 1
ATOM 2853 C CA . ASN A 1 361 ? 0.849 -10.599 1.502 1.00 95.00 361 ASN A CA 1
ATOM 2854 C C . ASN A 1 361 ? -0.003 -11.320 2.547 1.00 95.00 361 ASN A C 1
ATOM 2856 O O . ASN A 1 361 ? 0.391 -11.442 3.707 1.00 95.00 361 ASN A O 1
ATOM 2860 N N . ILE A 1 362 ? -1.191 -11.770 2.139 1.00 96.25 362 ILE A N 1
ATOM 2861 C CA . ILE A 1 362 ? -2.167 -12.384 3.049 1.00 96.25 362 ILE A CA 1
ATOM 2862 C C . ILE A 1 362 ? -1.616 -13.671 3.667 1.00 96.25 362 ILE A C 1
ATOM 2864 O O . ILE A 1 362 ? -1.811 -13.912 4.854 1.00 96.25 362 ILE A O 1
ATOM 2868 N N . ASP A 1 363 ? -0.902 -14.492 2.899 1.00 95.50 363 ASP A N 1
ATOM 2869 C CA . ASP A 1 363 ? -0.391 -15.760 3.420 1.00 95.50 363 ASP A CA 1
ATOM 2870 C C . ASP A 1 363 ? 0.658 -15.549 4.507 1.00 95.50 363 ASP A C 1
ATOM 2872 O O . ASP A 1 363 ? 0.559 -16.180 5.555 1.00 95.50 363 ASP A O 1
ATOM 2876 N N . GLN A 1 364 ? 1.572 -14.600 4.302 1.00 95.38 364 GLN A N 1
ATOM 2877 C CA . GLN A 1 364 ? 2.544 -14.196 5.319 1.00 95.38 364 GLN A CA 1
ATOM 2878 C C . GLN A 1 364 ? 1.861 -13.557 6.539 1.00 95.38 364 GLN A C 1
ATOM 2880 O O . GLN A 1 364 ? 2.151 -13.925 7.671 1.00 95.38 364 GLN A O 1
ATOM 2885 N N . THR A 1 365 ? 0.886 -12.667 6.314 1.00 97.06 365 THR A N 1
ATOM 2886 C CA . THR A 1 365 ? 0.164 -11.956 7.389 1.00 97.06 365 THR A CA 1
ATOM 2887 C C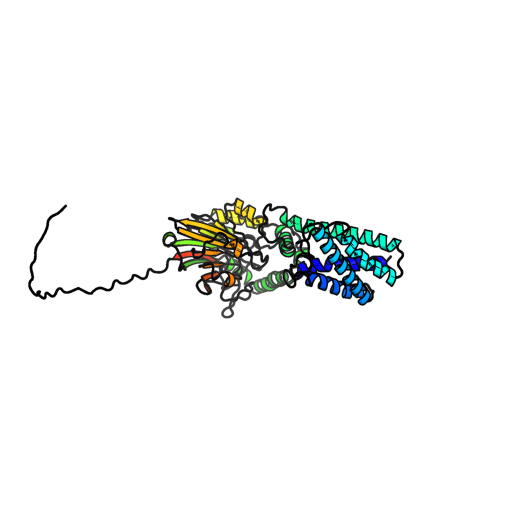 . THR A 1 365 ? -0.491 -12.911 8.388 1.00 97.06 365 THR A C 1
ATOM 2889 O O . THR A 1 365 ? -0.587 -12.621 9.576 1.00 97.06 365 THR A O 1
ATOM 2892 N N . PHE A 1 366 ? -0.955 -14.061 7.908 1.00 97.81 366 PHE A N 1
ATOM 2893 C CA . PHE A 1 366 ? -1.653 -15.059 8.711 1.00 97.81 366 PHE A CA 1
ATOM 2894 C C . PHE A 1 366 ? -0.799 -16.306 8.986 1.00 97.81 366 PHE A C 1
ATOM 2896 O O . PHE A 1 366 ? -1.336 -17.303 9.463 1.00 97.81 366 PHE A O 1
ATOM 2903 N N . GLU A 1 367 ? 0.503 -16.289 8.685 1.00 96.25 367 GLU A N 1
ATOM 2904 C CA . GLU A 1 367 ? 1.389 -17.450 8.854 1.00 96.25 367 GLU A CA 1
ATOM 2905 C C . GLU A 1 367 ? 1.433 -17.920 10.315 1.00 96.25 367 GLU A C 1
ATOM 2907 O O . GLU A 1 367 ? 1.362 -19.118 10.593 1.00 96.25 367 GLU A O 1
ATOM 2912 N N . ALA A 1 368 ? 1.475 -16.969 11.251 1.00 95.00 368 ALA A N 1
ATOM 2913 C CA . ALA A 1 368 ? 1.491 -17.236 12.686 1.00 95.00 368 ALA A CA 1
ATOM 2914 C C . ALA A 1 368 ? 0.095 -17.451 13.302 1.00 95.00 368 ALA A C 1
ATOM 2916 O O . ALA A 1 368 ? 0.018 -17.852 14.462 1.00 95.00 368 ALA A O 1
ATOM 2917 N N . VAL A 1 369 ? -0.991 -17.179 12.566 1.00 97.50 369 VAL A N 1
ATOM 2918 C CA . VAL A 1 369 ? -2.364 -17.165 13.096 1.00 97.50 369 VAL A CA 1
ATOM 2919 C C . VAL A 1 369 ? -2.993 -18.560 12.971 1.00 97.50 369 VAL A C 1
ATOM 2921 O O . VAL A 1 369 ? -3.230 -19.029 11.850 1.00 97.50 369 VAL A O 1
ATOM 2924 N N . PRO A 1 370 ? -3.305 -19.249 14.087 1.00 95.75 370 PRO A N 1
ATOM 2925 C CA . PRO A 1 370 ? -3.991 -20.532 14.043 1.00 95.75 370 PRO A CA 1
ATOM 2926 C C . PRO A 1 370 ? -5.378 -20.408 13.407 1.00 95.75 370 PRO A C 1
ATOM 2928 O O . PRO A 1 370 ? -6.115 -19.448 13.626 1.00 95.75 370 PRO A O 1
ATOM 2931 N N . ARG A 1 371 ? -5.764 -21.412 12.615 1.00 91.62 371 ARG A N 1
ATOM 2932 C CA . ARG A 1 371 ? -7.101 -21.441 12.010 1.00 91.62 371 ARG A CA 1
ATOM 2933 C C . ARG A 1 371 ? -8.171 -21.537 13.096 1.00 91.62 371 ARG A C 1
ATOM 2935 O O . ARG A 1 371 ? -8.143 -22.474 13.886 1.00 91.62 371 ARG A O 1
ATOM 2942 N N . GLY A 1 372 ? -9.151 -20.640 13.036 1.00 89.00 372 GLY A N 1
ATOM 2943 C CA . GLY A 1 372 ? -10.294 -20.612 13.950 1.00 89.00 372 GLY A CA 1
ATOM 2944 C C . GLY A 1 372 ? -10.108 -19.706 15.167 1.00 89.00 372 GLY A C 1
ATOM 2945 O O . GLY A 1 372 ? -11.087 -19.468 15.867 1.00 89.00 372 GLY A O 1
ATOM 2946 N N . ASP A 1 373 ? -8.907 -19.169 15.398 1.00 95.62 373 ASP A N 1
ATOM 2947 C CA . ASP A 1 373 ? -8.703 -18.157 16.434 1.00 95.62 373 ASP A CA 1
ATOM 2948 C C . ASP A 1 373 ? -9.335 -16.821 16.015 1.00 95.62 373 ASP A C 1
ATOM 2950 O O . ASP A 1 373 ? -9.226 -16.396 14.859 1.00 95.62 373 ASP A O 1
ATOM 2954 N N . CYS A 1 374 ? -9.937 -16.120 16.982 1.00 98.12 374 CYS A N 1
ATOM 2955 C CA . CYS A 1 374 ? -10.533 -14.808 16.749 1.00 98.12 374 CYS A CA 1
ATOM 2956 C C . CYS A 1 374 ? -9.480 -13.817 16.242 1.00 98.12 374 CYS A C 1
ATOM 2958 O O . CYS A 1 374 ? -8.493 -13.533 16.934 1.00 98.12 374 CYS A O 1
ATOM 2960 N N . THR A 1 375 ? -9.720 -13.248 15.063 1.00 98.69 375 THR A N 1
ATOM 2961 C CA . THR A 1 375 ? -8.746 -12.404 14.370 1.00 98.69 375 THR A CA 1
ATOM 2962 C C . THR A 1 375 ? -9.354 -11.091 13.892 1.00 98.69 375 THR A C 1
ATOM 2964 O O . THR A 1 375 ? -10.356 -11.056 13.177 1.00 98.69 375 THR A O 1
ATOM 2967 N N . ILE A 1 376 ? -8.698 -9.987 14.249 1.00 98.81 376 ILE A N 1
ATOM 2968 C CA . ILE A 1 376 ? -8.963 -8.649 13.723 1.00 98.81 376 ILE A CA 1
ATOM 2969 C C . ILE A 1 376 ? -7.944 -8.372 12.622 1.00 98.81 376 ILE A C 1
ATOM 2971 O O . ILE A 1 376 ? -6.748 -8.262 12.882 1.00 98.81 376 ILE A O 1
ATOM 2975 N N . PHE A 1 377 ? -8.415 -8.242 11.390 1.00 98.88 377 PHE A N 1
ATOM 2976 C CA . PHE A 1 377 ? -7.605 -7.835 10.259 1.00 98.88 377 PHE A CA 1
ATOM 2977 C C . PHE A 1 377 ? -7.508 -6.309 10.188 1.00 98.88 377 PHE A C 1
ATOM 2979 O O . PHE A 1 377 ? -8.517 -5.601 10.171 1.00 98.88 377 PHE A O 1
ATOM 2986 N N . LEU A 1 378 ? -6.282 -5.800 10.137 1.00 98.88 378 LEU A N 1
ATOM 2987 C CA . LEU A 1 378 ? -5.962 -4.386 10.034 1.00 98.88 378 LEU A CA 1
ATOM 2988 C C . LEU A 1 378 ? -5.250 -4.139 8.704 1.00 98.88 378 LEU A C 1
ATOM 2990 O O . LEU A 1 378 ? -4.193 -4.702 8.431 1.00 98.88 378 LEU A O 1
ATOM 2994 N N . ALA A 1 379 ? -5.817 -3.271 7.877 1.00 98.44 379 ALA A N 1
ATOM 2995 C CA . ALA A 1 379 ? -5.185 -2.819 6.645 1.00 98.44 379 ALA A CA 1
ATOM 2996 C C . ALA A 1 379 ? -5.590 -1.377 6.374 1.00 98.44 379 ALA A C 1
ATOM 2998 O O . ALA A 1 379 ? -6.680 -0.953 6.747 1.00 98.44 379 ALA A O 1
ATOM 2999 N N . HIS A 1 380 ? -4.741 -0.622 5.685 1.00 98.38 380 HIS A N 1
ATOM 3000 C CA . HIS A 1 380 ? -5.041 0.782 5.440 1.00 98.38 380 HIS A CA 1
ATOM 3001 C C . HIS A 1 380 ? -6.290 0.990 4.565 1.00 98.38 380 HIS A C 1
ATOM 3003 O O . HIS A 1 380 ? -7.165 1.783 4.899 1.00 98.38 380 HIS A O 1
ATOM 3009 N N . SER A 1 381 ? -6.426 0.228 3.477 1.00 98.12 381 SER A N 1
ATOM 3010 C CA . SER A 1 381 ? -7.552 0.317 2.535 1.00 98.12 381 SER A CA 1
ATOM 3011 C C . SER A 1 381 ? -8.476 -0.902 2.664 1.00 98.12 381 SER A C 1
ATOM 3013 O O . SER A 1 381 ? -7.989 -1.996 2.954 1.00 98.12 381 SER A O 1
ATOM 3015 N N . PRO A 1 382 ? -9.799 -0.769 2.425 1.00 97.94 382 PRO A N 1
ATOM 3016 C CA . PRO A 1 382 ? -10.754 -1.880 2.489 1.00 97.94 382 PRO A CA 1
ATOM 3017 C C . PRO A 1 382 ? -10.700 -2.814 1.264 1.00 97.94 382 PRO A C 1
ATOM 3019 O O . PRO A 1 382 ? -11.600 -3.624 1.072 1.00 97.94 382 PRO A O 1
ATOM 3022 N N . GLU A 1 383 ? -9.698 -2.703 0.388 1.00 97.75 383 GLU A N 1
ATOM 3023 C CA . GLU A 1 383 ? -9.644 -3.441 -0.885 1.00 97.75 383 GLU A CA 1
ATOM 3024 C C . GLU A 1 383 ? -9.498 -4.963 -0.732 1.00 97.75 383 GLU A C 1
ATOM 3026 O O . GLU A 1 383 ? -9.943 -5.689 -1.620 1.00 97.75 383 GLU A O 1
ATOM 3031 N N . LEU A 1 384 ? -8.976 -5.446 0.400 1.00 97.44 384 LEU A N 1
ATOM 3032 C CA . LEU A 1 384 ? -8.722 -6.872 0.646 1.00 97.44 384 LEU A CA 1
ATOM 3033 C C . LEU A 1 384 ? -9.925 -7.618 1.236 1.00 97.44 384 LEU A C 1
ATOM 3035 O O . LEU A 1 384 ? -9.827 -8.810 1.507 1.00 97.44 384 LEU A O 1
ATOM 3039 N N . TYR A 1 385 ? -11.066 -6.951 1.444 1.00 97.81 385 TYR A N 1
ATOM 3040 C CA . TYR A 1 385 ? -12.187 -7.493 2.226 1.00 97.81 385 TYR A CA 1
ATOM 3041 C C . TYR A 1 385 ? -12.676 -8.879 1.776 1.00 97.81 385 TYR A C 1
ATOM 3043 O O . TYR A 1 385 ? -13.020 -9.696 2.621 1.00 97.81 385 TYR A O 1
ATOM 3051 N N . ARG A 1 386 ? -12.667 -9.174 0.469 1.00 97.44 386 ARG A N 1
ATOM 3052 C CA . ARG A 1 386 ? -13.055 -10.499 -0.053 1.00 97.44 386 ARG A CA 1
ATOM 3053 C C . ARG A 1 386 ? -11.972 -11.557 0.105 1.00 97.44 386 ARG A C 1
ATOM 3055 O O . ARG A 1 386 ? -12.275 -12.737 0.171 1.00 97.44 386 ARG A O 1
ATOM 3062 N N . GLU A 1 387 ? -10.712 -11.146 0.094 1.00 96.75 387 GLU A N 1
ATOM 3063 C CA . GLU A 1 387 ? -9.576 -12.067 0.184 1.00 96.75 387 GLU A CA 1
ATOM 3064 C C . GLU A 1 387 ? -9.399 -12.586 1.616 1.00 96.75 387 GLU A C 1
ATOM 3066 O O . GLU A 1 387 ? -8.868 -13.676 1.817 1.00 96.75 387 GLU A O 1
ATOM 3071 N N . VAL A 1 388 ? -9.882 -11.828 2.609 1.00 97.12 388 VAL A N 1
ATOM 3072 C CA . VAL A 1 388 ? -9.698 -12.128 4.037 1.00 97.12 388 VAL A CA 1
ATOM 3073 C C . VAL A 1 388 ? -10.984 -12.487 4.785 1.00 97.12 388 VAL A C 1
ATOM 3075 O O . VAL A 1 388 ? -10.888 -12.901 5.937 1.00 97.12 388 VAL A O 1
ATOM 3078 N N . CYS A 1 389 ? -12.169 -12.396 4.163 1.00 96.69 389 CYS A N 1
ATOM 3079 C CA . CYS A 1 389 ? -13.457 -12.646 4.837 1.00 96.69 389 CYS A CA 1
ATOM 3080 C C . CYS A 1 389 ? -13.592 -14.045 5.453 1.00 96.69 389 CYS A C 1
ATOM 3082 O O . CYS A 1 389 ? -14.339 -14.222 6.407 1.00 96.69 389 CYS A O 1
ATOM 3084 N N . SER A 1 390 ? -12.834 -15.024 4.954 1.00 95.50 390 SER A N 1
ATOM 3085 C CA . SER A 1 390 ? -12.794 -16.392 5.489 1.00 95.50 390 SER A CA 1
ATOM 3086 C C . SER A 1 390 ? -11.704 -16.631 6.544 1.00 95.50 390 SER A C 1
ATOM 3088 O O . SER A 1 390 ? -11.600 -17.737 7.074 1.00 95.50 390 SER A O 1
ATOM 3090 N N . ARG A 1 391 ? -10.858 -15.631 6.830 1.00 96.38 391 ARG A N 1
ATOM 3091 C CA . ARG A 1 391 ? -9.699 -15.738 7.737 1.00 96.38 391 ARG A CA 1
ATOM 3092 C C . ARG A 1 391 ? -9.777 -14.801 8.944 1.00 96.38 391 ARG A C 1
ATOM 3094 O O . ARG A 1 391 ? -8.971 -14.960 9.853 1.00 96.38 391 ARG A O 1
ATOM 3101 N N . ALA A 1 392 ? -10.695 -13.835 8.952 1.00 97.94 392 ALA A N 1
ATOM 3102 C CA . ALA A 1 392 ? -10.830 -12.841 10.013 1.00 97.94 392 ALA A CA 1
ATOM 3103 C C . ALA A 1 392 ? -12.293 -12.610 10.411 1.00 97.94 392 ALA A C 1
ATOM 3105 O O . ALA A 1 392 ? -13.203 -12.782 9.605 1.00 97.94 392 ALA A O 1
ATOM 3106 N N . ASP A 1 393 ? -12.499 -12.162 11.648 1.00 98.38 393 ASP A N 1
ATOM 3107 C CA . ASP A 1 393 ? -13.814 -11.863 12.224 1.00 98.38 393 ASP A CA 1
ATOM 3108 C C . ASP A 1 393 ? -14.166 -10.375 12.115 1.00 98.38 393 ASP A C 1
ATOM 3110 O O . ASP A 1 393 ? -15.337 -10.010 11.989 1.00 98.38 393 ASP A O 1
ATOM 3114 N N . LEU A 1 394 ? -13.148 -9.506 12.148 1.00 98.81 394 LEU A N 1
ATOM 3115 C CA . LEU A 1 394 ? -13.294 -8.055 12.053 1.00 98.81 394 LEU A CA 1
ATOM 3116 C C . LEU A 1 394 ? -12.246 -7.449 11.120 1.00 98.81 394 LEU A C 1
ATOM 3118 O O . LEU A 1 394 ? -11.058 -7.614 11.355 1.00 98.81 394 LEU A O 1
ATOM 3122 N N . TYR A 1 395 ? -12.667 -6.672 10.128 1.00 98.88 395 TYR A N 1
ATOM 3123 C CA . TYR A 1 395 ? -11.799 -5.866 9.272 1.00 98.88 395 TYR A CA 1
ATOM 3124 C C . TYR A 1 395 ? -11.857 -4.399 9.697 1.00 98.88 395 TYR A C 1
ATOM 3126 O O . TYR A 1 395 ? -12.923 -3.784 9.664 1.00 98.88 395 TYR A O 1
ATOM 3134 N N . LEU A 1 396 ? -10.711 -3.795 10.005 1.00 98.88 396 LEU A N 1
ATOM 3135 C CA . LEU A 1 396 ? -10.587 -2.355 10.240 1.00 98.88 396 LEU A CA 1
ATOM 3136 C C . LEU A 1 396 ? -9.774 -1.685 9.130 1.00 98.88 396 LEU A C 1
ATOM 3138 O O . LEU A 1 396 ? -8.655 -2.106 8.838 1.00 98.88 396 LEU A O 1
ATOM 3142 N N . ALA A 1 397 ? -10.351 -0.648 8.514 1.00 98.62 397 ALA A N 1
ATOM 3143 C CA . ALA A 1 397 ? -9.731 0.104 7.423 1.00 98.62 397 ALA A CA 1
ATOM 3144 C C . ALA A 1 397 ? -9.939 1.619 7.533 1.00 98.62 397 ALA A C 1
ATOM 3146 O O . ALA A 1 397 ? -10.840 2.083 8.231 1.00 98.62 397 ALA A O 1
ATOM 3147 N N . GLY A 1 398 ? -9.145 2.383 6.789 1.00 97.88 398 GLY A N 1
ATOM 3148 C CA . GLY A 1 398 ? -9.286 3.822 6.570 1.00 97.88 398 GLY A CA 1
ATOM 3149 C C . GLY A 1 398 ? -9.272 4.157 5.079 1.00 97.88 398 GLY A C 1
ATOM 3150 O O . GLY A 1 398 ? -10.133 3.661 4.340 1.00 97.88 398 GLY A O 1
ATOM 3151 N N . HIS A 1 399 ? -8.317 4.989 4.644 1.00 97.44 399 HIS A N 1
ATOM 3152 C CA . HIS A 1 399 ? -7.964 5.364 3.262 1.00 97.44 399 HIS A CA 1
ATOM 3153 C C . HIS A 1 399 ? -8.992 6.237 2.528 1.00 97.44 399 HIS A C 1
ATOM 3155 O O . HIS A 1 399 ? -8.690 7.170 1.786 1.00 97.44 399 HIS A O 1
ATOM 3161 N N . THR A 1 400 ? -10.266 5.921 2.707 1.00 96.31 400 THR A N 1
ATOM 3162 C CA . THR A 1 400 ? -11.358 6.478 1.905 1.00 96.31 400 THR A CA 1
ATOM 3163 C C . THR A 1 400 ? -11.811 7.858 2.364 1.00 96.31 400 THR A C 1
ATOM 3165 O O . THR A 1 400 ? -12.542 8.538 1.640 1.00 96.31 400 THR A O 1
ATOM 3168 N N . HIS A 1 401 ? -11.451 8.252 3.590 1.00 96.06 401 HIS A N 1
ATOM 3169 C CA . HIS A 1 401 ? -11.939 9.438 4.297 1.00 96.06 401 HIS A CA 1
ATOM 3170 C C . HIS A 1 401 ? -13.473 9.570 4.394 1.00 96.06 401 HIS A C 1
ATOM 3172 O O . HIS A 1 401 ? -13.992 10.677 4.586 1.00 96.06 401 HIS A O 1
ATOM 3178 N N . GLY A 1 402 ? -14.230 8.487 4.161 1.00 93.38 402 GLY A N 1
ATOM 3179 C CA . GLY A 1 402 ? -15.681 8.553 3.918 1.00 93.38 402 GLY A CA 1
ATOM 3180 C C . GLY A 1 402 ? -16.063 9.407 2.697 1.00 93.38 402 GLY A C 1
ATOM 3181 O O . GLY A 1 402 ? -17.212 9.821 2.519 1.00 93.38 402 GLY A O 1
ATOM 3182 N N . GLY A 1 403 ? -15.067 9.706 1.867 1.00 92.31 403 GLY A N 1
ATOM 3183 C CA . GLY A 1 403 ? -15.070 10.608 0.733 1.00 92.31 403 GLY A CA 1
ATOM 3184 C C . GLY A 1 403 ? -14.837 12.084 1.038 1.00 92.31 403 GLY A C 1
ATOM 3185 O O . GLY A 1 403 ? -14.760 12.866 0.093 1.00 92.31 403 GLY A O 1
ATOM 3186 N N . GLN A 1 404 ? -14.695 12.467 2.317 1.00 92.62 404 GLN A N 1
ATOM 3187 C CA . GLN A 1 404 ? -14.365 13.810 2.826 1.00 92.62 404 GLN A CA 1
ATOM 3188 C C . GLN A 1 404 ? -15.405 14.919 2.526 1.00 92.62 404 GLN A C 1
ATOM 3190 O O . GLN A 1 404 ? -15.732 15.744 3.384 1.00 92.62 404 GLN A O 1
ATOM 3195 N N . ILE A 1 405 ? -15.969 14.926 1.321 1.00 93.50 405 ILE A N 1
ATOM 3196 C CA . ILE A 1 405 ? -17.011 15.810 0.817 1.00 93.50 405 ILE A CA 1
ATOM 3197 C C . ILE A 1 405 ? -18.147 14.921 0.311 1.00 93.50 405 ILE A C 1
ATOM 3199 O O . ILE A 1 405 ? -18.012 14.208 -0.688 1.00 93.50 405 ILE A O 1
ATOM 3203 N N . ARG A 1 406 ? -19.289 14.978 0.997 1.00 94.12 406 ARG A N 1
ATOM 3204 C CA . ARG A 1 406 ? -20.511 14.268 0.607 1.00 94.12 406 ARG A CA 1
ATOM 3205 C C . ARG A 1 406 ? -21.592 15.267 0.215 1.00 94.12 406 ARG A C 1
ATOM 3207 O O . ARG A 1 406 ? -21.810 16.264 0.907 1.00 94.12 406 ARG A O 1
ATOM 3214 N N . ILE A 1 407 ? -22.283 14.987 -0.885 1.00 92.69 407 ILE A N 1
ATOM 3215 C CA . ILE A 1 407 ? -23.423 15.774 -1.363 1.00 92.69 407 ILE A CA 1
ATOM 3216 C C . ILE A 1 407 ? -24.688 14.962 -1.076 1.00 92.69 407 ILE A C 1
ATOM 3218 O O . ILE A 1 407 ? -24.886 13.931 -1.710 1.00 92.69 407 ILE A O 1
ATOM 3222 N N . PRO A 1 408 ? -25.548 15.357 -0.128 1.00 88.56 408 PRO A N 1
ATOM 3223 C CA . PRO A 1 408 ? -26.839 14.703 0.060 1.00 88.56 408 PRO A CA 1
ATOM 3224 C C . PRO A 1 408 ? -27.754 14.945 -1.156 1.00 88.56 408 PRO A C 1
ATOM 3226 O O . PRO A 1 408 ? -27.828 16.086 -1.613 1.00 88.56 408 PRO A O 1
ATOM 3229 N N . PRO A 1 409 ? -28.462 13.931 -1.695 1.00 88.38 409 PRO A N 1
ATOM 3230 C CA . PRO A 1 409 ? -28.438 12.501 -1.348 1.00 88.38 409 PRO A CA 1
ATOM 3231 C C . PRO A 1 409 ? -27.413 11.660 -2.149 1.00 88.38 409 PRO A C 1
ATOM 3233 O O . PRO A 1 409 ? -27.308 10.459 -1.928 1.00 88.38 409 PRO A O 1
ATOM 3236 N N . LEU A 1 410 ? -26.658 12.268 -3.072 1.00 89.06 410 LEU A N 1
ATOM 3237 C CA . LEU A 1 410 ? -25.697 11.627 -3.993 1.00 89.06 410 LEU A CA 1
ATOM 3238 C C . LEU A 1 410 ? -24.560 10.834 -3.309 1.00 89.06 410 LEU A C 1
ATOM 3240 O O . LEU A 1 410 ? -23.997 9.913 -3.905 1.00 89.06 410 LEU A O 1
ATOM 3244 N N . GLY A 1 411 ? -24.205 11.184 -2.071 1.00 90.75 411 GLY A N 1
ATOM 3245 C CA . GLY A 1 411 ? -23.142 10.533 -1.304 1.00 90.75 411 GLY A CA 1
ATOM 3246 C C . GLY A 1 411 ? -21.747 11.127 -1.563 1.00 90.75 411 GLY A C 1
ATOM 3247 O O . GLY A 1 411 ? -21.644 12.324 -1.842 1.00 90.75 411 GLY A O 1
ATOM 3248 N N . PRO A 1 412 ? -20.659 10.346 -1.390 1.00 91.81 412 PRO A N 1
ATOM 3249 C CA . PRO A 1 412 ? -19.291 10.841 -1.553 1.00 91.81 412 PRO A CA 1
ATOM 3250 C C . PRO A 1 412 ? -18.989 11.197 -3.010 1.00 91.81 412 PRO A C 1
ATOM 3252 O O . PRO A 1 412 ? -19.322 10.437 -3.923 1.00 91.81 412 PRO A O 1
ATOM 3255 N N . VAL A 1 413 ? -18.335 12.344 -3.218 1.00 87.88 413 VAL A N 1
ATOM 3256 C CA . VAL A 1 413 ? -17.906 12.775 -4.559 1.00 87.88 413 VAL A CA 1
ATOM 3257 C C . VAL A 1 413 ? -16.779 11.867 -5.061 1.00 87.88 413 VAL A C 1
ATOM 3259 O O . VAL A 1 413 ? -16.871 11.316 -6.156 1.00 87.88 413 VAL A O 1
ATOM 3262 N N . PHE A 1 414 ? -15.771 11.635 -4.218 1.00 87.75 414 PHE A N 1
ATOM 3263 C CA . PHE A 1 414 ? -14.643 10.737 -4.469 1.00 87.75 414 PHE A CA 1
ATOM 3264 C C . PHE A 1 414 ? -14.374 9.908 -3.220 1.00 87.75 414 PHE A C 1
ATOM 3266 O O . PHE A 1 414 ? -14.556 10.415 -2.125 1.00 87.75 414 PHE A O 1
ATOM 3273 N N . THR A 1 415 ? -13.944 8.658 -3.371 1.00 86.88 415 THR A N 1
ATOM 3274 C CA . THR A 1 415 ? -13.495 7.804 -2.251 1.00 86.88 415 THR A CA 1
ATOM 3275 C C . THR A 1 415 ? -12.062 7.313 -2.424 1.00 86.88 415 THR A C 1
ATOM 3277 O O . THR A 1 415 ? -11.553 6.651 -1.532 1.00 86.88 415 THR A O 1
ATOM 3280 N N . HIS A 1 416 ? -11.439 7.583 -3.579 1.00 86.50 416 HIS A N 1
ATOM 3281 C CA . HIS A 1 416 ? -10.080 7.153 -3.945 1.00 86.50 416 HIS A CA 1
ATOM 3282 C C . HIS A 1 416 ? -9.789 5.653 -3.842 1.00 86.50 416 HIS A C 1
ATOM 3284 O O . HIS A 1 416 ? -8.656 5.235 -4.004 1.00 86.50 416 HIS A O 1
ATOM 3290 N N . CYS A 1 417 ? -10.819 4.829 -3.694 1.00 90.25 417 CYS A N 1
ATOM 3291 C CA . CYS A 1 417 ? -10.694 3.399 -3.475 1.00 90.25 417 CYS A CA 1
ATOM 3292 C C . CYS A 1 417 ? -11.348 2.626 -4.625 1.00 90.25 417 CYS A C 1
ATOM 3294 O O . CYS A 1 417 ? -12.369 3.061 -5.166 1.00 90.25 417 CYS A O 1
ATOM 3296 N N . LYS A 1 418 ? -10.784 1.468 -4.997 1.00 90.44 418 LYS A N 1
ATOM 3297 C CA . LYS A 1 418 ? -11.383 0.582 -6.015 1.00 90.44 418 LYS A CA 1
ATOM 3298 C C . LYS A 1 418 ? -12.468 -0.326 -5.440 1.00 90.44 418 LYS A C 1
ATOM 3300 O O . LYS A 1 418 ? -13.213 -0.943 -6.201 1.00 90.44 418 LYS A O 1
ATOM 3305 N N . ALA A 1 419 ? -12.553 -0.426 -4.115 1.00 93.62 419 ALA A N 1
ATOM 3306 C CA . ALA A 1 419 ? -13.596 -1.171 -3.433 1.00 93.62 419 ALA A CA 1
ATOM 3307 C C . ALA A 1 419 ? -14.977 -0.514 -3.656 1.00 93.62 419 ALA A C 1
ATOM 3309 O O . ALA A 1 419 ? -15.073 0.693 -3.905 1.00 93.62 419 ALA A O 1
ATOM 3310 N N . PRO A 1 420 ? -16.079 -1.284 -3.597 1.00 95.00 420 PRO A N 1
ATOM 3311 C CA . PRO A 1 420 ? -17.411 -0.721 -3.777 1.00 95.00 420 PRO A CA 1
ATOM 3312 C C . PRO A 1 420 ? -17.750 0.259 -2.649 1.00 95.00 420 PRO A C 1
ATOM 3314 O O . PRO A 1 420 ? -17.428 0.017 -1.491 1.00 95.00 420 PRO A O 1
ATOM 3317 N N . ARG A 1 421 ? -18.513 1.318 -2.957 1.00 93.62 421 ARG A N 1
ATOM 3318 C CA . ARG A 1 421 ? -18.876 2.380 -1.992 1.00 93.62 421 ARG A CA 1
ATOM 3319 C C . ARG A 1 421 ? -19.461 1.875 -0.663 1.00 93.62 421 ARG A C 1
ATOM 3321 O O . ARG A 1 421 ? -19.315 2.561 0.342 1.00 93.62 421 ARG A O 1
ATOM 3328 N N . ARG A 1 422 ? -20.101 0.695 -0.646 1.00 95.44 422 ARG A N 1
ATOM 3329 C CA . ARG A 1 422 ? -20.673 0.078 0.567 1.00 95.44 422 ARG A CA 1
ATOM 3330 C C . ARG A 1 422 ? -19.634 -0.277 1.639 1.00 95.44 422 ARG A C 1
ATOM 3332 O O . ARG A 1 422 ? -20.012 -0.378 2.793 1.00 95.44 422 ARG A O 1
ATOM 3339 N N . VAL A 1 423 ? -18.367 -0.478 1.258 1.00 97.19 423 VAL A N 1
ATOM 3340 C CA . VAL A 1 423 ? -17.259 -0.757 2.192 1.00 97.19 423 VAL A CA 1
ATOM 3341 C C . VAL A 1 423 ? -16.336 0.451 2.363 1.00 97.19 423 VAL A C 1
ATOM 3343 O O . VAL A 1 423 ? -15.247 0.324 2.896 1.00 97.19 423 VAL A O 1
ATOM 3346 N N . CYS A 1 424 ? -16.726 1.634 1.876 1.00 96.06 424 CYS A N 1
ATOM 3347 C CA . CYS A 1 424 ? -15.880 2.830 1.923 1.00 96.06 424 CYS A CA 1
ATOM 3348 C C . CYS A 1 424 ? -16.200 3.774 3.090 1.00 96.06 424 CYS A C 1
ATOM 3350 O O . CYS A 1 424 ? -15.687 4.883 3.110 1.00 96.06 424 CYS A O 1
ATOM 3352 N N . SER A 1 425 ? -17.112 3.429 3.998 1.00 96.69 425 SER A N 1
ATOM 3353 C CA . SER A 1 425 ? -17.423 4.261 5.168 1.00 96.69 425 SER A CA 1
ATOM 3354 C C . SER A 1 425 ? -18.325 3.498 6.129 1.00 96.69 425 SER A C 1
ATOM 3356 O O . SER A 1 425 ? -19.313 2.902 5.700 1.00 96.69 425 SER A O 1
ATOM 3358 N N . GLY A 1 426 ? -18.020 3.573 7.422 1.00 97.44 426 GLY A N 1
ATOM 3359 C CA . GLY A 1 426 ? -18.827 2.997 8.487 1.00 97.44 426 GLY A CA 1
ATOM 3360 C C . GLY A 1 426 ? -18.815 1.470 8.504 1.00 97.44 426 GLY A C 1
ATOM 3361 O O . GLY A 1 426 ? -17.882 0.827 8.019 1.00 97.44 426 GLY A O 1
ATOM 3362 N N . ARG A 1 427 ? -19.865 0.899 9.105 1.00 98.19 427 ARG A N 1
ATOM 3363 C CA . ARG A 1 427 ? -20.040 -0.548 9.275 1.00 98.19 427 ARG A CA 1
ATOM 3364 C C . ARG A 1 427 ? -20.448 -1.226 7.976 1.00 98.19 427 ARG A C 1
ATOM 3366 O O . ARG A 1 427 ? -21.321 -0.740 7.259 1.00 98.19 427 ARG A O 1
ATOM 3373 N N . TRP A 1 428 ? -19.896 -2.406 7.756 1.00 98.25 428 TRP A N 1
ATOM 3374 C CA . TRP A 1 428 ? -20.286 -3.311 6.688 1.00 98.25 428 TRP A CA 1
ATOM 3375 C C . TRP A 1 428 ? -20.093 -4.765 7.129 1.00 98.25 428 TRP A C 1
ATOM 3377 O O . TRP A 1 428 ? -19.521 -5.043 8.180 1.00 98.25 428 TRP A O 1
ATOM 3387 N N . LEU A 1 429 ? -20.630 -5.690 6.342 1.00 97.75 429 LEU A N 1
ATOM 3388 C CA . LEU A 1 429 ? -20.526 -7.129 6.559 1.00 97.75 429 LEU A CA 1
ATOM 3389 C C . LEU A 1 429 ? -20.142 -7.774 5.227 1.00 97.75 429 LEU A C 1
ATOM 3391 O O . LEU A 1 429 ? -20.718 -7.422 4.191 1.00 97.75 429 LEU A O 1
ATOM 3395 N N . GLU A 1 430 ? -19.175 -8.685 5.259 1.00 97.88 430 GLU A N 1
ATOM 3396 C CA . GLU A 1 430 ? -18.850 -9.576 4.148 1.00 97.88 430 GLU A CA 1
ATOM 3397 C C . GLU A 1 430 ? -18.859 -11.011 4.666 1.00 97.88 430 GLU A C 1
ATOM 3399 O O . GLU A 1 430 ? -18.029 -11.372 5.495 1.00 97.88 430 GLU A O 1
ATOM 3404 N N . GLU A 1 431 ? -19.805 -11.822 4.192 1.00 95.44 431 GLU A N 1
ATOM 3405 C CA . GLU A 1 431 ? -20.049 -13.162 4.744 1.00 95.44 431 GLU A CA 1
ATOM 3406 C C . GLU A 1 431 ? -20.286 -13.091 6.268 1.00 95.44 431 GLU A C 1
ATOM 3408 O O . GLU A 1 431 ? -21.227 -12.420 6.695 1.00 95.44 431 GLU A O 1
ATOM 3413 N N . SER A 1 432 ? -19.464 -13.758 7.082 1.00 93.88 432 SER A N 1
ATOM 3414 C CA . SER A 1 432 ? -19.489 -13.668 8.550 1.00 93.88 432 SER A CA 1
ATOM 3415 C C . SER A 1 432 ? -18.545 -12.601 9.118 1.00 93.88 432 SER A C 1
ATOM 3417 O O . SER A 1 432 ? -18.634 -12.281 10.301 1.00 93.88 432 SER A O 1
ATOM 3419 N N . MET A 1 433 ? -17.649 -12.034 8.305 1.00 97.81 433 MET A N 1
ATOM 3420 C CA . MET A 1 433 ? -16.677 -11.040 8.753 1.00 97.81 433 MET A CA 1
ATOM 3421 C C . MET A 1 433 ? -17.332 -9.663 8.847 1.00 97.81 433 MET A C 1
ATOM 3423 O O . MET A 1 433 ? -17.814 -9.099 7.857 1.00 97.81 433 MET A O 1
ATOM 3427 N N . GLN A 1 434 ? -17.293 -9.075 10.039 1.00 98.44 434 GLN A N 1
ATOM 3428 C CA . GLN A 1 434 ? -17.662 -7.679 10.220 1.00 98.44 434 GLN A CA 1
ATOM 3429 C C . GLN A 1 434 ? -16.568 -6.760 9.710 1.00 98.44 434 GLN A C 1
ATOM 3431 O O . GLN A 1 434 ? -15.386 -7.070 9.776 1.00 98.44 434 GLN A O 1
ATOM 3436 N N . GLY A 1 435 ? -16.955 -5.587 9.233 1.00 98.44 435 GLY A N 1
ATOM 3437 C CA . GLY A 1 435 ? -16.013 -4.591 8.768 1.00 98.44 435 GLY A CA 1
ATOM 3438 C C . GLY A 1 435 ? -16.379 -3.190 9.218 1.00 98.44 435 GLY A C 1
ATOM 3439 O O . GLY A 1 435 ? -17.552 -2.839 9.374 1.00 98.44 435 GLY A O 1
ATOM 3440 N N . TYR A 1 436 ? -15.350 -2.379 9.429 1.00 98.75 436 TYR A N 1
ATOM 3441 C CA . TYR A 1 436 ? -15.482 -0.963 9.704 1.00 98.75 436 TYR A CA 1
ATOM 3442 C C . TYR A 1 436 ? -14.446 -0.169 8.919 1.00 98.75 436 TYR A C 1
ATOM 3444 O O . TYR A 1 436 ? -13.239 -0.369 9.069 1.00 98.75 436 TYR A O 1
ATOM 3452 N N . THR A 1 437 ? -14.921 0.777 8.115 1.00 98.69 437 THR A N 1
ATOM 3453 C CA . THR A 1 437 ? -14.055 1.711 7.394 1.00 98.69 437 THR A CA 1
ATOM 3454 C C . THR A 1 437 ? -14.210 3.104 7.975 1.00 98.69 437 THR A C 1
ATOM 3456 O O . THR A 1 437 ? -15.254 3.738 7.827 1.00 98.69 437 THR A O 1
ATOM 3459 N N . SER A 1 438 ? -13.162 3.568 8.649 1.00 98.44 438 SER A N 1
ATOM 3460 C CA . SER A 1 438 ? -13.107 4.884 9.270 1.00 98.44 438 SER A CA 1
ATOM 3461 C C . SER A 1 438 ? -13.174 5.994 8.226 1.00 98.44 438 SER A C 1
ATOM 3463 O O . SER A 1 438 ? -12.561 5.918 7.159 1.00 98.44 438 SER A O 1
ATOM 3465 N N . ASN A 1 439 ? -13.870 7.076 8.571 1.00 97.62 439 ASN A N 1
ATOM 3466 C CA . ASN A 1 439 ? -13.837 8.318 7.805 1.00 97.62 439 ASN A CA 1
ATOM 3467 C C . ASN A 1 439 ? -12.508 9.075 7.947 1.00 97.62 439 ASN A C 1
ATOM 3469 O O . ASN A 1 439 ? -12.366 10.145 7.348 1.00 97.62 439 ASN A O 1
ATOM 3473 N N . GLY A 1 440 ? -11.557 8.552 8.724 1.00 97.50 440 GLY A N 1
ATOM 3474 C CA . GLY A 1 440 ? -10.252 9.148 8.977 1.00 97.50 440 GLY A CA 1
ATOM 3475 C C . GLY A 1 440 ? -10.321 10.324 9.950 1.00 97.50 440 GLY A C 1
ATOM 3476 O O . GLY A 1 440 ? -11.332 11.025 10.035 1.00 97.50 440 GLY A O 1
ATOM 3477 N N . VAL A 1 441 ? -9.233 10.579 10.672 1.00 97.69 441 VAL A N 1
ATOM 3478 C CA . VAL A 1 441 ? -9.158 11.709 11.614 1.00 97.69 441 VAL A CA 1
ATOM 3479 C C . VAL A 1 441 ? -8.840 13.011 10.879 1.00 97.69 441 VAL A C 1
ATOM 3481 O O . VAL A 1 441 ? -9.477 14.038 11.113 1.00 97.69 441 VAL A O 1
ATOM 3484 N N . GLY A 1 442 ? -7.842 12.966 9.997 1.00 94.62 442 GLY A N 1
ATOM 3485 C CA . GLY A 1 442 ? -7.299 14.113 9.284 1.00 94.62 442 GLY A CA 1
ATOM 3486 C C . GLY A 1 442 ? -8.007 14.394 7.968 1.00 94.62 442 GLY A C 1
ATOM 3487 O O . GLY A 1 442 ? -9.212 14.191 7.820 1.00 94.62 442 GLY A O 1
ATOM 3488 N N . VAL A 1 443 ? -7.263 14.914 6.999 1.00 92.12 443 VAL A N 1
ATOM 3489 C CA . VAL A 1 443 ? -7.749 15.262 5.658 1.00 92.12 443 VAL A CA 1
ATOM 3490 C C . VAL A 1 443 ? -6.668 14.974 4.631 1.00 92.12 443 VAL A C 1
ATOM 3492 O O . VAL A 1 443 ? -5.489 15.184 4.909 1.00 92.12 443 VAL A O 1
ATOM 3495 N N . SER A 1 444 ? -7.081 14.576 3.432 1.00 88.12 444 SER A N 1
ATOM 3496 C CA . SER A 1 444 ? -6.190 14.398 2.287 1.00 88.12 444 SER A CA 1
ATOM 3497 C C . SER A 1 444 ? -6.563 15.359 1.156 1.00 88.12 444 SER A C 1
ATOM 3499 O O . SER A 1 444 ? -7.708 15.802 1.007 1.00 88.12 444 SER A O 1
ATOM 3501 N N . GLY A 1 445 ? -5.567 15.756 0.367 1.00 84.94 445 GLY A N 1
ATOM 3502 C CA . GLY A 1 445 ? -5.741 16.712 -0.724 1.00 84.94 445 GLY A CA 1
ATOM 3503 C C . GLY A 1 445 ? -6.132 18.122 -0.253 1.00 84.94 445 GLY A C 1
ATOM 3504 O O . GLY A 1 445 ? -5.278 18.926 0.114 1.00 84.94 445 GLY A O 1
ATOM 3505 N N . VAL A 1 446 ? -7.420 18.467 -0.334 1.00 85.75 446 VAL A N 1
ATOM 3506 C CA . VAL A 1 446 ? -7.936 19.784 0.087 1.00 85.75 446 VAL A CA 1
ATOM 3507 C C . VAL A 1 446 ? -8.421 19.692 1.532 1.00 85.75 446 VAL A C 1
ATOM 3509 O O . VAL A 1 446 ? -9.271 18.852 1.801 1.00 85.75 446 VAL A O 1
ATOM 3512 N N . PRO A 1 447 ? -7.977 20.563 2.458 1.00 90.06 447 PRO A N 1
ATOM 3513 C CA . PRO A 1 447 ? -8.245 20.403 3.887 1.00 90.06 447 PRO A CA 1
ATOM 3514 C C . PRO A 1 447 ? -9.656 20.868 4.286 1.00 90.06 447 PRO A C 1
ATOM 3516 O O . PRO A 1 447 ? -9.820 21.760 5.113 1.00 90.06 447 PRO A O 1
ATOM 3519 N N . VAL A 1 448 ? -10.695 20.315 3.665 1.00 92.38 448 VAL A N 1
ATOM 3520 C CA . VAL A 1 448 ? -12.096 20.671 3.916 1.00 92.38 448 VAL A CA 1
ATOM 3521 C C . VAL A 1 448 ? -12.943 19.422 4.086 1.00 92.38 448 VAL A C 1
ATOM 3523 O O . VAL A 1 448 ? -12.805 18.494 3.301 1.00 92.38 448 VAL A O 1
ATOM 3526 N N . ARG A 1 449 ? -13.860 19.420 5.060 1.00 95.44 449 ARG A N 1
ATOM 3527 C CA . ARG A 1 449 ? -14.871 18.364 5.233 1.00 95.44 449 ARG A CA 1
ATOM 3528 C C . ARG A 1 449 ? -16.291 18.925 5.148 1.00 95.44 449 ARG A C 1
ATOM 3530 O O . ARG A 1 449 ? -16.590 19.970 5.730 1.00 95.44 449 ARG A O 1
ATOM 3537 N N . PHE A 1 450 ? -17.179 18.222 4.444 1.00 95.94 450 PHE A N 1
ATOM 3538 C CA . PHE A 1 450 ? -18.609 18.551 4.349 1.00 95.94 450 PHE A CA 1
ATOM 3539 C C . PHE A 1 450 ? -19.462 17.284 4.375 1.00 95.94 450 PHE A C 1
ATOM 3541 O O . PHE A 1 450 ? -19.251 16.381 3.568 1.00 95.94 450 PHE A O 1
ATOM 3548 N N . ASN A 1 451 ? -20.438 17.237 5.291 1.00 95.56 451 ASN A N 1
ATOM 3549 C CA . ASN A 1 451 ? -21.358 16.105 5.493 1.00 95.56 451 ASN A CA 1
ATOM 3550 C C . ASN A 1 451 ? -20.650 14.751 5.715 1.00 95.56 451 ASN A C 1
ATOM 3552 O O . ASN A 1 451 ? -21.202 13.695 5.412 1.00 95.56 451 ASN A O 1
ATOM 3556 N N . CYS A 1 452 ? -19.409 14.793 6.202 1.00 95.25 452 CYS A N 1
ATOM 3557 C CA . CYS A 1 452 ? -18.554 13.641 6.466 1.00 95.25 452 CYS A CA 1
ATOM 3558 C C . CYS A 1 452 ? -17.522 14.020 7.542 1.00 95.25 452 CYS A C 1
ATOM 3560 O O . CYS A 1 452 ? -16.362 14.300 7.204 1.00 95.25 452 CYS A O 1
ATOM 3562 N N . PRO A 1 453 ? -17.946 14.153 8.815 1.00 96.25 453 PRO A N 1
ATOM 3563 C CA . PRO A 1 453 ? -17.019 14.467 9.894 1.00 96.25 453 PRO A CA 1
ATOM 3564 C C . PRO A 1 453 ? -15.908 13.412 9.945 1.00 96.25 453 PRO A C 1
ATOM 3566 O O . PRO A 1 453 ? -16.128 12.244 9.616 1.00 96.25 453 PRO A O 1
ATOM 3569 N N . GLY A 1 454 ? -14.699 13.851 10.296 1.00 97.31 454 GLY A N 1
ATOM 3570 C CA . GLY A 1 454 ? -13.645 12.909 10.660 1.00 97.31 454 GLY A CA 1
ATOM 3571 C C . GLY A 1 454 ? -14.005 12.215 11.970 1.00 97.31 454 GLY A C 1
ATOM 3572 O O . GLY A 1 454 ? -14.880 12.690 12.700 1.00 97.31 454 GLY A O 1
ATOM 3573 N N . GLU A 1 455 ? -13.329 11.123 12.300 1.00 98.00 455 GLU A N 1
ATOM 3574 C CA . GLU A 1 455 ? -13.638 10.379 13.520 1.00 98.00 455 GLU A CA 1
ATOM 3575 C C . GLU A 1 455 ? -12.423 9.705 14.156 1.00 98.00 455 GLU A C 1
ATOM 3577 O O . GLU A 1 455 ? -11.512 9.251 13.467 1.00 98.00 455 GLU A O 1
ATOM 3582 N N . ILE A 1 456 ? -12.459 9.598 15.483 1.00 98.31 456 ILE A N 1
ATOM 3583 C CA . ILE A 1 456 ? -11.748 8.563 16.238 1.00 98.31 456 ILE A CA 1
ATOM 3584 C C . ILE A 1 456 ? -12.771 7.520 16.680 1.00 98.31 456 ILE A C 1
ATOM 3586 O O . ILE A 1 456 ? -13.867 7.875 17.122 1.00 98.31 456 ILE A O 1
ATOM 3590 N N . VAL A 1 457 ? -12.426 6.240 16.585 1.00 98.56 457 VAL A N 1
ATOM 3591 C CA . VAL A 1 457 ? -13.376 5.151 16.836 1.00 98.56 457 VAL A CA 1
ATOM 3592 C C . VAL A 1 457 ? -12.970 4.398 18.089 1.00 98.56 457 VAL A C 1
ATOM 3594 O O . VAL A 1 457 ? -11.812 4.026 18.242 1.00 98.56 457 VAL A O 1
ATOM 3597 N N . VAL A 1 458 ? -13.914 4.155 18.992 1.00 98.75 458 VAL A N 1
ATOM 3598 C CA . VAL A 1 458 ? -13.713 3.287 20.153 1.00 98.75 458 VAL A CA 1
ATOM 3599 C C . VAL A 1 458 ? -14.622 2.078 19.996 1.00 98.75 458 VAL A C 1
ATOM 3601 O O . VAL A 1 458 ? -15.840 2.179 20.125 1.00 98.75 458 VAL A O 1
ATOM 3604 N N . LEU A 1 459 ? -14.018 0.936 19.694 1.00 98.69 459 LEU A N 1
ATOM 3605 C CA . LEU A 1 459 ? -14.700 -0.341 19.533 1.00 98.69 459 LEU A CA 1
ATOM 3606 C C . LEU A 1 459 ? -14.697 -1.071 20.875 1.00 98.69 459 LEU A C 1
ATOM 3608 O O . LEU A 1 459 ? -13.642 -1.207 21.489 1.00 98.69 459 LEU A O 1
ATOM 3612 N N . THR A 1 460 ? -15.848 -1.567 21.311 1.00 98.69 460 THR A N 1
ATOM 3613 C CA . THR A 1 460 ? -15.945 -2.520 22.423 1.00 98.69 460 THR A CA 1
ATOM 3614 C C . THR A 1 460 ? -16.330 -3.876 21.851 1.00 98.69 460 THR A C 1
ATOM 3616 O O . THR A 1 460 ? -17.396 -4.007 21.244 1.00 98.69 460 THR A O 1
ATOM 3619 N N . LEU A 1 461 ? -15.463 -4.872 22.016 1.00 98.56 461 LEU A N 1
ATOM 3620 C CA . LEU A 1 461 ? -15.738 -6.232 21.567 1.00 98.56 461 LEU A CA 1
ATOM 3621 C C . LEU A 1 461 ? -16.736 -6.908 22.511 1.00 98.56 461 LEU A C 1
ATOM 3623 O O . LEU A 1 461 ? -16.667 -6.731 23.729 1.00 98.56 461 LEU A O 1
ATOM 3627 N N . ARG A 1 462 ? -17.669 -7.667 21.938 1.00 98.00 462 ARG A N 1
ATOM 3628 C CA . ARG A 1 462 ? -18.696 -8.413 22.666 1.00 98.00 462 ARG A CA 1
ATOM 3629 C C . ARG A 1 462 ? -18.715 -9.871 22.231 1.00 98.00 462 ARG A C 1
ATOM 3631 O O . ARG A 1 462 ? -18.619 -10.163 21.040 1.00 98.00 462 ARG A O 1
ATOM 3638 N N . CYS A 1 463 ? -18.875 -10.773 23.190 1.00 95.12 463 CYS A N 1
ATOM 3639 C CA . CYS A 1 463 ? -19.185 -12.168 22.889 1.00 95.12 463 CYS A CA 1
ATOM 3640 C C . CYS A 1 463 ? -20.632 -12.298 22.386 1.00 95.12 463 CYS A C 1
ATOM 3642 O O . CYS A 1 463 ? -21.477 -11.457 22.719 1.00 95.12 463 CYS A O 1
ATOM 3644 N N . PRO A 1 464 ? -20.968 -13.363 21.640 1.00 86.94 464 PRO A N 1
ATOM 3645 C CA . PRO A 1 464 ? -22.353 -13.661 21.317 1.00 86.94 464 PRO A CA 1
ATOM 3646 C C . PRO A 1 464 ? -23.164 -13.851 22.601 1.00 86.94 464 PRO A C 1
ATOM 3648 O O . PRO A 1 464 ? -22.653 -14.427 23.570 1.00 86.94 464 PRO A O 1
ATOM 3651 N N . PRO A 1 465 ? -24.430 -13.403 22.643 1.00 76.56 465 PRO A N 1
ATOM 3652 C CA . PRO A 1 465 ? -25.291 -13.684 23.776 1.00 76.56 465 PRO A CA 1
ATOM 3653 C C . PRO A 1 465 ? -25.386 -15.200 23.944 1.00 76.56 465 PRO A C 1
ATOM 3655 O O . PRO A 1 465 ? -25.852 -15.901 23.047 1.00 76.56 465 PRO A O 1
ATOM 3658 N N . GLN A 1 466 ? -24.935 -15.711 25.093 1.00 64.69 466 GLN A N 1
ATOM 3659 C CA . GLN A 1 466 ? -25.093 -17.121 25.424 1.00 64.69 466 GLN A CA 1
ATOM 3660 C C . GLN A 1 466 ? -26.587 -17.441 25.373 1.00 64.69 466 GLN A C 1
ATOM 3662 O O . GLN A 1 466 ? -27.360 -16.977 26.219 1.00 64.69 466 GLN A O 1
ATOM 3667 N N . THR A 1 467 ? -27.015 -18.224 24.383 1.00 47.56 467 THR A N 1
ATOM 3668 C CA . THR A 1 467 ? -28.327 -18.859 24.420 1.00 47.56 467 THR A CA 1
ATOM 3669 C C . THR A 1 467 ? -28.350 -19.711 25.674 1.00 47.56 467 THR A C 1
ATOM 3671 O O . THR A 1 467 ? -27.748 -20.781 25.721 1.00 47.56 467 THR A O 1
ATOM 3674 N N . ARG A 1 468 ? -29.023 -19.217 26.717 1.00 41.50 468 ARG A N 1
ATOM 3675 C CA . ARG A 1 468 ? -29.454 -20.059 27.825 1.00 41.50 468 ARG A CA 1
ATOM 3676 C C . ARG A 1 468 ? -30.262 -21.175 27.185 1.00 41.50 468 ARG A C 1
ATOM 3678 O O . ARG A 1 468 ? -31.378 -20.927 26.734 1.00 41.50 468 ARG A O 1
ATOM 3685 N N . GLU A 1 469 ? -29.707 -22.380 27.133 1.00 42.19 469 GLU A N 1
ATOM 3686 C CA . GLU A 1 469 ? -30.530 -23.571 27.028 1.00 42.19 469 GLU A CA 1
ATOM 3687 C C . GLU A 1 469 ? -31.502 -23.498 28.203 1.00 42.19 469 GLU A C 1
ATOM 3689 O O . GLU A 1 469 ? -31.153 -23.717 29.364 1.00 42.19 469 GLU A O 1
ATOM 3694 N N . THR A 1 470 ? -32.726 -23.063 27.921 1.00 41.12 470 THR A N 1
ATOM 3695 C CA . THR A 1 470 ? -33.828 -23.164 28.858 1.00 41.12 470 THR A CA 1
ATOM 3696 C C . THR A 1 470 ? -33.999 -24.647 29.116 1.00 41.12 470 THR A C 1
ATOM 3698 O O . THR A 1 470 ? -34.543 -25.367 28.274 1.00 41.12 470 THR A O 1
ATOM 3701 N N . GLY A 1 471 ? -33.484 -25.108 30.256 1.00 41.12 471 GLY A N 1
ATOM 3702 C CA . GLY A 1 471 ? -33.752 -26.438 30.765 1.00 41.12 471 GLY A CA 1
ATOM 3703 C C . GLY A 1 471 ? -35.251 -26.684 30.678 1.00 41.12 471 GLY A C 1
ATOM 3704 O O . GLY A 1 471 ? -36.045 -25.953 31.270 1.00 41.12 471 GLY A O 1
ATOM 3705 N N . LYS A 1 472 ? -35.643 -27.686 29.889 1.00 34.06 472 LYS A N 1
ATOM 3706 C CA . LYS A 1 472 ? -37.007 -28.205 29.920 1.00 34.06 472 LYS A CA 1
ATOM 3707 C C . LYS A 1 472 ? -37.290 -28.665 31.354 1.00 34.06 472 LYS A C 1
ATOM 3709 O O . LYS A 1 472 ? -36.590 -29.559 31.833 1.00 34.06 472 LYS A O 1
ATOM 3714 N N . PRO A 1 473 ? -38.309 -28.129 32.042 1.00 42.47 473 PRO A N 1
ATOM 3715 C CA . PRO A 1 473 ? -38.808 -28.752 33.249 1.00 42.47 473 PRO A CA 1
ATOM 3716 C C . PRO A 1 473 ? -39.709 -29.925 32.848 1.00 42.47 473 PRO A C 1
ATOM 3718 O O . PRO A 1 473 ? -40.719 -29.735 32.174 1.00 42.47 473 PRO A O 1
ATOM 3721 N N . GLY A 1 474 ? -39.367 -31.126 33.315 1.00 36.16 474 GLY A N 1
ATOM 3722 C CA . GLY A 1 474 ? -40.339 -32.194 33.546 1.00 36.16 474 GLY A CA 1
ATOM 3723 C C . GLY A 1 474 ? -40.320 -33.373 32.575 1.00 36.16 474 GLY A C 1
ATOM 3724 O O . GLY A 1 474 ? -40.924 -33.330 31.513 1.00 36.16 474 GLY A O 1
ATOM 3725 N N . THR A 1 475 ? -39.818 -34.504 33.068 1.00 34.19 475 THR A N 1
ATOM 3726 C CA . THR A 1 475 ? -40.674 -35.690 33.215 1.00 34.19 475 THR A CA 1
ATOM 3727 C C . THR A 1 475 ? -40.350 -36.348 34.547 1.00 34.19 475 THR A C 1
ATOM 3729 O O . THR A 1 475 ? -39.326 -37.000 34.720 1.00 34.19 475 THR A O 1
ATOM 3732 N N . ASN A 1 476 ? -41.250 -36.113 35.495 1.00 38.44 476 ASN A N 1
ATOM 3733 C CA . ASN A 1 476 ? -41.376 -36.817 36.759 1.00 38.44 476 ASN A CA 1
ATOM 3734 C C . ASN A 1 476 ? -41.628 -38.305 36.438 1.00 38.44 476 ASN A C 1
ATOM 3736 O O . ASN A 1 476 ? -42.695 -38.638 35.916 1.00 38.44 476 ASN A O 1
ATOM 3740 N N . GLN A 1 477 ? -40.670 -39.199 36.700 1.00 36.69 477 GLN A N 1
ATOM 3741 C CA . GLN A 1 477 ? -40.934 -40.638 36.650 1.00 36.69 477 GLN A CA 1
ATOM 3742 C C . GLN A 1 477 ? -41.756 -41.021 37.883 1.00 36.69 477 GLN A C 1
ATOM 3744 O O . GLN A 1 477 ? -41.255 -41.078 39.004 1.00 36.69 477 GLN A O 1
ATOM 3749 N N . ARG A 1 478 ? -43.054 -41.249 37.657 1.00 37.06 478 ARG A N 1
ATOM 3750 C CA . ARG A 1 478 ? -43.951 -41.894 38.614 1.00 37.06 478 ARG A CA 1
ATOM 3751 C C . ARG A 1 478 ? -43.527 -43.348 38.812 1.00 37.06 478 ARG A C 1
ATOM 3753 O O . ARG A 1 478 ? -43.513 -44.128 37.865 1.00 37.06 478 ARG A O 1
ATOM 3760 N N . GLN A 1 479 ? -43.276 -43.685 40.070 1.00 36.28 479 GLN A N 1
ATOM 3761 C CA . GLN A 1 479 ? -43.515 -45.001 40.655 1.00 36.28 479 GLN A CA 1
ATOM 3762 C C . GLN A 1 479 ? -44.908 -45.520 40.268 1.00 36.28 479 GLN A C 1
ATOM 3764 O O . GLN A 1 479 ? -45.904 -44.844 40.526 1.00 36.28 479 GLN A O 1
ATOM 3769 N N . THR A 1 480 ? -44.975 -46.741 39.741 1.00 35.66 480 THR A N 1
ATOM 3770 C CA . THR A 1 480 ? -46.114 -47.641 39.956 1.00 35.66 480 THR A CA 1
ATOM 3771 C C . THR A 1 480 ? -45.596 -49.062 40.111 1.00 35.66 480 THR A C 1
ATOM 3773 O O . THR A 1 480 ? -44.970 -49.609 39.203 1.00 35.66 480 THR A O 1
ATOM 3776 N N . ASP A 1 481 ? -45.872 -49.616 41.286 1.00 36.50 481 ASP A N 1
ATOM 3777 C CA . ASP A 1 481 ? -45.699 -51.005 41.679 1.00 36.50 481 ASP A CA 1
ATOM 3778 C C . ASP A 1 481 ? -46.478 -51.978 40.781 1.00 36.50 481 ASP A C 1
ATOM 3780 O O . ASP A 1 481 ? -47.654 -51.758 40.489 1.00 36.50 481 ASP A O 1
ATOM 3784 N N . ALA A 1 482 ? -45.869 -53.122 40.463 1.00 35.97 482 ALA A N 1
ATOM 3785 C CA . ALA A 1 482 ? -46.585 -54.377 40.245 1.00 35.97 482 ALA A CA 1
ATOM 3786 C C . ALA A 1 482 ? -45.693 -55.571 40.641 1.00 35.97 482 ALA A C 1
ATOM 3788 O O . ALA A 1 482 ? -44.533 -55.671 40.252 1.00 35.97 482 ALA A O 1
ATOM 3789 N N . ARG A 1 483 ? -46.269 -56.436 41.481 1.00 35.22 483 ARG A N 1
ATOM 3790 C CA . ARG A 1 483 ? -45.704 -57.602 42.184 1.00 35.22 483 ARG A CA 1
ATOM 3791 C C . ARG A 1 483 ? -45.311 -58.791 41.269 1.00 35.22 483 ARG A C 1
ATOM 3793 O O . ARG A 1 483 ? -45.724 -58.823 40.115 1.00 35.22 483 ARG A O 1
ATOM 3800 N N . PRO A 1 484 ? -44.561 -59.784 41.802 1.00 42.41 484 PRO A N 1
ATOM 3801 C CA . PRO A 1 484 ? -43.793 -60.779 41.042 1.00 42.41 484 PRO A CA 1
ATOM 3802 C C . PRO A 1 484 ? -44.526 -62.125 40.864 1.00 42.41 484 PRO A C 1
ATOM 3804 O O . PRO A 1 484 ? -45.495 -62.383 41.583 1.00 42.41 484 PRO A O 1
ATOM 3807 N N . PRO A 1 485 ? -44.006 -63.054 40.037 1.00 35.12 485 PRO A N 1
ATOM 3808 C CA . PRO A 1 485 ? -44.255 -64.478 40.195 1.00 35.12 485 PRO A CA 1
ATOM 3809 C C . PRO A 1 485 ? -43.134 -65.186 40.970 1.00 35.12 485 PRO A C 1
ATOM 3811 O O . PRO A 1 485 ? -41.957 -64.828 40.928 1.00 35.12 485 PRO A O 1
ATOM 3814 N N . GLN A 1 486 ? -43.573 -66.197 41.707 1.00 36.62 486 GLN A N 1
ATOM 3815 C CA . GLN A 1 486 ? -42.862 -67.004 42.686 1.00 36.62 486 GLN A CA 1
ATOM 3816 C C . GLN A 1 486 ? -41.955 -68.094 42.079 1.00 36.62 486 GLN A C 1
ATOM 3818 O O . GLN A 1 486 ? -42.259 -68.667 41.040 1.00 36.62 486 GLN A O 1
ATOM 3823 N N . THR A 1 487 ? -40.913 -68.410 42.863 1.00 35.84 487 THR A N 1
ATOM 3824 C CA . THR A 1 487 ? -40.290 -69.727 43.139 1.00 35.84 487 THR A CA 1
ATOM 3825 C C . THR A 1 487 ? -39.692 -70.563 42.006 1.00 35.84 487 THR A C 1
ATOM 3827 O O . THR A 1 487 ? -40.413 -71.087 41.172 1.00 35.84 487 THR A O 1
ATOM 3830 N N . HIS A 1 488 ? -38.397 -70.876 42.135 1.00 36.25 488 HIS A N 1
ATOM 3831 C CA . HIS A 1 488 ? -37.944 -72.223 42.516 1.00 36.25 488 HIS A CA 1
ATOM 3832 C C . HIS A 1 488 ? -36.517 -72.173 43.092 1.00 36.25 488 HIS A C 1
ATOM 3834 O O . HIS A 1 488 ? -35.662 -71.426 42.626 1.00 36.25 488 HIS A O 1
ATOM 3840 N N . ALA A 1 489 ? -36.318 -72.937 44.165 1.00 38.06 489 ALA A N 1
ATOM 3841 C CA . ALA A 1 489 ? -35.047 -73.195 44.827 1.00 38.06 489 ALA A CA 1
ATOM 3842 C C . ALA A 1 489 ? -34.077 -73.941 43.895 1.00 38.06 489 ALA A C 1
ATOM 3844 O O . ALA A 1 489 ? -34.544 -74.765 43.118 1.00 38.06 489 ALA A O 1
ATOM 3845 N N . ASP A 1 490 ? -32.763 -73.728 44.022 1.00 38.78 490 ASP A N 1
ATOM 3846 C CA . ASP A 1 490 ? -31.913 -74.742 44.659 1.00 38.78 490 ASP A CA 1
ATOM 3847 C C . ASP A 1 490 ? -30.473 -74.261 44.932 1.00 38.78 490 ASP A C 1
ATOM 3849 O O . ASP A 1 490 ? -29.871 -73.531 44.153 1.00 38.78 490 ASP A O 1
ATOM 3853 N N . GLN A 1 491 ? -29.984 -74.697 46.091 1.00 37.22 491 GLN A N 1
ATOM 3854 C CA . GLN A 1 491 ? -28.612 -75.005 46.509 1.00 37.22 491 GLN A CA 1
ATOM 3855 C C . GLN A 1 491 ? -27.385 -74.338 45.844 1.00 37.22 491 GLN A C 1
ATOM 3857 O O . GLN A 1 491 ? -27.024 -74.612 44.708 1.00 37.22 491 GLN A O 1
ATOM 3862 N N . GLY A 1 492 ? -26.548 -73.751 46.710 1.00 34.81 492 GLY A N 1
ATOM 3863 C CA . GLY A 1 492 ? -25.259 -74.401 46.966 1.00 34.81 492 GLY A CA 1
ATOM 3864 C C . GLY A 1 492 ? -23.982 -73.591 46.724 1.00 34.81 492 GLY A C 1
ATOM 3865 O O . GLY A 1 492 ? -23.649 -73.217 45.612 1.00 34.81 492 GLY A O 1
ATOM 3866 N N . HIS A 1 493 ? -23.198 -73.539 47.800 1.00 40.72 493 HIS A N 1
ATOM 3867 C CA . HIS A 1 493 ? -21.735 -73.520 47.856 1.00 40.72 493 HIS A CA 1
ATOM 3868 C C . HIS A 1 493 ? -20.967 -72.200 48.039 1.00 40.72 493 HIS A C 1
ATOM 3870 O O . HIS A 1 493 ? -20.968 -71.271 47.242 1.00 40.72 493 HIS A O 1
ATOM 3876 N N . LYS A 1 494 ? -20.265 -72.231 49.176 1.00 47.94 494 LYS A N 1
ATOM 3877 C CA . LYS A 1 494 ? -19.197 -71.374 49.678 1.00 47.94 494 LYS A CA 1
ATOM 3878 C C . LYS A 1 494 ? -17.991 -71.369 48.724 1.00 47.94 494 LYS A C 1
ATOM 3880 O O . LYS A 1 494 ? -17.674 -72.426 48.193 1.00 47.94 494 LYS A O 1
ATOM 3885 N N . MET A 1 495 ? -17.359 -70.192 48.614 1.00 41.72 495 MET A N 1
ATOM 3886 C CA . MET A 1 495 ? -15.918 -69.846 48.733 1.00 41.72 495 MET A CA 1
ATOM 3887 C C . MET A 1 495 ? -14.842 -70.901 48.390 1.00 41.72 495 MET A C 1
ATOM 3889 O O . MET A 1 495 ? -15.027 -72.083 48.678 1.00 41.72 495 MET A O 1
ATOM 3893 N N . PRO A 1 496 ? -13.668 -70.487 47.868 1.00 62.41 496 PRO A N 1
ATOM 3894 C CA . PRO A 1 496 ? -12.841 -69.365 48.362 1.00 62.41 496 PRO A CA 1
ATOM 3895 C C . PRO A 1 496 ? -12.743 -68.144 47.450 1.00 62.41 496 PRO A C 1
ATOM 3897 O O . PRO A 1 496 ? -12.686 -68.323 46.214 1.00 62.41 496 PRO A O 1
#

Radius of gyration: 32.51 Å; chains: 1; bounding box: 84×106×96 Å

pLDDT: mean 87.01, std 16.36, range [34.06, 98.88]

InterPro domains:
  IPR004843 Calcineurin-like, phosphoesterase domain [PF00149] (242-402)
  IPR029052 Metallo-dependent phosphatase-like [G3DSA:3.60.21.10] (240-437)
  IPR029052 Metallo-dependent phosphatase-like [SSF56300] (236-463)
  IPR032690 CDP-archaeol synthase [PF01864] (16-145)
  IPR051158 Metallophosphoesterase-like [PTHR31302] (201-464)